Protein AF-0000000077083601 (afdb_homodimer)

Secondary structure (DSSP, 8-state):
-HHHHHHHHHHHHTSGGGHHHHHHHHHHHHHHHHHHHHHHHHHHHHHHIIIIIGGGTTT---GGGG-SEEEEES-SSHHHHHHHHHHHHTT-EEEEEES-HHHHHHHHHHHHHHH---EEEEE--TTS-THHHHHHHHHHTTS-EEEEEE------SS---GGGS-HHHHHHHHIIIIIHHHHHHHHHHHHHHHHT-EEEEEE--GGGSS--TTSHHHHHHHHHHHHHHHHHHHHHGGGTEEEEEE----BSSTTTT--S--SSSB-HHHHHHHHHHTTTT-SEE-SSHHHHHHHHHHHHH-SHHHHHHHHHHHHHHHHHHHHHHHHHH-/-HHHHHHHHHHHHTSGGGHHHHHHHHHHHHHHHHHHHHHHHHHHHHHHIIIIIGGGTTT---GGGG-SEEEEES-SSHHHHHHHHHHHHTT-EEEEEES-HHHHHHHHHHHHHHH---EEEEE--TTS-THHHHHHHHHHTTS-EEEEEE------SS---GGGS-HHHHHHHHIIIIIHHHHHHHHHHHHHHHHT-EEEEEE--GGGSS--TTSHHHHHHHHHHHHHHHHHHHHHGGGTEEEEEE----BSSTTTT--S--SSSB-HHHHHHHHHHTTTT-SEE-SSHHHHHHHHHHHHH-SHHHHHHHHHHHHHHHHHHHHHHHHHH-

Structure (mmCIF, N/CA/C/O backbone):
data_AF-0000000077083601-model_v1
#
loop_
_entity.id
_entity.type
_entity.pdbx_description
1 polymer 'Uncharacterized protein'
#
loop_
_atom_site.group_PDB
_atom_site.id
_atom_site.type_symbol
_atom_site.label_atom_id
_atom_site.label_alt_id
_atom_site.label_comp_id
_atom_site.label_asym_id
_atom_site.label_entity_id
_atom_site.label_seq_id
_atom_site.pdbx_PDB_ins_code
_atom_site.Cartn_x
_atom_site.Cartn_y
_atom_site.Cartn_z
_atom_site.occupancy
_atom_site.B_iso_or_equiv
_atom_site.auth_seq_id
_atom_site.auth_comp_id
_atom_site.auth_asym_id
_atom_site.auth_atom_id
_atom_site.pdbx_PDB_model_num
ATOM 1 N N . MET A 1 1 ? 17.484 9.156 -49.469 1 40.06 1 MET A N 1
ATOM 2 C CA . MET A 1 1 ? 16.359 8.234 -49.656 1 40.06 1 MET A CA 1
ATOM 3 C C . MET A 1 1 ? 15.359 8.359 -48.5 1 40.06 1 MET A C 1
ATOM 5 O O . MET A 1 1 ? 14.148 8.352 -48.75 1 40.06 1 MET A O 1
ATOM 9 N N . CYS A 1 2 ? 15.836 8.523 -47.312 1 51.25 2 CYS A N 1
ATOM 10 C CA . CYS A 1 2 ? 14.977 8.672 -46.156 1 51.25 2 CYS A CA 1
ATOM 11 C C . CYS A 1 2 ? 14.234 10.008 -46.188 1 51.25 2 CYS A C 1
ATOM 13 O O . CYS A 1 2 ? 13.07 10.086 -45.781 1 51.25 2 CYS A O 1
ATOM 15 N N . SER A 1 3 ? 14.867 10.914 -46.812 1 52.91 3 SER A N 1
ATOM 16 C CA . SER A 1 3 ? 14.281 12.25 -46.938 1 52.91 3 SER A CA 1
ATOM 17 C C . SER A 1 3 ? 13.133 12.266 -47.906 1 52.91 3 SER A C 1
ATOM 19 O O . SER A 1 3 ? 12.109 12.914 -47.688 1 52.91 3 SER A O 1
ATOM 21 N N . SER A 1 4 ? 13.328 11.492 -48.906 1 53.62 4 SER A N 1
ATOM 22 C CA . SER A 1 4 ? 12.297 11.461 -49.938 1 53.62 4 SER A CA 1
ATOM 23 C C . SER A 1 4 ? 11.039 10.766 -49.438 1 53.62 4 SER A C 1
ATOM 25 O O . SER A 1 4 ? 9.922 11.203 -49.719 1 53.62 4 SER A O 1
ATOM 27 N N . TYR A 1 5 ? 11.234 9.789 -48.688 1 52.12 5 TYR A N 1
ATOM 28 C CA . TYR A 1 5 ? 10.07 9.07 -48.188 1 52.12 5 TYR A CA 1
ATOM 29 C C . TYR A 1 5 ? 9.305 9.906 -47.156 1 52.12 5 TYR A C 1
ATOM 31 O O . TYR A 1 5 ? 8.078 9.875 -47.125 1 52.12 5 TYR A O 1
ATOM 39 N N . TRP A 1 6 ? 10.094 10.641 -46.469 1 49.31 6 TRP A N 1
ATOM 40 C CA . TRP A 1 6 ? 9.461 11.547 -45.5 1 49.31 6 TRP A CA 1
ATOM 41 C C . TRP A 1 6 ? 8.656 12.617 -46.25 1 49.31 6 TRP A C 1
ATOM 43 O O . TRP A 1 6 ? 7.516 12.906 -45.875 1 49.31 6 TRP A O 1
ATOM 53 N N . ASN A 1 7 ? 9.203 13.203 -47.25 1 52.53 7 ASN A N 1
ATOM 54 C CA . ASN A 1 7 ? 8.5 14.227 -48.031 1 52.53 7 ASN A CA 1
ATOM 55 C C . ASN A 1 7 ? 7.27 13.656 -48.719 1 52.53 7 ASN A C 1
ATOM 57 O O . ASN A 1 7 ? 6.23 14.312 -48.812 1 52.53 7 ASN A O 1
ATOM 61 N N . GLN A 1 8 ? 7.441 12.453 -49.156 1 53.72 8 GLN A N 1
ATOM 62 C CA . GLN A 1 8 ? 6.305 11.789 -49.781 1 53.72 8 GLN A CA 1
ATOM 63 C C . GLN A 1 8 ? 5.207 11.492 -48.781 1 53.72 8 GLN A C 1
ATOM 65 O O . GLN A 1 8 ? 4.02 11.672 -49.062 1 53.72 8 GLN A O 1
ATOM 70 N N . ALA A 1 9 ? 5.586 11.07 -47.625 1 55.62 9 ALA A N 1
ATOM 71 C CA . ALA A 1 9 ? 4.602 10.805 -46.594 1 55.62 9 ALA A CA 1
ATOM 72 C C . ALA A 1 9 ? 3.869 12.086 -46.188 1 55.62 9 ALA A C 1
ATOM 74 O O . ALA A 1 9 ? 2.648 12.078 -46 1 55.62 9 ALA A O 1
ATOM 75 N N . VAL A 1 10 ? 4.652 13.094 -46.125 1 55.62 10 VAL A N 1
ATOM 76 C CA . VAL A 1 10 ? 4.078 14.398 -45.812 1 55.62 10 VAL A CA 1
ATOM 77 C C . VAL A 1 10 ? 3.16 14.844 -46.938 1 55.62 10 VAL A C 1
ATOM 79 O O . VAL A 1 10 ? 2.074 15.375 -46.719 1 55.62 10 VAL A O 1
ATOM 82 N N . ASP A 1 11 ? 3.637 14.617 -48.125 1 57.28 11 ASP A N 1
ATOM 83 C CA . ASP A 1 11 ? 2.842 14.992 -49.281 1 57.28 11 ASP A CA 1
ATOM 84 C C . ASP A 1 11 ? 1.536 14.203 -49.344 1 57.28 11 ASP A C 1
ATOM 86 O O . ASP A 1 11 ? 0.485 14.75 -49.656 1 57.28 11 ASP A O 1
ATOM 90 N N . ILE A 1 12 ? 1.661 12.977 -49.062 1 56.38 12 ILE A N 1
ATOM 91 C CA . ILE A 1 12 ? 0.467 12.141 -49.062 1 56.38 12 ILE A CA 1
ATOM 92 C C . ILE A 1 12 ? -0.469 12.602 -47.938 1 56.38 12 ILE A C 1
ATOM 94 O O . ILE A 1 12 ? -1.681 12.711 -48.125 1 56.38 12 ILE A O 1
ATOM 98 N N . PHE A 1 13 ? 0.14 12.852 -46.844 1 58.34 13 PHE A N 1
ATOM 99 C CA . PHE A 1 13 ? -0.648 13.312 -45.688 1 58.34 13 PHE A CA 1
ATOM 100 C C . PHE A 1 13 ? -1.279 14.664 -46 1 58.34 13 PHE A C 1
ATOM 102 O O . PHE A 1 13 ? -2.389 14.953 -45.531 1 58.34 13 PHE A O 1
ATOM 109 N N . MET A 1 14 ? -0.61 15.336 -46.844 1 54.94 14 MET A N 1
ATOM 110 C CA . MET A 1 14 ? -1.083 16.672 -47.219 1 54.94 14 MET A CA 1
ATOM 111 C C . MET A 1 14 ? -1.992 16.625 -48.438 1 54.94 14 MET A C 1
ATOM 113 O O . MET A 1 14 ? -2.537 17.641 -48.844 1 54.94 14 MET A O 1
ATOM 117 N N . SER A 1 15 ? -2.008 15.445 -49 1 57.81 15 SER A N 1
ATOM 118 C CA . SER A 1 15 ? -2.828 15.359 -50.219 1 57.81 15 SER A CA 1
ATOM 119 C C . SER A 1 15 ? -4.312 15.438 -49.875 1 57.81 15 SER A C 1
ATOM 121 O O . SER A 1 15 ? -4.711 15.211 -48.719 1 57.81 15 SER A O 1
ATOM 123 N N . ASP A 1 16 ? -5.117 15.953 -50.75 1 60.12 16 ASP A N 1
ATOM 124 C CA . ASP A 1 16 ? -6.551 16.203 -50.656 1 60.12 16 ASP A CA 1
ATOM 125 C C . ASP A 1 16 ? -7.289 14.961 -50.156 1 60.12 16 ASP A C 1
ATOM 127 O O . ASP A 1 16 ? -8.289 15.062 -49.438 1 60.12 16 ASP A O 1
ATOM 131 N N . ARG A 1 17 ? -6.77 13.805 -50.5 1 57.91 17 ARG A N 1
ATOM 132 C CA . ARG A 1 17 ? -7.465 12.57 -50.156 1 57.91 17 ARG A CA 1
ATOM 133 C C . ARG A 1 17 ? -7.438 12.336 -48.656 1 57.91 17 ARG A C 1
ATOM 135 O O . ARG A 1 17 ? -8.367 11.75 -48.094 1 57.91 17 ARG A O 1
ATOM 142 N N . PHE A 1 18 ? -6.453 12.867 -48.094 1 63.22 18 PHE A N 1
ATOM 143 C CA . PHE A 1 18 ? -6.332 12.57 -46.688 1 63.22 18 PHE A CA 1
ATOM 144 C C . PHE A 1 18 ? -6.695 13.789 -45.844 1 63.22 18 PHE A C 1
ATOM 146 O O . PHE A 1 18 ? -6.367 13.859 -44.656 1 63.22 18 PHE A O 1
ATOM 153 N N . CYS A 1 19 ? -7.305 14.664 -46.656 1 63.94 19 CYS A N 1
ATOM 154 C CA . CYS A 1 19 ? -7.668 15.922 -46.031 1 63.94 19 CYS A CA 1
ATOM 155 C C . CYS A 1 19 ? -8.594 15.695 -44.844 1 63.94 19 CYS A C 1
ATOM 157 O O . CYS A 1 19 ? -8.406 16.297 -43.781 1 63.94 19 CYS A O 1
ATOM 159 N N . LEU A 1 20 ? -9.492 14.773 -45.125 1 65.94 20 LEU A N 1
ATOM 160 C CA . LEU A 1 20 ? -10.445 14.516 -44.031 1 65.94 20 LEU A CA 1
ATOM 161 C C . LEU A 1 20 ? -9.758 13.906 -42.812 1 65.94 20 LEU A C 1
ATOM 163 O O . LEU A 1 20 ? -10 14.328 -41.688 1 65.94 20 LEU A O 1
ATOM 167 N N . TYR A 1 21 ? -8.945 13.008 -43.125 1 68.56 21 TYR A N 1
ATOM 168 C CA . TYR A 1 21 ? -8.234 12.344 -42.031 1 68.56 21 TYR A CA 1
ATOM 169 C C . TYR A 1 21 ? -7.32 13.32 -41.281 1 68.56 21 TYR A C 1
ATOM 171 O O . TYR A 1 21 ? -7.234 13.305 -40.062 1 68.56 21 TYR A O 1
ATOM 179 N N . ARG A 1 22 ? -6.801 14.195 -42 1 71.25 22 ARG A N 1
ATOM 180 C CA . ARG A 1 22 ? -5.914 15.195 -41.438 1 71.25 22 ARG A CA 1
ATOM 181 C C . ARG A 1 22 ? -6.688 16.156 -40.531 1 71.25 22 ARG A C 1
ATOM 183 O O . ARG A 1 22 ? -6.215 16.516 -39.438 1 71.25 22 ARG A O 1
ATOM 190 N N . ASN A 1 23 ? -7.844 16.484 -41 1 70.69 23 ASN A N 1
ATOM 191 C CA . ASN A 1 23 ? -8.656 17.406 -40.219 1 70.69 23 ASN A CA 1
ATOM 192 C C . ASN A 1 23 ? -9.133 16.734 -38.906 1 70.69 23 ASN A C 1
ATOM 194 O O . ASN A 1 23 ? -9.141 17.375 -37.875 1 70.69 23 ASN A O 1
ATOM 198 N N . ILE A 1 24 ? -9.461 15.547 -39.094 1 74.25 24 ILE A N 1
ATOM 199 C CA . ILE A 1 24 ? -9.906 14.812 -37.906 1 74.25 24 ILE A CA 1
ATOM 200 C C . ILE A 1 24 ? -8.75 14.664 -36.938 1 74.25 24 ILE A C 1
ATOM 202 O O . ILE A 1 24 ? -8.914 14.898 -35.75 1 74.25 24 ILE A O 1
ATOM 206 N N . ALA A 1 25 ? -7.652 14.344 -37.469 1 75.81 25 ALA A N 1
ATOM 207 C CA . ALA A 1 25 ? -6.465 14.203 -36.625 1 75.81 25 ALA A CA 1
ATOM 208 C C . ALA A 1 25 ? -6.098 15.531 -35.969 1 75.81 25 ALA A C 1
ATOM 210 O O . ALA A 1 25 ? -5.676 15.562 -34.812 1 75.81 25 ALA A O 1
ATOM 211 N N . ALA A 1 26 ? -6.344 16.547 -36.688 1 75.19 26 ALA A N 1
ATOM 212 C CA . ALA A 1 26 ? -6.051 17.875 -36.125 1 75.19 26 ALA A CA 1
ATOM 213 C C . ALA A 1 26 ? -7.004 18.219 -35 1 75.19 26 ALA A C 1
ATOM 215 O O . ALA A 1 26 ? -6.594 18.812 -34 1 75.19 26 ALA A O 1
ATOM 216 N N . VAL A 1 27 ? -8.18 17.891 -35.188 1 73.81 27 VAL A N 1
ATOM 217 C CA . VAL A 1 27 ? -9.172 18.156 -34.156 1 73.81 27 VAL A CA 1
ATOM 218 C C . VAL A 1 27 ? -8.852 17.328 -32.906 1 73.81 27 VAL A C 1
ATOM 220 O O . VAL A 1 27 ? -8.875 17.859 -31.781 1 73.81 27 VAL A O 1
ATOM 223 N N . ILE A 1 28 ? -8.523 16.141 -33.125 1 75.88 28 ILE A N 1
ATOM 224 C CA . ILE A 1 28 ? -8.18 15.258 -32 1 75.88 28 ILE A CA 1
ATOM 225 C C . ILE A 1 28 ? -6.918 15.773 -31.328 1 75.88 28 ILE A C 1
ATOM 227 O O . ILE A 1 28 ? -6.844 15.812 -30.094 1 75.88 28 ILE A O 1
ATOM 231 N N . GLY A 1 29 ? -6.098 16.125 -32.125 1 74.75 29 GLY A N 1
ATOM 232 C CA . GLY A 1 29 ? -4.867 16.672 -31.562 1 74.75 29 GLY A CA 1
ATOM 233 C C . GLY A 1 29 ? -5.074 17.953 -30.781 1 74.75 29 GLY A C 1
ATOM 234 O O . GLY A 1 29 ? -4.508 18.125 -29.703 1 74.75 29 GLY A O 1
ATOM 235 N N . THR A 1 30 ? -5.883 18.766 -31.312 1 76.19 30 THR A N 1
ATOM 236 C CA . THR A 1 30 ? -6.164 20.031 -30.625 1 76.19 30 THR A CA 1
ATOM 237 C C . THR A 1 30 ? -6.902 19.781 -29.312 1 76.19 30 THR A C 1
ATOM 239 O O . THR A 1 30 ? -6.582 20.391 -28.281 1 76.19 30 THR A O 1
ATOM 242 N N . ALA A 1 31 ? -7.82 18.922 -29.406 1 76.5 31 ALA A N 1
ATOM 243 C CA . ALA A 1 31 ? -8.57 18.594 -28.203 1 76.5 31 ALA A CA 1
ATOM 244 C C . ALA A 1 31 ? -7.66 18 -27.141 1 76.5 31 ALA A C 1
ATOM 246 O O . ALA A 1 31 ? -7.781 18.312 -25.953 1 76.5 31 ALA A O 1
ATOM 247 N N . TYR A 1 32 ? -6.844 17.188 -27.609 1 75.69 32 TYR A N 1
ATOM 248 C CA . TYR A 1 32 ? -5.906 16.547 -26.688 1 75.69 32 TYR A CA 1
ATOM 249 C C . TYR A 1 32 ? -4.98 17.594 -26.062 1 75.69 32 TYR A C 1
ATOM 251 O O . TYR A 1 32 ? -4.762 17.578 -24.844 1 75.69 32 TYR A O 1
ATOM 259 N N . VAL A 1 33 ? -4.477 18.391 -26.875 1 76.06 33 VAL A N 1
ATOM 260 C CA . VAL A 1 33 ? -3.553 19.422 -26.391 1 76.06 33 VAL A CA 1
ATOM 261 C C . VAL A 1 33 ? -4.285 20.375 -25.453 1 76.06 33 VAL A C 1
ATOM 263 O O . VAL A 1 33 ? -3.752 20.75 -24.406 1 76.06 33 VAL A O 1
ATOM 266 N N . LEU A 1 34 ? -5.488 20.688 -25.828 1 78.69 34 LEU A N 1
ATOM 267 C CA . LEU A 1 34 ? -6.262 21.594 -24.984 1 78.69 34 LEU A CA 1
ATOM 268 C C . LEU A 1 34 ? -6.582 20.953 -23.641 1 78.69 34 LEU A C 1
ATOM 270 O O . LEU A 1 34 ? -6.477 21.594 -22.594 1 78.69 34 LEU A O 1
ATOM 274 N N . ARG A 1 35 ? -7.004 19.781 -23.703 1 76.88 35 ARG A N 1
ATOM 275 C CA . ARG A 1 35 ? -7.273 19.062 -22.453 1 76.88 35 ARG A CA 1
ATOM 276 C C . ARG A 1 35 ? -6.02 18.969 -21.594 1 76.88 35 ARG A C 1
ATOM 278 O O . ARG A 1 35 ? -6.074 19.172 -20.391 1 76.88 35 ARG A O 1
ATOM 285 N N . PHE A 1 36 ? -5.066 18.641 -22.266 1 78.88 36 PHE A N 1
ATOM 286 C CA . PHE A 1 36 ? -3.787 18.547 -21.578 1 78.88 36 PHE A CA 1
ATOM 287 C C . PHE A 1 36 ? -3.406 19.891 -20.969 1 78.88 36 PHE A C 1
ATOM 289 O O . PHE A 1 36 ? -3.041 19.953 -19.781 1 78.88 36 PHE A O 1
ATOM 296 N N . LEU A 1 37 ? -3.533 20.922 -21.688 1 78.19 37 LEU A N 1
ATOM 297 C CA . LEU A 1 37 ? -3.16 22.25 -21.219 1 78.19 37 LEU A CA 1
ATOM 298 C C . LEU A 1 37 ? -4.082 22.703 -20.094 1 78.19 37 LEU A C 1
ATOM 300 O O . LEU A 1 37 ? -3.625 23.297 -19.109 1 78.19 37 LEU A O 1
ATOM 304 N N . LEU A 1 38 ? -5.344 22.406 -20.188 1 77.38 38 LEU A N 1
ATOM 305 C CA . LEU A 1 38 ? -6.293 22.797 -19.156 1 77.38 38 LEU A CA 1
ATOM 306 C C . LEU A 1 38 ? -6.027 22.047 -17.859 1 77.38 38 LEU A C 1
ATOM 308 O O . LEU A 1 38 ? -6.078 22.641 -16.766 1 77.38 38 LEU A O 1
ATOM 312 N N . LYS A 1 39 ? -5.781 20.828 -18.031 1 73.94 39 LYS A N 1
ATOM 313 C CA . LYS A 1 39 ? -5.449 20.031 -16.844 1 73.94 39 LYS A CA 1
ATOM 314 C C . LYS A 1 39 ? -4.184 20.547 -16.172 1 73.94 39 LYS A C 1
ATOM 316 O O . LYS A 1 39 ? -4.125 20.656 -14.945 1 73.94 39 LYS A O 1
ATOM 321 N N . LYS A 1 40 ? -3.297 20.875 -16.969 1 76.88 40 LYS A N 1
ATOM 322 C CA . LYS A 1 40 ? -2.041 21.391 -16.422 1 76.88 40 LYS A CA 1
ATOM 323 C C . LYS A 1 40 ? -2.232 22.781 -15.805 1 76.88 40 LYS A C 1
ATOM 325 O O . LYS A 1 40 ? -1.662 23.078 -14.758 1 76.88 40 LYS A O 1
ATOM 330 N N . LEU A 1 41 ? -3.031 23.547 -16.453 1 74 41 LEU A N 1
ATOM 331 C CA . LEU A 1 41 ? -3.297 24.891 -15.93 1 74 41 LEU A CA 1
ATOM 332 C C . LEU A 1 41 ? -4.059 24.812 -14.609 1 74 41 LEU A C 1
ATOM 334 O O . LEU A 1 41 ? -3.777 25.578 -13.68 1 74 41 LEU A O 1
ATOM 338 N N . TRP A 1 42 ? -4.969 23.938 -14.562 1 69.12 42 TRP A N 1
ATOM 339 C CA . TRP A 1 42 ? -5.727 23.719 -13.336 1 69.12 42 TRP A CA 1
ATOM 340 C C . TRP A 1 42 ? -4.816 23.25 -12.211 1 69.12 42 TRP A C 1
ATOM 342 O O . TRP A 1 42 ? -4.891 23.75 -11.086 1 69.12 42 TRP A O 1
ATOM 352 N N . ALA A 1 43 ? -4.02 22.344 -12.555 1 72.19 43 ALA A N 1
ATOM 353 C CA . ALA A 1 43 ? -3.059 21.859 -11.57 1 72.19 43 ALA A CA 1
ATOM 354 C C . ALA A 1 43 ? -2.125 22.969 -11.109 1 72.19 43 ALA A C 1
ATOM 356 O O . ALA A 1 43 ? -1.811 23.062 -9.922 1 72.19 43 ALA A O 1
ATOM 357 N N . LEU A 1 44 ? -1.805 23.75 -12.086 1 74.88 44 LEU A N 1
ATOM 358 C CA . LEU A 1 44 ? -0.917 24.859 -11.766 1 74.88 44 LEU A CA 1
ATOM 359 C C . LEU A 1 44 ? -1.628 25.891 -10.898 1 74.88 44 LEU A C 1
ATOM 361 O O . LEU A 1 44 ? -1.029 26.453 -9.977 1 74.88 44 LEU A O 1
ATOM 365 N N . SER A 1 45 ? -2.82 26.094 -11.195 1 72.88 45 SER A N 1
ATOM 366 C CA . SER A 1 45 ? -3.576 27.047 -10.406 1 72.88 45 SER A CA 1
ATOM 367 C C . SER A 1 45 ? -3.754 26.562 -8.969 1 72.88 45 SER A C 1
ATOM 369 O O . SER A 1 45 ? -3.6 27.344 -8.023 1 72.88 45 SER A O 1
ATOM 371 N N . GLY A 1 46 ? -4.098 25.328 -8.797 1 71.25 46 GLY A N 1
ATOM 372 C CA . GLY A 1 46 ? -4.188 24.766 -7.457 1 71.25 46 GLY A CA 1
ATOM 373 C C . GLY A 1 46 ? -2.879 24.828 -6.691 1 71.25 46 GLY A C 1
ATOM 374 O O . GLY A 1 46 ? -2.865 25.156 -5.504 1 71.25 46 GLY A O 1
ATOM 375 N N . GLY A 1 47 ? -1.913 24.516 -7.453 1 74.75 47 GLY A N 1
ATOM 376 C CA . GLY A 1 47 ? -0.591 24.641 -6.855 1 74.75 47 GLY A CA 1
ATOM 377 C C . GLY A 1 47 ? -0.221 26.062 -6.496 1 74.75 47 GLY A C 1
ATOM 378 O O . GLY A 1 47 ? 0.366 26.312 -5.441 1 74.75 47 GLY A O 1
ATOM 379 N N . PHE A 1 48 ? -0.576 26.906 -7.383 1 74.94 48 PHE A N 1
ATOM 380 C CA . PHE A 1 48 ? -0.304 28.312 -7.133 1 74.94 48 PHE A CA 1
ATOM 381 C C . PHE A 1 48 ? -1.031 28.797 -5.883 1 74.94 48 PHE A C 1
ATOM 383 O O . PHE A 1 48 ? -0.435 29.453 -5.023 1 74.94 48 PHE A O 1
ATOM 390 N N . CYS A 1 49 ? -2.246 28.469 -5.75 1 69.44 49 CYS A N 1
ATOM 391 C CA . CYS A 1 49 ? -3.018 28.859 -4.574 1 69.44 49 CYS A CA 1
ATOM 392 C C . CYS A 1 49 ? -2.426 28.25 -3.309 1 69.44 49 CYS A C 1
ATOM 394 O O . CYS A 1 49 ? -2.268 28.938 -2.299 1 69.44 49 CYS A O 1
ATOM 396 N N . ALA A 1 50 ? -2.068 27.031 -3.389 1 73.62 50 ALA A N 1
ATOM 397 C CA . ALA A 1 50 ? -1.592 26.312 -2.213 1 73.62 50 ALA A CA 1
ATOM 398 C C . ALA A 1 50 ? -0.206 26.797 -1.796 1 73.62 50 ALA A C 1
ATOM 400 O O . ALA A 1 50 ? 0.084 26.906 -0.603 1 73.62 50 ALA A O 1
ATOM 401 N N . TYR A 1 51 ? 0.586 27.141 -2.721 1 76.06 51 TYR A N 1
ATOM 402 C CA . TYR A 1 51 ? 1.986 27.359 -2.375 1 76.06 51 TYR A CA 1
ATOM 403 C C . TYR A 1 51 ? 2.334 28.844 -2.42 1 76.06 51 TYR A C 1
ATOM 405 O O . TYR A 1 51 ? 3.328 29.266 -1.831 1 76.06 51 TYR A O 1
ATOM 413 N N . PHE A 1 52 ? 1.512 29.578 -3.07 1 73 52 PHE A N 1
ATOM 414 C CA . PHE A 1 52 ? 1.851 30.984 -3.166 1 73 52 PHE A CA 1
ATOM 415 C C . PHE A 1 52 ? 0.842 31.844 -2.402 1 73 52 PHE A C 1
ATOM 417 O O . PHE A 1 52 ? 1.222 32.781 -1.693 1 73 52 PHE A O 1
ATOM 424 N N . LEU A 1 53 ? -0.407 31.5 -2.486 1 71.25 53 LEU A N 1
ATOM 425 C CA . LEU A 1 53 ? -1.423 32.344 -1.87 1 71.25 53 LEU A CA 1
ATOM 426 C C . LEU A 1 53 ? -1.673 31.922 -0.424 1 71.25 53 LEU A C 1
ATOM 428 O O . LEU A 1 53 ? -1.81 32.781 0.457 1 71.25 53 LEU A O 1
ATOM 432 N N . ALA A 1 54 ? -1.676 30.688 -0.167 1 72.19 54 ALA A N 1
ATOM 433 C CA . ALA A 1 54 ? -2.064 30.156 1.135 1 72.19 54 ALA A CA 1
ATOM 434 C C . ALA A 1 54 ? -1.115 30.625 2.23 1 72.19 54 ALA A C 1
ATOM 436 O O . ALA A 1 54 ? -1.555 31.031 3.312 1 72.19 54 ALA A O 1
ATOM 437 N N . PRO A 1 55 ? 0.135 30.688 1.867 1 67.5 55 PRO A N 1
ATOM 438 C CA . PRO A 1 55 ? 1.036 31.156 2.924 1 67.5 55 PRO A CA 1
ATOM 439 C C . PRO A 1 55 ? 0.78 32.594 3.324 1 67.5 55 PRO A C 1
ATOM 441 O O . PRO A 1 55 ? 1.181 33.031 4.41 1 67.5 55 PRO A O 1
ATOM 444 N N . TRP A 1 56 ? 0.079 33.188 2.496 1 68.94 56 TRP A N 1
ATOM 445 C CA . TRP A 1 56 ? -0.228 34.594 2.793 1 68.94 56 TRP A CA 1
ATOM 446 C C . TRP A 1 56 ? -1.614 34.719 3.414 1 68.94 56 TRP A C 1
ATOM 448 O O . TRP A 1 56 ? -2.143 35.844 3.537 1 68.94 56 TRP A O 1
ATOM 458 N N . GLY A 1 57 ? -2.096 33.656 3.805 1 71.44 57 GLY A N 1
ATOM 459 C CA . GLY A 1 57 ? -3.355 33.656 4.527 1 71.44 57 GLY A CA 1
ATOM 460 C C . GLY A 1 57 ? -4.566 33.625 3.617 1 71.44 57 GLY A C 1
ATOM 461 O O . GLY A 1 57 ? -5.707 33.688 4.086 1 71.44 57 GLY A O 1
ATOM 462 N N . ILE A 1 58 ? -4.262 33.625 2.48 1 67.94 58 ILE A N 1
ATOM 463 C CA . ILE A 1 58 ? -5.371 33.625 1.535 1 67.94 58 ILE A CA 1
ATOM 464 C C . ILE A 1 58 ? -5.848 32.219 1.258 1 67.94 58 ILE A C 1
ATOM 466 O O . ILE A 1 58 ? -5.051 31.344 0.885 1 67.94 58 ILE A O 1
ATOM 470 N N . SER A 1 59 ? -7.102 31.891 1.604 1 67.44 59 SER A N 1
ATOM 471 C CA . SER A 1 59 ? -7.773 30.641 1.277 1 67.44 59 SER A CA 1
ATOM 472 C C . SER A 1 59 ? -7.414 29.531 2.275 1 67.44 59 SER A C 1
ATOM 474 O O . SER A 1 59 ? -7.633 28.359 2.012 1 67.44 59 SER A O 1
ATOM 476 N N . ARG A 1 60 ? -6.824 30.016 3.365 1 78.56 60 ARG A N 1
ATOM 477 C CA . ARG A 1 60 ? -6.473 29.031 4.387 1 78.56 60 ARG A CA 1
ATOM 478 C C . ARG A 1 60 ? -7.652 28.766 5.312 1 78.56 60 ARG A C 1
ATOM 480 O O . ARG A 1 60 ? -8.438 29.672 5.613 1 78.56 60 ARG A O 1
ATOM 487 N N . ILE A 1 61 ? -7.699 27.562 5.66 1 89.06 61 ILE A N 1
ATOM 488 C CA . ILE A 1 61 ? -8.734 27.25 6.633 1 89.06 61 ILE A CA 1
ATOM 489 C C . ILE A 1 61 ? -8.266 27.625 8.039 1 89.06 61 ILE A C 1
ATOM 491 O O . ILE A 1 61 ? -7.059 27.672 8.297 1 89.06 61 ILE A O 1
ATOM 495 N N . ASN A 1 62 ? -9.188 28.016 8.883 1 93.94 62 ASN A N 1
ATOM 496 C CA . ASN A 1 62 ? -8.898 28.25 10.297 1 93.94 62 ASN A CA 1
ATOM 497 C C . ASN A 1 62 ? -9.023 26.984 11.117 1 93.94 62 ASN A C 1
ATOM 499 O O . ASN A 1 62 ? -10.125 26.609 11.523 1 93.94 62 ASN A O 1
ATOM 503 N N . ILE A 1 63 ? -7.918 26.359 11.438 1 96.88 63 ILE A N 1
ATOM 504 C CA . ILE A 1 63 ? -7.883 25.031 12.055 1 96.88 63 ILE A CA 1
ATOM 505 C C . ILE A 1 63 ? -8.477 25.109 13.461 1 96.88 63 ILE A C 1
ATOM 507 O O . ILE A 1 63 ? -9.047 24.141 13.953 1 96.88 63 ILE A O 1
ATOM 511 N N . LYS A 1 64 ? -8.492 26.281 14.055 1 96.38 64 LYS A N 1
ATOM 512 C CA . LYS A 1 64 ? -9.023 26.469 15.406 1 96.38 64 LYS A CA 1
ATOM 513 C C . LYS A 1 64 ? -10.539 26.25 15.438 1 96.38 64 LYS A C 1
ATOM 515 O O . LYS A 1 64 ? -11.109 25.984 16.5 1 96.38 64 LYS A O 1
ATOM 520 N N . LYS A 1 65 ? -11.117 26.406 14.344 1 96.69 65 LYS A N 1
ATOM 521 C CA . LYS A 1 65 ? -12.562 26.203 14.258 1 96.69 65 LYS A CA 1
ATOM 522 C C . LYS A 1 65 ? -12.93 24.734 14.367 1 96.69 65 LYS A C 1
ATOM 524 O O . LYS A 1 65 ? -14.094 24.391 14.594 1 96.69 65 LYS A O 1
ATOM 529 N N . TYR A 1 66 ? -11.953 23.891 14.281 1 98.06 66 TYR A N 1
ATOM 530 C CA . TYR A 1 66 ? -12.203 22.453 14.273 1 98.06 66 TYR A CA 1
ATOM 531 C C . TYR A 1 66 ? -11.984 21.859 15.664 1 98.06 66 TYR A C 1
ATOM 533 O O . TYR A 1 66 ? -12.336 20.703 15.914 1 98.06 66 TYR A O 1
ATOM 541 N N . GLY A 1 67 ? -11.383 22.578 16.578 1 98.12 67 GLY A N 1
ATOM 542 C CA . GLY A 1 67 ? -11.062 22.125 17.922 1 98.12 67 GLY A CA 1
ATOM 543 C C . GLY A 1 67 ? -9.891 22.875 18.531 1 98.12 67 GLY A C 1
ATOM 544 O O . GLY A 1 67 ? -9.297 23.734 17.891 1 98.12 67 GLY A O 1
ATOM 545 N N . SER A 1 68 ? -9.547 22.5 19.703 1 98.62 68 SER A N 1
ATOM 546 C CA . SER A 1 68 ? -8.547 23.281 20.438 1 98.62 68 SER A CA 1
ATOM 547 C C . SER A 1 68 ? -7.227 22.531 20.531 1 98.62 68 SER A C 1
ATOM 549 O O . SER A 1 68 ? -6.207 23.109 20.906 1 98.62 68 SER A O 1
ATOM 551 N N . TRP A 1 69 ? -7.262 21.219 20.141 1 98.88 69 TRP A N 1
ATOM 552 C CA . TRP A 1 69 ? -6.047 20.422 20.312 1 98.88 69 TRP A CA 1
ATOM 553 C C . TRP A 1 69 ? -5.59 19.828 18.984 1 98.88 69 TRP A C 1
ATOM 555 O O . TRP A 1 69 ? -6.414 19.422 18.156 1 98.88 69 TRP A O 1
ATOM 565 N N . ALA A 1 70 ? -4.301 19.75 18.797 1 98.94 70 ALA A N 1
ATOM 566 C CA . ALA A 1 70 ? -3.656 18.953 17.75 1 98.94 70 ALA A CA 1
ATOM 567 C C . ALA A 1 70 ? -2.969 17.734 18.344 1 98.94 70 ALA A C 1
ATOM 569 O O . ALA A 1 70 ? -2.355 17.797 19.406 1 98.94 70 ALA A O 1
ATOM 570 N N . VAL A 1 71 ? -3.127 16.641 17.719 1 98.94 71 VAL A N 1
ATOM 571 C CA . VAL A 1 71 ? -2.406 15.414 18.062 1 98.94 71 VAL A CA 1
ATOM 572 C C . VAL A 1 71 ? -1.394 15.086 16.953 1 98.94 71 VAL A C 1
ATOM 574 O O . VAL A 1 71 ? -1.759 14.953 15.789 1 98.94 71 VAL A O 1
ATOM 577 N N . VAL A 1 72 ? -0.131 14.977 17.328 1 98.94 72 VAL A N 1
ATOM 578 C CA . VAL A 1 72 ? 0.927 14.742 16.359 1 98.94 72 VAL A CA 1
ATOM 579 C C . VAL A 1 72 ? 1.759 13.539 16.766 1 98.94 72 VAL A C 1
ATOM 581 O O . VAL A 1 72 ? 2.375 13.539 17.844 1 98.94 72 VAL A O 1
ATOM 584 N N . THR A 1 73 ? 1.777 12.5 15.953 1 98.75 73 THR A N 1
ATOM 585 C CA . THR A 1 73 ? 2.623 11.344 16.203 1 98.75 73 THR A CA 1
ATOM 586 C C . THR A 1 73 ? 4.004 11.531 15.578 1 98.75 73 THR A C 1
ATOM 588 O O . THR A 1 73 ? 4.137 12.188 14.547 1 98.75 73 THR A O 1
ATOM 591 N N . GLY A 1 74 ? 5.035 10.93 16.203 1 97.44 74 GLY A N 1
ATOM 592 C CA . GLY A 1 74 ? 6.395 11.141 15.719 1 97.44 74 GLY A CA 1
ATOM 593 C C . GLY A 1 74 ? 6.832 12.594 15.789 1 97.44 74 GLY A C 1
ATOM 594 O O . GLY A 1 74 ? 7.379 13.125 14.82 1 97.44 74 GLY A O 1
ATOM 595 N N . ALA A 1 75 ? 6.613 13.227 16.891 1 97.88 75 ALA A N 1
ATOM 596 C CA . ALA A 1 75 ? 6.723 14.688 16.984 1 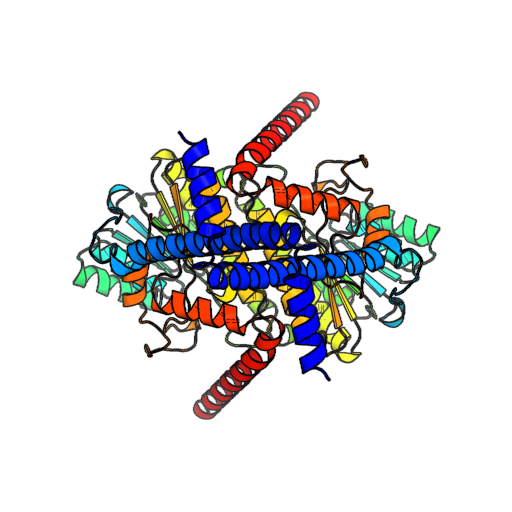97.88 75 ALA A CA 1
ATOM 597 C C . ALA A 1 75 ? 8.047 15.102 17.609 1 97.88 75 ALA A C 1
ATOM 599 O O . ALA A 1 75 ? 8.273 16.281 17.891 1 97.88 75 ALA A O 1
ATOM 600 N N . SER A 1 76 ? 8.953 14.188 17.859 1 95.44 76 SER A N 1
ATOM 601 C CA . SER A 1 76 ? 10.18 14.492 18.594 1 95.44 76 SER A CA 1
ATOM 602 C C . SER A 1 76 ? 11.164 15.258 17.719 1 95.44 76 SER A C 1
ATOM 604 O O . SER A 1 76 ? 11.969 16.047 18.234 1 95.44 76 SER A O 1
ATOM 606 N N . GLU A 1 77 ? 11.211 14.938 16.453 1 93.5 77 GLU A N 1
ATOM 607 C CA . GLU A 1 77 ? 12.094 15.594 15.508 1 93.5 77 GLU A CA 1
ATOM 608 C C . GLU A 1 77 ? 11.469 15.656 14.117 1 93.5 77 GLU A C 1
ATOM 610 O O . GLU A 1 77 ? 10.297 15.305 13.945 1 93.5 77 GLU A O 1
ATOM 615 N N . GLY A 1 78 ? 12.109 16.281 13.258 1 93.81 78 GLY A N 1
ATOM 616 C CA . GLY A 1 78 ? 11.773 16.234 11.844 1 93.81 78 GLY A CA 1
ATOM 617 C C . GLY A 1 78 ? 10.414 16.844 11.531 1 93.81 78 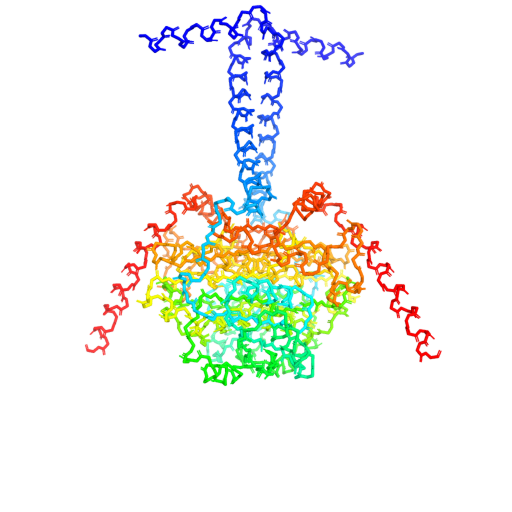GLY A C 1
ATOM 618 O O . GLY A 1 78 ? 10.078 17.906 12.031 1 93.81 78 GLY A O 1
ATOM 619 N N . ILE A 1 79 ? 9.695 16.172 10.672 1 96 79 ILE A N 1
ATOM 620 C CA . ILE A 1 79 ? 8.438 16.672 10.125 1 96 79 ILE A CA 1
ATOM 621 C C . ILE A 1 79 ? 7.406 16.797 11.242 1 96 79 ILE A C 1
ATOM 623 O O . ILE A 1 79 ? 6.699 17.812 11.328 1 96 79 ILE A O 1
ATOM 627 N N . GLY A 1 80 ? 7.332 15.836 12.125 1 97.94 80 GLY A N 1
ATOM 628 C CA . GLY A 1 80 ? 6.387 15.875 13.234 1 97.94 80 GLY A CA 1
ATOM 629 C C . GLY A 1 80 ? 6.59 17.062 14.148 1 97.94 80 GLY A C 1
ATOM 630 O O . GLY A 1 80 ? 5.625 17.719 14.547 1 97.94 80 GLY A O 1
ATOM 631 N N . ARG A 1 81 ? 7.805 17.297 14.445 1 97.69 81 ARG A N 1
ATOM 632 C CA . ARG A 1 81 ? 8.133 18.469 15.25 1 97.69 81 ARG A CA 1
ATOM 633 C C . ARG A 1 81 ? 7.715 19.75 14.531 1 97.69 81 ARG A C 1
ATOM 635 O O . ARG A 1 81 ? 7.156 20.656 15.148 1 97.69 81 ARG A O 1
ATOM 642 N N . GLY A 1 82 ? 8.008 19.828 13.234 1 97.56 82 GLY A N 1
ATOM 643 C CA . GLY A 1 82 ? 7.605 20.984 12.445 1 97.56 82 GLY A CA 1
ATOM 644 C C . GLY A 1 82 ? 6.109 21.234 12.477 1 97.56 82 GLY A C 1
ATOM 645 O O . GLY A 1 82 ? 5.664 22.359 12.641 1 97.56 82 GLY A O 1
ATOM 646 N N . TYR A 1 83 ? 5.328 20.203 12.352 1 98.44 83 TYR A N 1
ATOM 647 C CA . TYR A 1 83 ? 3.875 20.312 12.43 1 98.44 83 TYR A CA 1
ATOM 648 C C . TYR A 1 83 ? 3.436 20.781 13.805 1 98.44 83 TYR A C 1
ATOM 650 O O . TYR A 1 83 ? 2.586 21.672 13.922 1 98.44 83 TYR A O 1
ATOM 658 N N . ALA A 1 84 ? 4.02 20.156 14.836 1 98.75 84 ALA A N 1
ATOM 659 C CA . ALA A 1 84 ? 3.645 20.5 16.203 1 98.75 84 ALA A CA 1
ATOM 660 C C . ALA A 1 84 ? 3.883 21.984 16.469 1 98.75 84 ALA A C 1
ATOM 662 O O . ALA A 1 84 ? 3.01 22.672 17 1 98.75 84 ALA A O 1
ATOM 663 N N . LEU A 1 85 ? 4.996 22.484 16.062 1 98.56 85 LEU A N 1
ATOM 664 C CA . LEU A 1 85 ? 5.348 23.891 16.281 1 98.56 85 LEU A CA 1
ATOM 665 C C . LEU A 1 85 ? 4.414 24.797 15.492 1 98.56 85 LEU A C 1
ATOM 667 O O . LEU A 1 85 ? 3.92 25.797 16.031 1 98.56 85 LEU A O 1
ATOM 671 N N . GLU A 1 86 ? 4.148 24.453 14.258 1 97.88 86 GLU A N 1
ATOM 672 C CA . GLU A 1 86 ? 3.303 25.297 13.414 1 97.88 86 GLU A CA 1
ATOM 673 C C . GLU A 1 86 ? 1.869 25.344 13.938 1 97.88 86 GLU A C 1
ATOM 675 O O . GLU A 1 86 ? 1.239 26.391 13.961 1 97.88 86 GLU A O 1
ATOM 680 N N . LEU A 1 87 ? 1.346 24.219 14.375 1 98.69 87 LEU A N 1
ATOM 681 C CA . LEU A 1 87 ? -0.022 24.156 14.875 1 98.69 87 LEU A CA 1
ATOM 682 C C . LEU A 1 87 ? -0.152 24.906 16.188 1 98.69 87 LEU A C 1
ATOM 684 O O . LEU A 1 87 ? -1.165 25.562 16.438 1 98.69 87 LEU A O 1
ATOM 688 N N . ALA A 1 88 ? 0.872 24.844 17.016 1 98.69 88 ALA A N 1
ATOM 689 C CA . ALA A 1 88 ? 0.909 25.656 18.234 1 98.69 88 ALA A CA 1
ATOM 690 C C . ALA A 1 88 ? 0.94 27.156 17.891 1 98.69 88 ALA A C 1
ATOM 692 O O . ALA A 1 88 ? 0.238 27.953 18.516 1 98.69 88 ALA A O 1
ATOM 693 N N . ARG A 1 89 ? 1.753 27.484 16.938 1 97.69 89 ARG A N 1
ATOM 694 C CA . ARG A 1 89 ? 1.852 28.859 16.484 1 97.69 89 ARG A CA 1
ATOM 695 C C . ARG A 1 89 ? 0.491 29.391 16.047 1 97.69 89 ARG A C 1
ATOM 697 O O . ARG A 1 89 ? 0.188 30.578 16.25 1 97.69 89 ARG A O 1
ATOM 704 N N . GLN A 1 90 ? -0.319 28.562 15.508 1 96.5 90 GLN A N 1
ATOM 705 C CA . GLN A 1 90 ? -1.642 28.938 15.031 1 96.5 90 GLN A CA 1
ATOM 706 C C . GLN A 1 90 ? -2.658 28.953 16.172 1 96.5 90 GLN A C 1
ATOM 708 O O . GLN A 1 90 ? -3.846 29.203 15.945 1 96.5 90 GLN A O 1
ATOM 713 N N . GLY A 1 91 ? -2.24 28.578 17.359 1 97.88 91 GLY A N 1
ATOM 714 C CA . GLY A 1 91 ? -3.07 28.797 18.531 1 97.88 91 GLY A CA 1
ATOM 715 C C . GLY A 1 91 ? -3.658 27.531 19.094 1 97.88 91 GLY A C 1
ATOM 716 O O . GLY A 1 91 ? -4.52 27.578 19.984 1 97.88 91 GLY A O 1
ATOM 717 N N . LEU A 1 92 ? -3.258 26.375 18.625 1 98.75 92 LEU A N 1
ATOM 718 C CA . LEU A 1 92 ? -3.762 25.109 19.141 1 98.75 92 LEU A CA 1
ATOM 719 C C . LEU A 1 92 ? -2.887 24.609 20.281 1 98.75 92 LEU A C 1
ATOM 721 O O . LEU A 1 92 ? -1.674 24.844 20.297 1 98.75 92 LEU A O 1
ATOM 725 N N . ASN A 1 93 ? -3.49 23.938 21.281 1 98.88 93 ASN A N 1
ATOM 726 C CA . ASN A 1 93 ? -2.725 23.062 22.156 1 98.88 93 ASN A CA 1
ATOM 727 C C . ASN A 1 93 ? -2.283 21.797 21.422 1 98.88 93 ASN A C 1
ATOM 729 O O . ASN A 1 93 ? -2.875 21.422 20.422 1 98.88 93 ASN A O 1
ATOM 733 N N . VAL A 1 94 ? -1.205 21.156 22 1 98.88 94 VAL A N 1
ATOM 734 C CA . VAL A 1 94 ? -0.689 20.062 21.188 1 98.88 94 VAL A CA 1
ATOM 735 C C . VAL A 1 94 ? -0.378 18.859 22.078 1 98.88 94 VAL A C 1
ATOM 737 O O . VAL A 1 94 ? 0.169 19.016 23.172 1 98.88 94 VAL A O 1
ATOM 740 N N . ALA A 1 95 ? -0.848 17.703 21.688 1 98.94 95 ALA A N 1
ATOM 741 C CA . ALA A 1 95 ? -0.399 16.422 22.234 1 98.94 95 ALA A CA 1
ATOM 742 C C . ALA A 1 95 ? 0.654 15.781 21.328 1 98.94 95 ALA A C 1
ATOM 744 O O . ALA A 1 95 ? 0.389 15.492 20.172 1 98.94 95 ALA A O 1
ATOM 745 N N . ILE A 1 96 ? 1.852 15.586 21.859 1 98.88 96 ILE A N 1
ATOM 746 C CA . ILE A 1 96 ? 2.965 15.094 21.062 1 98.88 96 ILE A CA 1
ATOM 747 C C . ILE A 1 96 ? 3.361 13.695 21.531 1 98.88 96 ILE A C 1
ATOM 749 O O . ILE A 1 96 ? 3.389 13.43 22.734 1 98.88 96 ILE A O 1
ATOM 753 N N . MET A 1 97 ? 3.602 12.82 20.516 1 98.56 97 MET A N 1
ATOM 754 C CA . MET A 1 97 ? 3.885 11.414 20.797 1 98.56 97 MET A CA 1
ATOM 755 C C . MET A 1 97 ? 5.152 10.953 20.094 1 98.56 97 MET A C 1
ATOM 757 O O . MET A 1 97 ? 5.375 11.289 18.938 1 98.56 97 MET A O 1
ATOM 761 N N . SER A 1 98 ? 5.973 10.258 20.734 1 97.44 98 SER A N 1
ATOM 762 C CA . SER A 1 98 ? 7.152 9.562 20.234 1 97.44 98 SER A CA 1
ATOM 763 C C . SER A 1 98 ? 7.758 8.656 21.297 1 97.44 98 SER A C 1
ATOM 765 O O . SER A 1 98 ? 7.262 8.602 22.422 1 97.44 98 SER A O 1
ATOM 767 N N . ARG A 1 99 ? 8.812 7.984 21 1 95.31 99 ARG A N 1
ATOM 768 C CA . ARG A 1 99 ? 9.398 7.008 21.906 1 95.31 99 ARG A CA 1
ATOM 769 C C . ARG A 1 99 ? 10.172 7.699 23.031 1 95.31 99 ARG A C 1
ATOM 771 O O . ARG A 1 99 ? 10.125 7.262 24.188 1 95.31 99 ARG A O 1
ATOM 778 N N . SER A 1 100 ? 10.867 8.805 22.734 1 95.88 100 SER A N 1
ATOM 779 C CA . SER A 1 100 ? 11.781 9.438 23.672 1 95.88 100 SER A CA 1
ATOM 780 C C . SER A 1 100 ? 11.102 10.562 24.438 1 95.88 100 SER A C 1
ATOM 782 O O . SER A 1 100 ? 10.828 11.625 23.875 1 95.88 100 SER A O 1
ATOM 784 N N . ARG A 1 101 ? 10.969 10.375 25.719 1 97.31 101 ARG A N 1
ATOM 785 C CA . ARG A 1 101 ? 10.375 11.422 26.547 1 97.31 101 ARG A CA 1
ATOM 786 C C . ARG A 1 101 ? 11.242 12.672 26.578 1 97.31 101 ARG A C 1
ATOM 788 O O . ARG A 1 101 ? 10.734 13.789 26.484 1 97.31 101 ARG A O 1
ATOM 795 N N . GLU A 1 102 ? 12.5 12.445 26.625 1 98 102 GLU A N 1
ATOM 796 C CA . GLU A 1 102 ? 13.445 13.555 26.688 1 98 102 GLU A CA 1
ATOM 797 C C . GLU A 1 102 ? 13.336 14.453 25.469 1 98 102 GLU A C 1
ATOM 799 O O . GLU A 1 102 ? 13.297 15.68 25.594 1 98 102 GLU A O 1
ATOM 804 N N . LYS A 1 103 ? 13.266 13.867 24.312 1 97.38 103 LYS A N 1
ATOM 805 C CA . LYS A 1 103 ? 13.148 14.633 23.078 1 97.38 103 LYS A CA 1
ATOM 806 C C . LYS A 1 103 ? 11.812 15.352 23 1 97.38 103 LYS A C 1
ATOM 808 O O . LYS A 1 103 ? 11.734 16.484 22.531 1 97.38 103 LYS A O 1
ATOM 813 N N . LEU A 1 104 ? 10.812 14.734 23.484 1 98.56 104 LEU A N 1
ATOM 814 C CA . LEU A 1 104 ? 9.484 15.344 23.5 1 98.56 104 LEU A CA 1
ATOM 815 C C . LEU A 1 104 ? 9.438 16.547 24.438 1 98.56 104 LEU A C 1
ATOM 817 O O . LEU A 1 104 ? 8.812 17.562 24.141 1 98.56 104 LEU A O 1
ATOM 821 N N . GLU A 1 105 ? 10.055 16.422 25.547 1 98.56 105 GLU A N 1
ATOM 822 C CA . GLU A 1 105 ? 10.062 17.5 26.516 1 98.56 105 GLU A CA 1
ATOM 823 C C . GLU A 1 105 ? 10.781 18.734 25.984 1 98.56 105 GLU A C 1
ATOM 825 O O . GLU A 1 105 ? 10.414 19.875 26.297 1 98.56 105 GLU A O 1
ATOM 830 N N . LYS A 1 106 ? 11.773 18.484 25.172 1 98.31 106 LYS A N 1
ATOM 831 C CA . LYS A 1 106 ? 12.43 19.609 24.5 1 98.31 106 LYS A CA 1
ATOM 832 C C . LYS A 1 106 ? 11.461 20.344 23.578 1 98.31 106 LYS A C 1
ATOM 834 O O . LYS A 1 106 ? 11.453 21.578 23.531 1 98.31 106 LYS A O 1
ATOM 839 N N . VAL A 1 107 ? 10.664 19.594 22.844 1 98.5 107 VAL A N 1
ATOM 840 C CA . VAL A 1 107 ? 9.656 20.188 21.969 1 98.5 107 VAL A CA 1
ATOM 841 C C . VAL A 1 107 ? 8.609 20.906 22.797 1 98.5 107 VAL A C 1
ATOM 843 O O . VAL A 1 107 ? 8.172 22 22.453 1 98.5 107 VAL A O 1
ATOM 846 N N . GLU A 1 108 ? 8.234 20.312 23.906 1 98.81 108 GLU A N 1
ATOM 847 C CA . GLU A 1 108 ? 7.285 20.938 24.828 1 98.81 108 GLU A CA 1
ATOM 848 C C . GLU A 1 108 ? 7.789 22.297 25.312 1 98.81 108 GLU A C 1
ATOM 850 O O . GLU A 1 108 ? 7.047 23.281 25.297 1 98.81 108 GLU A O 1
ATOM 855 N N . GLU A 1 109 ? 8.977 22.328 25.703 1 98.62 109 GLU A N 1
ATOM 856 C CA . GLU A 1 109 ? 9.57 23.562 26.188 1 98.62 109 GLU A CA 1
ATOM 857 C C . GLU A 1 109 ? 9.57 24.641 25.109 1 98.62 109 GLU A C 1
ATOM 859 O O . GLU A 1 109 ? 9.281 25.812 25.391 1 98.62 109 GLU A O 1
ATOM 864 N N . GLU A 1 110 ? 9.906 24.203 23.953 1 98.25 110 GLU A N 1
ATOM 865 C CA . GLU A 1 110 ? 9.93 25.141 22.828 1 98.25 110 GLU A CA 1
ATOM 866 C C . GLU A 1 110 ? 8.539 25.703 22.562 1 98.25 110 GLU A C 1
ATOM 868 O O . GLU A 1 110 ? 8.391 26.922 22.359 1 98.25 110 GLU A O 1
ATOM 873 N N . ILE A 1 111 ? 7.535 24.922 22.594 1 98.62 111 ILE A N 1
ATOM 874 C CA . ILE A 1 111 ? 6.164 25.344 22.312 1 98.62 111 ILE A CA 1
ATOM 875 C C . ILE A 1 111 ? 5.656 26.25 23.422 1 98.62 111 ILE A C 1
ATOM 877 O O . ILE A 1 111 ? 5.055 27.297 23.156 1 98.62 111 ILE A O 1
ATOM 881 N N . ARG A 1 112 ? 5.883 25.891 24.625 1 98.31 112 ARG A N 1
ATOM 882 C CA . ARG A 1 112 ? 5.43 26.688 25.766 1 98.31 112 ARG A CA 1
ATOM 883 C C . ARG A 1 112 ? 6.102 28.062 25.781 1 98.31 112 ARG A C 1
ATOM 885 O O . ARG A 1 112 ? 5.449 29.078 26.016 1 98.31 112 ARG A O 1
ATOM 892 N N . SER A 1 113 ? 7.352 28.078 25.516 1 98.19 113 SER A N 1
ATOM 893 C CA . SER A 1 113 ? 8.117 29.312 25.562 1 98.19 113 SER A CA 1
ATOM 894 C C . SER A 1 113 ? 7.754 30.234 24.406 1 98.19 113 SER A C 1
ATOM 896 O O . SER A 1 113 ? 7.586 31.438 24.594 1 98.19 113 SER A O 1
ATOM 898 N N . LYS A 1 114 ? 7.57 29.719 23.25 1 97.62 114 LYS A N 1
ATOM 899 C CA . LYS A 1 114 ? 7.395 30.531 22.047 1 97.62 114 LYS A CA 1
ATOM 900 C C . LYS A 1 114 ? 5.93 30.906 21.844 1 97.62 114 LYS A C 1
ATOM 902 O O . LYS A 1 114 ? 5.625 32 21.375 1 97.62 114 LYS A O 1
ATOM 907 N N . TYR A 1 115 ? 5.055 29.969 22.203 1 98 115 TYR A N 1
ATOM 908 C CA . TYR A 1 115 ? 3.682 30.188 21.766 1 98 115 TYR A CA 1
ATOM 909 C C . TYR A 1 115 ? 2.715 30.156 22.938 1 98 115 TYR A C 1
ATOM 911 O O . TYR A 1 115 ? 1.519 30.406 22.766 1 98 115 TYR A O 1
ATOM 919 N N . ASN A 1 116 ? 3.115 29.891 24.125 1 98 116 ASN A N 1
ATOM 920 C CA . ASN A 1 116 ? 2.301 29.875 25.344 1 98 116 ASN A CA 1
ATOM 921 C C . ASN A 1 116 ? 1.061 29 25.172 1 98 116 ASN A C 1
ATOM 923 O O . ASN A 1 116 ? -0.06 29.453 25.406 1 98 116 ASN A O 1
ATOM 927 N N . ARG A 1 117 ? 1.283 27.766 24.688 1 98.38 117 ARG A N 1
ATOM 928 C CA . ARG A 1 117 ? 0.226 26.766 24.5 1 98.38 117 ARG A CA 1
ATOM 929 C C . ARG A 1 117 ? 0.446 25.562 25.406 1 98.38 117 ARG A C 1
ATOM 931 O O . ARG A 1 117 ? 1.576 25.281 25.797 1 98.38 117 ARG A O 1
ATOM 938 N N . ASP A 1 118 ? -0.614 24.859 25.734 1 98.56 118 ASP A N 1
ATOM 939 C CA . ASP A 1 118 ? -0.513 23.625 26.516 1 98.56 118 ASP A CA 1
ATOM 940 C C . ASP A 1 118 ? 0.026 22.469 25.656 1 98.56 118 ASP A C 1
ATOM 942 O O . ASP A 1 118 ? -0.311 22.359 24.484 1 98.56 118 ASP A O 1
ATOM 946 N N . VAL A 1 119 ? 0.882 21.719 26.266 1 98.81 119 VAL A N 1
ATOM 947 C CA . VAL A 1 119 ? 1.451 20.562 25.594 1 98.81 119 VAL A CA 1
ATOM 948 C C . VAL A 1 119 ? 1.248 19.312 26.453 1 98.81 119 VAL A C 1
ATOM 950 O O . VAL A 1 119 ? 1.515 19.328 27.656 1 98.81 119 VAL A O 1
ATOM 953 N N . ARG A 1 120 ? 0.711 18.312 25.922 1 98.69 120 ARG A N 1
ATOM 954 C CA . ARG A 1 120 ? 0.657 17 26.547 1 98.69 120 ARG A CA 1
ATOM 955 C C . ARG A 1 120 ? 1.693 16.062 25.938 1 98.69 120 ARG A C 1
ATOM 957 O O . ARG A 1 120 ? 1.665 15.797 24.734 1 98.69 120 ARG A O 1
ATOM 964 N N . VAL A 1 121 ? 2.604 15.641 26.766 1 98.69 121 VAL A N 1
ATOM 965 C CA . VAL A 1 121 ? 3.686 14.766 26.328 1 98.69 121 VAL A CA 1
ATOM 966 C C . VAL A 1 121 ? 3.297 13.305 26.562 1 98.69 121 VAL A C 1
ATOM 968 O O . VAL A 1 121 ? 3.041 12.906 27.703 1 98.69 121 VAL A O 1
ATOM 971 N N . ILE A 1 122 ? 3.309 12.477 25.516 1 98.38 122 ILE A N 1
ATOM 972 C CA . ILE A 1 122 ? 2.879 11.086 25.625 1 98.38 122 ILE A CA 1
ATOM 973 C C . ILE A 1 122 ? 3.941 10.164 25.016 1 98.38 122 ILE A C 1
ATOM 975 O O . ILE A 1 122 ? 3.934 9.906 23.812 1 98.38 122 ILE A O 1
ATOM 979 N N . PRO A 1 123 ? 4.863 9.656 25.828 1 97.62 123 PRO A N 1
ATOM 980 C CA . PRO A 1 123 ? 5.836 8.703 25.297 1 97.62 123 PRO A CA 1
ATOM 981 C C . PRO A 1 123 ? 5.188 7.391 24.844 1 97.62 123 PRO A C 1
ATOM 983 O O . PRO A 1 123 ? 4.477 6.754 25.625 1 97.62 123 PRO A O 1
ATOM 986 N N . VAL A 1 124 ? 5.402 7.02 23.594 1 96.88 124 VAL A N 1
ATOM 987 C CA . VAL A 1 124 ? 4.773 5.832 23.031 1 96.88 124 VAL A CA 1
ATOM 988 C C . VAL A 1 124 ? 5.73 5.168 22.031 1 96.88 124 VAL A C 1
ATOM 990 O O . VAL A 1 124 ? 6.398 5.852 21.25 1 96.88 124 VAL A O 1
ATOM 993 N N . ASP A 1 125 ? 5.852 3.898 22.141 1 96.12 125 ASP A N 1
ATOM 994 C CA . ASP A 1 125 ? 6.465 3.098 21.078 1 96.12 125 ASP A CA 1
ATOM 995 C C . ASP A 1 125 ? 5.402 2.398 20.234 1 96.12 125 ASP A C 1
ATOM 997 O O . ASP A 1 125 ? 4.863 1.366 20.641 1 96.12 125 ASP A O 1
ATOM 1001 N N . PHE A 1 126 ? 5.207 2.902 19.031 1 95.88 126 PHE A N 1
ATOM 1002 C CA . PHE A 1 126 ? 4.121 2.453 18.172 1 95.88 126 PHE A CA 1
ATOM 1003 C C . PHE A 1 126 ? 4.402 1.055 17.641 1 95.88 126 PHE A C 1
ATOM 1005 O O . PHE A 1 126 ? 3.531 0.434 17.016 1 95.88 126 PHE A O 1
ATOM 1012 N N . SER A 1 127 ? 5.617 0.549 17.875 1 92.12 127 SER A N 1
ATOM 1013 C CA . SER A 1 127 ? 5.965 -0.777 17.375 1 92.12 127 SER A CA 1
ATOM 1014 C C . SER A 1 127 ? 5.531 -1.865 18.359 1 92.12 127 SER A C 1
ATOM 1016 O O . SER A 1 127 ? 5.668 -3.057 18.062 1 92.12 127 SER A O 1
ATOM 1018 N N . GLU A 1 128 ? 4.992 -1.48 19.531 1 89.44 128 GLU A N 1
ATOM 1019 C CA . GLU A 1 128 ? 4.754 -2.434 20.625 1 89.44 128 GLU A CA 1
ATOM 1020 C C . GLU A 1 128 ? 3.365 -3.057 20.5 1 89.44 128 GLU A C 1
ATOM 1022 O O . GLU A 1 128 ? 2.896 -3.715 21.438 1 89.44 128 GLU A O 1
ATOM 1027 N N . GLY A 1 129 ? 2.65 -2.939 19.484 1 83.69 129 GLY A N 1
ATOM 1028 C CA . GLY A 1 129 ? 1.437 -3.701 19.234 1 83.69 129 GLY A CA 1
ATOM 1029 C C . GLY A 1 129 ? 0.177 -2.967 19.656 1 83.69 129 GLY A C 1
ATOM 1030 O O . GLY A 1 129 ? 0.203 -1.755 19.875 1 83.69 129 GLY A O 1
ATOM 1031 N N . GLN A 1 130 ? -0.924 -3.686 19.828 1 85.81 130 GLN A N 1
ATOM 1032 C CA . GLN A 1 130 ? -2.27 -3.139 19.984 1 85.81 130 GLN A CA 1
ATOM 1033 C C . GLN A 1 130 ? -2.445 -2.455 21.328 1 85.81 130 GLN A C 1
ATOM 1035 O O . GLN A 1 130 ? -3.176 -1.468 21.438 1 85.81 130 GLN A O 1
ATOM 1040 N N . SER A 1 131 ? -1.844 -2.914 22.359 1 89.88 131 SER A N 1
ATOM 1041 C CA . SER A 1 131 ? -2.053 -2.402 23.703 1 89.88 131 SER A CA 1
ATOM 1042 C C . SER A 1 131 ? -1.655 -0.933 23.812 1 89.88 131 SER A C 1
ATOM 1044 O O . SER A 1 131 ? -2.164 -0.205 24.656 1 89.88 131 SER A O 1
ATOM 1046 N N . VAL A 1 132 ? -0.817 -0.493 22.953 1 94.12 132 VAL A N 1
ATOM 1047 C CA . VAL A 1 132 ? -0.327 0.881 22.953 1 94.12 132 VAL A CA 1
ATOM 1048 C C . VAL A 1 132 ? -1.488 1.841 22.703 1 94.12 132 VAL A C 1
ATOM 1050 O O . VAL A 1 132 ? -1.536 2.93 23.281 1 94.12 132 VAL A O 1
ATOM 1053 N N . TYR A 1 133 ? -2.455 1.455 21.969 1 96.44 133 TYR A N 1
ATOM 1054 C CA . TYR A 1 133 ? -3.52 2.35 21.531 1 96.44 133 TYR A CA 1
ATOM 1055 C C . TYR A 1 133 ? -4.586 2.5 22.609 1 96.44 133 TYR A C 1
ATOM 1057 O O . TYR A 1 133 ? -5.258 3.531 22.672 1 96.44 133 TYR A O 1
ATOM 1065 N N . ASP A 1 134 ? -4.676 1.512 23.484 1 94.94 134 ASP A N 1
ATOM 1066 C CA . ASP A 1 134 ? -5.531 1.676 24.656 1 94.94 134 ASP A CA 1
ATOM 1067 C C . ASP A 1 134 ? -5 2.773 25.578 1 94.94 134 ASP A C 1
ATOM 1069 O O . ASP A 1 134 ? -5.77 3.594 26.078 1 94.94 134 ASP A O 1
ATOM 1073 N N . ASP A 1 135 ? -3.764 2.758 25.719 1 95.62 135 ASP A N 1
ATOM 1074 C CA . ASP A 1 135 ? -3.117 3.773 26.547 1 95.62 135 ASP A CA 1
ATOM 1075 C C . ASP A 1 135 ? -3.26 5.16 25.922 1 95.62 135 ASP A C 1
ATOM 1077 O O . ASP A 1 135 ? -3.52 6.141 26.625 1 95.62 135 ASP A O 1
ATOM 1081 N N . ILE A 1 136 ? -3.086 5.242 24.656 1 98.06 136 ILE A N 1
ATOM 1082 C CA . ILE A 1 136 ? -3.205 6.516 23.953 1 98.06 136 ILE A CA 1
ATOM 1083 C C . ILE A 1 136 ? -4.633 7.043 24.078 1 98.06 136 ILE A C 1
ATOM 1085 O O . ILE A 1 136 ? -4.84 8.227 24.344 1 98.06 136 ILE A O 1
ATOM 1089 N N . GLN A 1 137 ? -5.539 6.148 23.875 1 97.38 137 GLN A N 1
ATOM 1090 C CA . GLN A 1 137 ? -6.941 6.535 23.984 1 97.38 137 GLN A CA 1
ATOM 1091 C C . GLN A 1 137 ? -7.23 7.184 25.344 1 97.38 137 GLN A C 1
ATOM 1093 O O . GLN A 1 137 ? -7.906 8.211 25.406 1 97.38 137 GLN A O 1
ATOM 1098 N N . ALA A 1 138 ? -6.738 6.613 26.375 1 96.5 138 ALA A N 1
ATOM 1099 C CA . ALA A 1 138 ? -6.945 7.137 27.719 1 96.5 138 ALA A CA 1
ATOM 1100 C C . ALA A 1 138 ? -6.344 8.531 27.859 1 96.5 138 ALA A C 1
ATOM 1102 O O . ALA A 1 138 ? -6.867 9.367 28.609 1 96.5 138 ALA A O 1
ATOM 1103 N N . GLU A 1 139 ? -5.312 8.773 27.156 1 97.44 139 GLU A N 1
ATOM 1104 C CA . GLU A 1 139 ? -4.582 10.031 27.266 1 97.44 139 GLU A CA 1
ATOM 1105 C C . GLU A 1 139 ? -5.258 11.141 26.453 1 97.44 139 GLU A C 1
ATOM 1107 O O . GLU A 1 139 ? -5.129 12.32 26.781 1 97.44 139 GLU A O 1
ATOM 1112 N N . ILE A 1 140 ? -6.027 10.805 25.391 1 98.19 140 ILE A N 1
ATOM 1113 C CA . ILE A 1 140 ? -6.453 11.883 24.5 1 98.19 140 ILE A CA 1
ATOM 1114 C C . ILE A 1 140 ? -7.98 11.914 24.438 1 98.19 140 ILE A C 1
ATOM 1116 O O . ILE A 1 140 ? -8.555 12.758 23.734 1 98.19 140 ILE A O 1
ATOM 1120 N N . SER A 1 141 ? -8.688 11.094 25.156 1 96.44 141 SER A N 1
ATOM 1121 C CA . SER A 1 141 ? -10.141 10.969 25.062 1 96.44 141 SER A CA 1
ATOM 1122 C C . SER A 1 141 ? -10.836 12.25 25.5 1 96.44 141 SER A C 1
ATOM 1124 O O . SER A 1 141 ? -11.953 12.539 25.078 1 96.44 141 SER A O 1
ATOM 1126 N N . ASP A 1 142 ? -10.195 13.062 26.297 1 97.31 142 ASP A N 1
ATOM 1127 C CA . ASP A 1 142 ? -10.82 14.266 26.844 1 97.31 142 ASP A CA 1
ATOM 1128 C C . ASP A 1 142 ? -10.516 15.477 25.969 1 97.31 142 ASP A C 1
ATOM 1130 O O . ASP A 1 142 ? -11.039 16.562 26.219 1 97.31 142 ASP A O 1
ATOM 1134 N N . LEU A 1 143 ? -9.727 15.289 25 1 98.5 143 LEU A N 1
ATOM 1135 C CA . LEU A 1 143 ? -9.273 16.422 24.219 1 98.5 143 LEU A CA 1
ATOM 1136 C C . LEU A 1 143 ? -10.258 16.734 23.094 1 98.5 143 LEU A C 1
ATOM 1138 O O . LEU A 1 143 ? -10.812 15.812 22.484 1 98.5 143 LEU A O 1
ATOM 1142 N N . ASP A 1 144 ? -10.5 17.953 22.844 1 98.56 144 ASP A N 1
ATOM 1143 C CA . ASP A 1 144 ? -11.188 18.406 21.641 1 98.56 144 ASP A CA 1
ATOM 1144 C C . ASP A 1 144 ? -10.234 18.484 20.453 1 98.56 144 ASP A C 1
ATOM 1146 O O . ASP A 1 144 ? -9.68 19.562 20.172 1 98.56 144 ASP A O 1
ATOM 1150 N N . ILE A 1 145 ? -10.156 17.438 19.75 1 98.88 145 ILE A N 1
ATOM 1151 C CA . ILE A 1 145 ? -9.102 17.297 18.75 1 98.88 145 ILE A CA 1
ATOM 1152 C C . ILE A 1 145 ? -9.562 17.906 17.422 1 98.88 145 ILE A C 1
ATOM 1154 O O . ILE A 1 145 ? -10.523 17.438 16.812 1 98.88 145 ILE A O 1
ATOM 1158 N N . ALA A 1 146 ? -8.836 18.938 17.047 1 98.81 146 ALA A N 1
ATOM 1159 C CA . ALA A 1 146 ? -9.07 19.578 15.758 1 98.81 146 ALA A CA 1
ATOM 1160 C C . ALA A 1 146 ? -8.414 18.797 14.625 1 98.81 146 ALA A C 1
ATOM 1162 O O . ALA A 1 146 ? -9.016 18.609 13.57 1 98.81 146 ALA A O 1
ATOM 1163 N N . ILE A 1 147 ? -7.203 18.328 14.922 1 98.94 147 ILE A N 1
ATOM 1164 C CA . ILE A 1 147 ? -6.391 17.781 13.844 1 98.94 147 ILE A CA 1
ATOM 1165 C C . ILE A 1 147 ? -5.52 16.641 14.383 1 98.94 147 ILE A C 1
ATOM 1167 O O . ILE A 1 147 ? -4.953 16.766 15.477 1 98.94 147 ILE A O 1
ATOM 1171 N N . LEU A 1 148 ? -5.523 15.531 13.711 1 98.94 148 LEU A N 1
ATOM 1172 C CA . LEU A 1 148 ? -4.582 14.43 13.898 1 98.94 148 LEU A CA 1
ATOM 1173 C C . LEU A 1 148 ? -3.553 14.398 12.773 1 98.94 148 LEU A C 1
ATOM 1175 O O . LEU A 1 148 ? -3.916 14.359 11.594 1 98.94 148 LEU A O 1
ATOM 1179 N N . VAL A 1 149 ? -2.281 14.484 13.125 1 98.94 149 VAL A N 1
ATOM 1180 C CA . VAL A 1 149 ? -1.193 14.328 12.164 1 98.94 149 VAL A CA 1
ATOM 1181 C C . VAL A 1 149 ? -0.513 12.977 12.383 1 98.94 149 VAL A C 1
ATOM 1183 O O . VAL A 1 149 ? 0.259 12.805 13.328 1 98.94 149 VAL A O 1
ATOM 1186 N N . ASN A 1 150 ? -0.837 12.055 11.508 1 98.88 150 ASN A N 1
ATOM 1187 C CA . ASN A 1 150 ? -0.155 10.766 11.477 1 98.88 150 ASN A CA 1
ATOM 1188 C C . ASN A 1 150 ? 1.199 10.867 10.781 1 98.88 150 ASN A C 1
ATOM 1190 O O . ASN A 1 150 ? 1.283 10.742 9.555 1 98.88 150 ASN A O 1
ATOM 1194 N N . ASN A 1 151 ? 2.236 10.984 11.594 1 98.31 151 ASN A N 1
ATOM 1195 C CA . ASN A 1 151 ? 3.559 11.25 11.039 1 98.31 151 ASN A CA 1
ATOM 1196 C C . ASN A 1 151 ? 4.551 10.148 11.398 1 98.31 151 ASN A C 1
ATOM 1198 O O . ASN A 1 151 ? 5.613 10.039 10.781 1 98.31 151 ASN A O 1
ATOM 1202 N N . VAL A 1 152 ? 4.23 9.352 12.383 1 96.56 152 VAL A N 1
ATOM 1203 C CA . VAL A 1 152 ? 5.16 8.297 12.773 1 96.56 152 VAL A CA 1
ATOM 1204 C C . VAL A 1 152 ? 5.473 7.418 11.562 1 96.56 152 VAL A C 1
ATOM 1206 O O . VAL A 1 152 ? 4.582 7.082 10.781 1 96.56 152 VAL A O 1
ATOM 1209 N N . GLY A 1 153 ? 6.68 7.109 11.398 1 94.38 153 GLY A N 1
ATOM 1210 C CA . GLY A 1 153 ? 7.125 6.27 10.297 1 94.38 153 GLY A CA 1
ATOM 1211 C C . GLY A 1 153 ? 8.602 5.941 10.359 1 94.38 153 GLY A C 1
ATOM 1212 O O . GLY A 1 153 ? 9.352 6.559 11.117 1 94.38 153 GLY A O 1
ATOM 1213 N N . THR A 1 154 ? 8.969 4.965 9.602 1 93.06 154 THR A N 1
ATOM 1214 C CA . THR A 1 154 ? 10.367 4.57 9.516 1 93.06 154 THR A CA 1
ATOM 1215 C C . THR A 1 154 ? 10.672 3.961 8.148 1 93.06 154 THR A C 1
ATOM 1217 O O . THR A 1 154 ? 9.766 3.508 7.449 1 93.06 154 THR A O 1
ATOM 1220 N N . GLY A 1 155 ? 11.852 4.148 7.723 1 90.44 155 GLY A N 1
ATOM 1221 C CA . GLY A 1 155 ? 12.359 3.443 6.559 1 90.44 155 GLY A CA 1
ATOM 1222 C C . GLY A 1 155 ? 13.18 2.217 6.918 1 90.44 155 GLY A C 1
ATOM 1223 O O . GLY A 1 155 ? 13.016 1.645 7.996 1 90.44 155 GLY A O 1
ATOM 1224 N N . ILE A 1 156 ? 14.008 1.735 5.965 1 80.62 156 ILE A N 1
ATOM 1225 C CA . ILE A 1 156 ? 14.836 0.562 6.219 1 80.62 156 ILE A CA 1
ATOM 1226 C C . ILE A 1 156 ? 16.281 0.995 6.48 1 80.62 156 ILE A C 1
ATOM 1228 O O . ILE A 1 156 ? 17.141 0.159 6.742 1 80.62 156 ILE A O 1
ATOM 1232 N N . GLY A 1 157 ? 16.5 2.195 6.602 1 72.5 157 GLY A N 1
ATOM 1233 C CA . GLY A 1 157 ? 17.844 2.682 6.91 1 72.5 157 GLY A CA 1
ATOM 1234 C C . GLY A 1 157 ? 18.75 2.715 5.699 1 72.5 157 GLY A C 1
ATOM 1235 O O . GLY A 1 157 ? 19.938 2.357 5.793 1 72.5 157 GLY A O 1
ATOM 1236 N N . GLY A 1 158 ? 18.281 3.059 4.551 1 74.81 158 GLY A N 1
ATOM 1237 C CA . GLY A 1 158 ? 19.047 3.121 3.318 1 74.81 158 GLY A CA 1
ATOM 1238 C C . GLY A 1 158 ? 18.562 2.148 2.26 1 74.81 158 GLY A C 1
ATOM 1239 O O . GLY A 1 158 ? 17.703 1.302 2.531 1 74.81 158 GLY A O 1
ATOM 1240 N N . GLU A 1 159 ? 19.156 2.328 1.101 1 77.81 159 GLU A N 1
ATOM 1241 C CA . GLU A 1 159 ? 18.797 1.455 -0.009 1 77.81 159 GLU A CA 1
ATOM 1242 C C . GLU A 1 159 ? 19.438 0.08 0.129 1 77.81 159 GLU A C 1
ATOM 1244 O O . GLU A 1 159 ? 20.641 -0.023 0.368 1 77.81 159 GLU A O 1
ATOM 1249 N N . SER A 1 160 ? 18.625 -0.909 0.143 1 87.5 160 SER A N 1
ATOM 1250 C CA . SER A 1 160 ? 19.094 -2.285 0.287 1 87.5 160 SER A CA 1
ATOM 1251 C C . SER A 1 160 ? 18.188 -3.256 -0.453 1 87.5 160 SER A C 1
ATOM 1253 O O . SER A 1 160 ? 16.969 -3.027 -0.551 1 87.5 160 SER A O 1
ATOM 1255 N N . TYR A 1 161 ? 18.844 -4.293 -0.978 1 91.38 161 TYR A N 1
ATOM 1256 C CA . TYR A 1 161 ? 18.016 -5.371 -1.514 1 91.38 161 TYR A CA 1
ATOM 1257 C C . TYR A 1 161 ? 17.109 -5.949 -0.438 1 91.38 161 TYR A C 1
ATOM 1259 O O . TYR A 1 161 ? 17.484 -5.996 0.737 1 91.38 161 TYR A O 1
ATOM 1267 N N . PHE A 1 162 ? 15.953 -6.379 -0.864 1 96 162 PHE A N 1
ATOM 1268 C CA . PHE A 1 162 ? 14.945 -6.891 0.055 1 96 162 PHE A CA 1
ATOM 1269 C C . PHE A 1 162 ? 15.523 -7.98 0.946 1 96 162 PHE A C 1
ATOM 1271 O O . PHE A 1 162 ? 15.32 -7.969 2.162 1 96 162 PHE A O 1
ATOM 1278 N N . SER A 1 163 ? 16.328 -8.836 0.352 1 94.88 163 SER A N 1
ATOM 1279 C CA . SER A 1 163 ? 16.844 -10 1.058 1 94.88 163 SER A CA 1
ATOM 1280 C C . SER A 1 163 ? 17.938 -9.609 2.043 1 94.88 163 SER A C 1
ATOM 1282 O O . SER A 1 163 ? 18.312 -10.398 2.906 1 94.88 163 SER A O 1
ATOM 1284 N N . GLN A 1 164 ? 18.391 -8.391 2.012 1 92.5 164 GLN A N 1
ATOM 1285 C CA . GLN A 1 164 ? 19.484 -7.941 2.852 1 92.5 164 GLN A CA 1
ATOM 1286 C C . GLN A 1 164 ? 18.984 -7.145 4.051 1 92.5 164 GLN A C 1
ATOM 1288 O O . GLN A 1 164 ? 19.781 -6.66 4.863 1 92.5 164 GLN A O 1
ATOM 1293 N N . VAL A 1 165 ? 17.75 -7 4.121 1 94 165 VAL A N 1
ATOM 1294 C CA . VAL A 1 165 ? 17.125 -6.305 5.242 1 94 165 VAL A CA 1
ATOM 1295 C C . VAL A 1 165 ? 16.516 -7.32 6.203 1 94 165 VAL A C 1
ATOM 1297 O O . VAL A 1 165 ? 15.852 -8.273 5.773 1 94 165 VAL A O 1
ATOM 1300 N N . ASP A 1 166 ? 16.719 -7.098 7.477 1 94.19 166 ASP A N 1
ATOM 1301 C CA . ASP A 1 166 ? 16.125 -7.949 8.508 1 94.19 166 ASP A CA 1
ATOM 1302 C C . ASP A 1 166 ? 14.602 -7.965 8.398 1 94.19 166 ASP A C 1
ATOM 1304 O O . ASP A 1 166 ? 13.969 -6.91 8.352 1 94.19 166 ASP A O 1
ATOM 1308 N N . PRO A 1 167 ? 14.039 -9.219 8.352 1 94.44 167 PRO A N 1
ATOM 1309 C CA . PRO A 1 167 ? 12.586 -9.305 8.242 1 94.44 167 PRO A CA 1
ATOM 1310 C C . PRO A 1 167 ? 11.867 -8.555 9.375 1 94.44 167 PRO A C 1
ATOM 1312 O O . PRO A 1 167 ? 10.773 -8.031 9.172 1 94.44 167 PRO A O 1
ATOM 1315 N N . LEU A 1 168 ? 12.453 -8.516 10.516 1 94.06 168 LEU A N 1
ATOM 1316 C CA . LEU A 1 168 ? 11.852 -7.793 11.633 1 94.06 168 LEU A CA 1
ATOM 1317 C C . LEU A 1 168 ? 11.828 -6.293 11.359 1 94.06 168 LEU A C 1
ATOM 1319 O O . LEU A 1 168 ? 10.93 -5.582 11.82 1 94.06 168 LEU A O 1
ATOM 1323 N N . ARG A 1 169 ? 12.805 -5.809 10.648 1 94.38 169 ARG A N 1
ATOM 1324 C CA . ARG A 1 169 ? 12.805 -4.406 10.242 1 94.38 169 ARG A CA 1
ATOM 1325 C C . ARG A 1 169 ? 11.672 -4.113 9.266 1 94.38 169 ARG A C 1
ATOM 1327 O O . ARG A 1 169 ? 11 -3.084 9.367 1 94.38 169 ARG A O 1
ATOM 1334 N N . HIS A 1 170 ? 11.5 -5.031 8.359 1 95.69 170 HIS A N 1
ATOM 1335 C CA . HIS A 1 170 ? 10.375 -4.879 7.438 1 95.69 170 HIS A CA 1
ATOM 1336 C C . HIS A 1 170 ? 9.055 -4.844 8.195 1 95.69 170 HIS A C 1
ATOM 1338 O O . HIS A 1 170 ? 8.172 -4.051 7.863 1 95.69 170 HIS A O 1
ATOM 1344 N N . ARG A 1 171 ? 8.93 -5.723 9.172 1 94.5 171 ARG A N 1
ATOM 1345 C CA . ARG A 1 171 ? 7.727 -5.746 9.992 1 94.5 171 ARG A CA 1
ATOM 1346 C C . ARG A 1 171 ? 7.504 -4.402 10.68 1 94.5 171 ARG A C 1
ATOM 1348 O O . ARG A 1 171 ? 6.379 -3.902 10.727 1 94.5 171 ARG A O 1
ATOM 1355 N N . LYS A 1 172 ? 8.531 -3.869 11.172 1 94.94 172 LYS A N 1
ATOM 1356 C CA . LYS A 1 172 ? 8.461 -2.59 11.867 1 94.94 172 LYS A CA 1
ATOM 1357 C C . LYS A 1 172 ? 7.988 -1.478 10.938 1 94.94 172 LYS A C 1
ATOM 1359 O O . LYS A 1 172 ? 7.254 -0.581 11.352 1 94.94 172 LYS A O 1
ATOM 1364 N N . VAL A 1 173 ? 8.414 -1.508 9.711 1 96.62 173 VAL A N 1
ATOM 1365 C CA . VAL A 1 173 ? 7.996 -0.511 8.727 1 96.62 173 VAL A CA 1
ATOM 1366 C C . VAL A 1 173 ? 6.477 -0.533 8.578 1 96.62 173 VAL A C 1
ATOM 1368 O O . VAL A 1 173 ? 5.832 0.518 8.586 1 96.62 173 VAL A O 1
ATOM 1371 N N . ILE A 1 174 ? 5.887 -1.687 8.516 1 96.25 174 ILE A N 1
ATOM 1372 C CA . ILE A 1 174 ? 4.445 -1.82 8.359 1 96.25 174 ILE A CA 1
ATOM 1373 C C . ILE A 1 174 ? 3.738 -1.348 9.625 1 96.25 174 ILE A C 1
ATOM 1375 O O . ILE A 1 174 ? 2.717 -0.662 9.555 1 96.25 174 ILE A O 1
ATOM 1379 N N . GLU A 1 175 ? 4.277 -1.72 10.719 1 95.81 175 GLU A N 1
ATOM 1380 C CA . GLU A 1 175 ? 3.682 -1.351 12 1 95.81 175 GLU A CA 1
ATOM 1381 C C . GLU A 1 175 ? 3.658 0.165 12.18 1 95.81 175 GLU A C 1
ATOM 1383 O O . GLU A 1 175 ? 2.635 0.735 12.562 1 95.81 175 GLU A O 1
ATOM 1388 N N . LEU A 1 176 ? 4.723 0.78 11.859 1 97.06 176 LEU A N 1
ATOM 1389 C CA . LEU A 1 176 ? 4.859 2.209 12.125 1 97.06 176 LEU A CA 1
ATOM 1390 C C . LEU A 1 176 ? 4.203 3.029 11.016 1 97.06 176 LEU A C 1
ATOM 1392 O O . LEU A 1 176 ? 3.545 4.035 11.297 1 97.06 176 LEU A O 1
ATOM 1396 N N . ASN A 1 177 ? 4.344 2.586 9.781 1 97.81 177 ASN A N 1
ATOM 1397 C CA . ASN A 1 177 ? 3.906 3.41 8.656 1 97.81 177 ASN A CA 1
ATOM 1398 C C . ASN A 1 177 ? 2.428 3.193 8.344 1 97.81 177 ASN A C 1
ATOM 1400 O O . ASN A 1 177 ? 1.767 4.082 7.809 1 97.81 177 ASN A O 1
ATOM 1404 N N . CYS A 1 178 ? 1.899 2.01 8.609 1 98.06 178 CYS A N 1
ATOM 1405 C CA . CYS A 1 178 ? 0.537 1.695 8.195 1 98.06 178 CYS A CA 1
ATOM 1406 C C . CYS A 1 178 ? -0.363 1.468 9.406 1 98.06 178 CYS A C 1
ATOM 1408 O O . CYS A 1 178 ? -1.319 2.213 9.625 1 98.06 178 CYS A O 1
ATOM 1410 N N . GLN A 1 179 ? 0.009 0.556 10.273 1 97.12 179 GLN A N 1
ATOM 1411 C CA . GLN A 1 179 ? -0.841 0.171 11.398 1 97.12 179 GLN A CA 1
ATOM 1412 C C . GLN A 1 179 ? -1.082 1.351 12.336 1 97.12 179 GLN A C 1
ATOM 1414 O O . GLN A 1 179 ? -2.197 1.542 12.828 1 97.12 179 GLN A O 1
ATOM 1419 N N . SER A 1 180 ? -0.05 2.076 12.625 1 98.06 180 SER A N 1
ATOM 1420 C CA . SER A 1 180 ? -0.181 3.213 13.531 1 98.06 180 SER A CA 1
ATOM 1421 C C . SER A 1 180 ? -1.205 4.219 13.008 1 98.06 180 SER A C 1
ATOM 1423 O O . SER A 1 180 ? -2.049 4.699 13.773 1 98.06 180 SER A O 1
ATOM 1425 N N . MET A 1 181 ? -1.159 4.547 11.727 1 98.44 181 MET A N 1
ATOM 1426 C CA . MET A 1 181 ? -2.074 5.488 11.094 1 98.44 181 MET A CA 1
ATOM 1427 C C . MET A 1 181 ? -3.516 4.996 11.188 1 98.44 181 MET A C 1
ATOM 1429 O O . MET A 1 181 ? -4.414 5.762 11.539 1 98.44 181 MET A O 1
ATOM 1433 N N . ILE A 1 182 ? -3.723 3.732 10.922 1 98.38 182 ILE A N 1
ATOM 1434 C CA . ILE A 1 182 ? -5.051 3.135 10.961 1 98.38 182 ILE A CA 1
ATOM 1435 C C . ILE A 1 182 ? -5.621 3.236 12.375 1 98.38 182 ILE A C 1
ATOM 1437 O O . ILE A 1 182 ? -6.738 3.723 12.57 1 98.38 182 ILE A O 1
ATOM 1441 N N . GLN A 1 183 ? -4.848 2.826 13.328 1 98.12 183 GLN A N 1
ATOM 1442 C CA . GLN A 1 183 ? -5.32 2.754 14.703 1 98.12 183 GLN A CA 1
ATOM 1443 C C . GLN A 1 183 ? -5.543 4.148 15.289 1 98.12 183 GLN A C 1
ATOM 1445 O O . GLN A 1 183 ? -6.547 4.398 15.953 1 98.12 183 GLN A O 1
ATOM 1450 N N . MET A 1 184 ? -4.637 5.062 15.016 1 98.62 184 MET A N 1
ATOM 1451 C CA . MET A 1 184 ? -4.793 6.434 15.5 1 98.62 184 MET A CA 1
ATOM 1452 C C . MET A 1 184 ? -6.035 7.082 14.891 1 98.62 184 MET A C 1
ATOM 1454 O O . MET A 1 184 ? -6.754 7.812 15.578 1 98.62 184 MET A O 1
ATOM 1458 N N . THR A 1 185 ? -6.242 6.855 13.617 1 98.75 185 THR A N 1
ATOM 1459 C CA . THR A 1 185 ? -7.422 7.391 12.945 1 98.75 185 THR A CA 1
ATOM 1460 C C . THR A 1 185 ? -8.703 6.859 13.586 1 98.75 185 THR A C 1
ATOM 1462 O O . THR A 1 185 ? -9.648 7.617 13.812 1 98.75 185 THR A O 1
ATOM 1465 N N . HIS A 1 186 ? -8.711 5.578 13.938 1 97.81 186 HIS A N 1
ATOM 1466 C CA . HIS A 1 186 ? -9.859 4.984 14.609 1 97.81 186 HIS A CA 1
ATOM 1467 C C . HIS A 1 186 ? -10.125 5.664 15.953 1 97.81 186 HIS A C 1
ATOM 1469 O O . HIS A 1 186 ? -11.273 5.789 16.375 1 97.81 186 HIS A O 1
ATOM 1475 N N . LEU A 1 187 ? -9.109 6.043 16.625 1 97.94 187 LEU A N 1
ATOM 1476 C CA . LEU A 1 187 ? -9.234 6.621 17.969 1 97.94 187 LEU A CA 1
ATOM 1477 C C . LEU A 1 187 ? -9.898 7.992 17.906 1 97.94 187 LEU A C 1
ATOM 1479 O O . LEU A 1 187 ? -10.688 8.344 18.781 1 97.94 187 LEU A O 1
ATOM 1483 N N . VAL A 1 188 ? -9.656 8.766 16.812 1 98.56 188 VAL A N 1
ATOM 1484 C CA . VAL A 1 188 ? -10.031 10.172 16.844 1 98.56 188 VAL A CA 1
ATOM 1485 C C . VAL A 1 188 ? -11.281 10.398 16 1 98.56 188 VAL A C 1
ATOM 1487 O O . VAL A 1 188 ? -12.031 11.352 16.25 1 98.56 188 VAL A O 1
ATOM 1490 N N . LEU A 1 189 ? -11.523 9.57 15.039 1 98.5 189 LEU A N 1
ATOM 1491 C CA . LEU A 1 189 ? -12.523 9.797 14 1 98.5 189 LEU A CA 1
ATOM 1492 C C . LEU A 1 189 ? -13.922 9.852 14.586 1 98.5 189 LEU A C 1
ATOM 1494 O O . LEU A 1 189 ? -14.727 10.711 14.211 1 98.5 189 LEU A O 1
ATOM 1498 N N . PRO A 1 190 ? -14.281 8.984 15.57 1 97.62 190 PRO A N 1
ATOM 1499 C CA . PRO A 1 190 ? -15.648 8.992 16.094 1 97.62 190 PRO A CA 1
ATOM 1500 C C . PRO A 1 190 ? -16.047 10.344 16.672 1 97.62 190 PRO A C 1
ATOM 1502 O O . PRO A 1 190 ? -17.125 10.859 16.375 1 97.62 190 PRO A O 1
ATOM 1505 N N . LYS A 1 191 ? -15.234 10.953 17.422 1 97.94 191 LYS A N 1
ATOM 1506 C CA . LYS A 1 191 ? -15.547 12.258 18.016 1 97.94 191 LYS A CA 1
ATOM 1507 C C . LYS A 1 191 ? -15.586 13.344 16.953 1 97.94 191 LYS A C 1
ATOM 1509 O O . LYS A 1 191 ? -16.391 14.281 17.047 1 97.94 191 LYS A O 1
ATOM 1514 N N . MET A 1 192 ? -14.727 13.242 15.977 1 98.62 192 MET A N 1
ATOM 1515 C CA . MET A 1 192 ? -14.766 14.18 14.859 1 98.62 192 MET A CA 1
ATOM 1516 C C . MET A 1 192 ? -16.094 14.086 14.117 1 98.62 192 MET A C 1
ATOM 1518 O O . MET A 1 192 ? -16.672 15.102 13.727 1 98.62 192 MET A O 1
ATOM 1522 N N . LEU A 1 193 ? -16.531 12.875 13.953 1 98.12 193 LEU A N 1
ATOM 1523 C CA . LEU A 1 193 ? -17.781 12.648 13.258 1 98.12 193 LEU A CA 1
ATOM 1524 C C . LEU A 1 193 ? -18.953 13.195 14.062 1 98.12 193 LEU A C 1
ATOM 1526 O O . LEU A 1 193 ? -19.906 13.75 13.492 1 98.12 193 LEU A O 1
ATOM 1530 N N . GLU A 1 194 ? -18.891 13.062 15.328 1 97.62 194 GLU A N 1
ATOM 1531 C CA . GLU A 1 194 ? -19.938 13.57 16.203 1 97.62 194 GLU A CA 1
ATOM 1532 C C . GLU A 1 194 ? -20.094 15.078 16.062 1 97.62 194 GLU A C 1
ATOM 1534 O O . GLU A 1 194 ? -21.219 15.586 15.977 1 97.62 194 GLU A O 1
ATOM 1539 N N . LYS A 1 195 ? -19.062 15.781 15.969 1 96.88 195 LYS A N 1
ATOM 1540 C CA . LYS A 1 195 ? -19.156 17.234 15.875 1 96.88 195 LYS A CA 1
ATOM 1541 C C . LYS A 1 195 ? -19.109 17.703 14.422 1 96.88 195 LYS A C 1
ATOM 1543 O O . LYS A 1 195 ? -19.156 18.906 14.141 1 96.88 195 LYS A O 1
ATOM 1548 N N . LYS A 1 196 ? -18.859 16.781 13.461 1 97.88 196 LYS A N 1
ATOM 1549 C CA . LYS A 1 196 ? -18.875 17.016 12.023 1 97.88 196 LYS A CA 1
ATOM 1550 C C . LYS A 1 196 ? -17.766 17.969 11.609 1 97.88 196 LYS A C 1
ATOM 1552 O O . LYS A 1 196 ? -17.969 18.828 10.742 1 97.88 196 LYS A O 1
ATOM 1557 N N . LYS A 1 197 ? -16.719 17.875 12.375 1 97.69 197 LYS A N 1
ATOM 1558 C CA . LYS A 1 197 ? -15.508 18.656 12.125 1 97.69 197 LYS A CA 1
ATOM 1559 C C . LYS A 1 197 ? -14.258 17.875 12.523 1 97.69 197 LYS A C 1
ATOM 1561 O O . LYS A 1 197 ? -14.211 17.266 13.594 1 97.69 197 LYS A O 1
ATOM 1566 N N . GLY A 1 198 ? -13.312 17.891 11.688 1 98.56 198 GLY A N 1
ATOM 1567 C CA . GLY A 1 198 ? -12.047 17.25 12.008 1 98.56 198 GLY A CA 1
ATOM 1568 C C . GLY A 1 198 ? -11.102 17.172 10.82 1 98.56 198 GLY A C 1
ATOM 1569 O O . GLY A 1 198 ? -11.539 17.172 9.672 1 98.56 198 GLY A O 1
ATOM 1570 N N . ILE A 1 199 ? -9.828 17.188 11.125 1 98.88 199 ILE A N 1
ATOM 1571 C CA . ILE A 1 199 ? -8.789 17.125 10.102 1 98.88 199 ILE A CA 1
ATOM 1572 C C . ILE A 1 199 ? -7.832 15.977 10.398 1 98.88 199 ILE A C 1
ATOM 1574 O O . ILE A 1 199 ? -7.395 15.805 11.539 1 98.88 199 ILE A O 1
ATOM 1578 N N . ILE A 1 200 ? -7.605 15.18 9.461 1 98.94 200 ILE A N 1
ATOM 1579 C CA . ILE A 1 200 ? -6.613 14.117 9.555 1 98.94 200 ILE A CA 1
ATOM 1580 C C . ILE A 1 200 ? -5.57 14.281 8.453 1 98.94 200 ILE A C 1
ATOM 1582 O O . ILE A 1 200 ? -5.914 14.352 7.27 1 98.94 200 ILE A O 1
ATOM 1586 N N . VAL A 1 201 ? -4.328 14.406 8.844 1 98.88 201 VAL A N 1
ATOM 1587 C CA . VAL A 1 201 ? -3.211 14.492 7.906 1 98.88 201 VAL A CA 1
ATOM 1588 C C . VAL A 1 201 ? -2.348 13.242 8.008 1 98.88 201 VAL A C 1
ATOM 1590 O O . VAL A 1 201 ? -1.905 12.867 9.094 1 98.88 201 VAL A O 1
ATOM 1593 N N . ASN A 1 202 ? -2.18 12.539 6.938 1 98.88 202 ASN A N 1
ATOM 1594 C CA . ASN A 1 202 ? -1.312 11.375 6.848 1 98.88 202 ASN A CA 1
ATOM 1595 C C . ASN A 1 202 ? -0.051 11.672 6.039 1 98.88 202 ASN A C 1
ATOM 1597 O O . ASN A 1 202 ? -0.132 12.172 4.918 1 98.88 202 ASN A O 1
ATOM 1601 N N . ILE A 1 203 ? 1.092 11.359 6.602 1 98.44 203 ILE A N 1
ATOM 1602 C CA . ILE A 1 203 ? 2.355 11.68 5.945 1 98.44 203 ILE A CA 1
ATOM 1603 C C . ILE A 1 203 ? 2.84 10.477 5.145 1 98.44 203 ILE A C 1
ATOM 1605 O O . ILE A 1 203 ? 3.156 9.43 5.711 1 98.44 203 ILE A O 1
ATOM 1609 N N . ALA A 1 204 ? 2.902 10.617 3.873 1 97.69 204 ALA A N 1
ATOM 1610 C CA . ALA A 1 204 ? 3.451 9.617 2.957 1 97.69 204 ALA A CA 1
ATOM 1611 C C . ALA A 1 204 ? 4.863 10 2.514 1 97.69 204 ALA A C 1
ATOM 1613 O O . ALA A 1 204 ? 5.727 10.273 3.348 1 97.69 204 ALA A O 1
ATOM 1614 N N . SER A 1 205 ? 5.172 9.859 1.299 1 93.88 205 SER A N 1
ATOM 1615 C CA . SER A 1 205 ? 6.441 10.188 0.656 1 93.88 205 SER A CA 1
ATOM 1616 C C . SER A 1 205 ? 6.281 10.305 -0.856 1 93.88 205 SER A C 1
ATOM 1618 O O . SER A 1 205 ? 5.344 9.742 -1.431 1 93.88 205 SER A O 1
ATOM 1620 N N . ILE A 1 206 ? 7.148 11.055 -1.482 1 90.5 206 ILE A N 1
ATOM 1621 C CA . ILE A 1 206 ? 7.129 11.102 -2.941 1 90.5 206 ILE A CA 1
ATOM 1622 C C . ILE A 1 206 ? 7.434 9.719 -3.508 1 90.5 206 ILE A C 1
ATOM 1624 O O . ILE A 1 206 ? 7.117 9.43 -4.664 1 90.5 206 ILE A O 1
ATOM 1628 N N . LEU A 1 207 ? 7.992 8.867 -2.742 1 87.81 207 LEU A N 1
ATOM 1629 C CA . LEU A 1 207 ? 8.344 7.516 -3.174 1 87.81 207 LEU A CA 1
ATOM 1630 C C . LEU A 1 207 ? 7.105 6.625 -3.219 1 87.81 207 LEU A C 1
ATOM 1632 O O . LEU A 1 207 ? 7.195 5.449 -3.576 1 87.81 207 LEU A O 1
ATOM 1636 N N . CYS A 1 208 ? 5.938 7.133 -2.922 1 90.75 208 CYS A N 1
ATOM 1637 C CA . CYS A 1 208 ? 4.707 6.348 -2.975 1 90.75 208 CYS A CA 1
ATOM 1638 C C . CYS A 1 208 ? 4.168 6.273 -4.398 1 90.75 208 CYS A C 1
ATOM 1640 O O . CYS A 1 208 ? 3.314 5.438 -4.699 1 90.75 208 CYS A O 1
ATOM 1642 N N . LEU A 1 209 ? 4.629 7.039 -5.289 1 82.56 209 LEU A N 1
ATOM 1643 C CA . LEU A 1 209 ? 3.996 7.223 -6.59 1 82.56 209 LEU A CA 1
ATOM 1644 C C . LEU A 1 209 ? 4.379 6.094 -7.543 1 82.56 209 LEU A C 1
ATOM 1646 O O . LEU A 1 209 ? 3.715 5.887 -8.562 1 82.56 209 LEU A O 1
ATOM 1650 N N . PHE A 1 210 ? 5.395 5.379 -7.223 1 83.88 210 PHE A N 1
ATOM 1651 C CA . PHE A 1 210 ? 5.824 4.262 -8.055 1 83.88 210 PHE A CA 1
ATOM 1652 C C . PHE A 1 210 ? 6.559 3.219 -7.223 1 83.88 210 PHE A C 1
ATOM 1654 O O . PHE A 1 210 ? 7.082 3.529 -6.148 1 83.88 210 PHE A O 1
ATOM 1661 N N . PRO A 1 211 ? 6.535 2.01 -7.766 1 87.31 211 PRO A N 1
ATOM 1662 C CA . PRO A 1 211 ? 7.34 0.995 -7.078 1 87.31 211 PRO A CA 1
ATOM 1663 C C . PRO A 1 211 ? 8.836 1.317 -7.09 1 87.31 211 PRO A C 1
ATOM 1665 O O . PRO A 1 211 ? 9.398 1.592 -8.148 1 87.31 211 PRO A O 1
ATOM 1668 N N . VAL A 1 212 ? 9.445 1.312 -5.91 1 86.69 212 VAL A N 1
ATOM 1669 C CA . VAL A 1 212 ? 10.844 1.711 -5.805 1 86.69 212 VAL A CA 1
ATOM 1670 C C . VAL A 1 212 ? 11.688 0.532 -5.316 1 86.69 212 VAL A C 1
ATOM 1672 O O . VAL A 1 212 ? 11.711 0.237 -4.117 1 86.69 212 VAL A O 1
ATOM 1675 N N . PRO A 1 213 ? 12.43 -0.122 -6.223 1 88.81 213 PRO A N 1
ATOM 1676 C CA . PRO A 1 213 ? 13.359 -1.162 -5.777 1 88.81 213 PRO A CA 1
ATOM 1677 C C . PRO A 1 213 ? 14.383 -0.643 -4.773 1 88.81 213 PRO A C 1
ATOM 1679 O O . PRO A 1 213 ? 14.664 0.558 -4.734 1 88.81 213 PRO A O 1
ATOM 1682 N N . LEU A 1 214 ? 14.898 -1.52 -3.869 1 88.31 214 LEU A N 1
ATOM 1683 C CA . LEU A 1 214 ? 15.875 -1.214 -2.824 1 88.31 214 LEU A CA 1
ATOM 1684 C C . LEU A 1 214 ? 15.219 -0.436 -1.687 1 88.31 214 LEU A C 1
ATOM 1686 O O . LEU A 1 214 ? 15.852 -0.165 -0.667 1 88.31 214 LEU A O 1
ATOM 1690 N N . SER A 1 215 ? 14.039 0.01 -1.857 1 90.62 215 SER A N 1
ATOM 1691 C CA . SER A 1 215 ? 13.148 0.554 -0.837 1 90.62 215 SER A CA 1
ATOM 1692 C C . SER A 1 215 ? 11.742 -0.022 -0.967 1 90.62 215 SER A C 1
ATOM 1694 O O . SER A 1 215 ? 10.758 0.703 -0.831 1 90.62 215 SER A O 1
ATOM 1696 N N . THR A 1 216 ? 11.766 -1.276 -1.262 1 93.88 216 THR A N 1
ATOM 1697 C CA . THR A 1 216 ? 10.57 -1.989 -1.709 1 93.88 216 THR A CA 1
ATOM 1698 C C . THR A 1 216 ? 9.461 -1.9 -0.663 1 93.88 216 THR A C 1
ATOM 1700 O O . THR A 1 216 ? 8.359 -1.449 -0.96 1 93.88 216 THR A O 1
ATOM 1703 N N . VAL A 1 217 ? 9.781 -2.264 0.587 1 97.12 217 VAL A N 1
ATOM 1704 C CA . VAL A 1 217 ? 8.758 -2.309 1.626 1 97.12 217 VAL A CA 1
ATOM 1705 C C . VAL A 1 217 ? 8.359 -0.889 2.023 1 97.12 217 VAL A C 1
ATOM 1707 O O . VAL A 1 217 ? 7.176 -0.602 2.227 1 97.12 217 VAL A O 1
ATOM 1710 N N . TYR A 1 218 ? 9.281 0.015 2.076 1 94.75 218 TYR A N 1
ATOM 1711 C CA . TYR A 1 218 ? 9.016 1.4 2.445 1 94.75 218 TYR A CA 1
ATOM 1712 C C . TYR A 1 218 ? 8.094 2.066 1.429 1 94.75 218 TYR A C 1
ATOM 1714 O O . TYR A 1 218 ? 7.047 2.607 1.791 1 94.75 218 TYR A O 1
ATOM 1722 N N . SER A 1 219 ? 8.5 2.008 0.162 1 93.31 219 SER A N 1
ATOM 1723 C CA . SER A 1 219 ? 7.691 2.643 -0.875 1 93.31 219 SER A CA 1
ATOM 1724 C C . SER A 1 219 ? 6.297 2.031 -0.942 1 93.31 219 SER A C 1
ATOM 1726 O O . SER A 1 219 ? 5.312 2.74 -1.162 1 93.31 219 SER A O 1
ATOM 1728 N N . SER A 1 220 ? 6.219 0.704 -0.744 1 97.56 220 SER A N 1
ATOM 1729 C CA . SER A 1 220 ? 4.922 0.039 -0.727 1 97.56 220 SER A CA 1
ATOM 1730 C C . SER A 1 220 ? 4.066 0.525 0.438 1 97.56 220 SER A C 1
ATOM 1732 O O . SER A 1 220 ? 2.854 0.698 0.296 1 97.56 220 SER A O 1
ATOM 1734 N N . SER A 1 221 ? 4.656 0.754 1.577 1 98.06 221 SER A N 1
ATOM 1735 C CA . SER A 1 221 ? 3.922 1.264 2.73 1 98.06 221 SER A CA 1
ATOM 1736 C C . SER A 1 221 ? 3.412 2.68 2.48 1 98.06 221 SER A C 1
ATOM 1738 O O . SER A 1 221 ? 2.334 3.049 2.949 1 98.06 221 SER A O 1
ATOM 1740 N N . LYS A 1 222 ? 4.152 3.43 1.752 1 96.94 222 LYS A N 1
ATOM 1741 C CA . LYS A 1 222 ? 3.777 4.828 1.559 1 96.94 222 LYS A CA 1
ATOM 1742 C C . LYS A 1 222 ? 2.682 4.965 0.506 1 96.94 222 LYS A C 1
ATOM 1744 O O . LYS A 1 222 ? 1.831 5.852 0.6 1 96.94 222 LYS A O 1
ATOM 1749 N N . ILE A 1 223 ? 2.652 4.078 -0.458 1 96.75 223 ILE A N 1
ATOM 1750 C CA . ILE A 1 223 ? 1.504 4.113 -1.356 1 96.75 223 ILE A CA 1
ATOM 1751 C C . ILE A 1 223 ? 0.253 3.646 -0.614 1 96.75 223 ILE A C 1
ATOM 1753 O O . ILE A 1 223 ? -0.851 4.125 -0.885 1 96.75 223 ILE A O 1
ATOM 1757 N N . PHE A 1 224 ? 0.418 2.719 0.27 1 98.5 224 PHE A N 1
ATOM 1758 C CA . PHE A 1 224 ? -0.676 2.35 1.16 1 98.5 224 PHE A CA 1
ATOM 1759 C C . PHE A 1 224 ? -1.27 3.584 1.829 1 98.5 224 PHE A C 1
ATOM 1761 O O . PHE A 1 224 ? -2.488 3.768 1.836 1 98.5 224 PHE A O 1
ATOM 1768 N N . VAL A 1 225 ? -0.436 4.441 2.348 1 98.69 225 VAL A N 1
ATOM 1769 C CA . VAL A 1 225 ? -0.839 5.652 3.051 1 98.69 225 VAL A CA 1
ATOM 1770 C C . VAL A 1 225 ? -1.629 6.559 2.109 1 98.69 225 VAL A C 1
ATOM 1772 O O . VAL A 1 225 ? -2.672 7.102 2.486 1 98.69 225 VAL A O 1
ATOM 1775 N N . LEU A 1 226 ? -1.112 6.703 0.94 1 97.62 226 LEU A N 1
ATOM 1776 C CA . LEU A 1 226 ? -1.778 7.559 -0.035 1 97.62 226 LEU A CA 1
ATOM 1777 C C . LEU A 1 226 ? -3.168 7.023 -0.368 1 97.62 226 LEU A C 1
ATOM 1779 O O . LEU A 1 226 ? -4.148 7.773 -0.34 1 97.62 226 LEU A O 1
ATOM 1783 N N . HIS A 1 227 ? -3.281 5.715 -0.681 1 96.31 227 HIS A N 1
ATOM 1784 C CA . HIS A 1 227 ? -4.566 5.121 -1.031 1 96.31 227 HIS A CA 1
ATOM 1785 C C . HIS A 1 227 ? -5.543 5.195 0.136 1 96.31 227 HIS A C 1
ATOM 1787 O O . HIS A 1 227 ? -6.715 5.539 -0.05 1 96.31 227 HIS A O 1
ATOM 1793 N N . PHE A 1 228 ? -5.059 4.891 1.362 1 98.31 228 PHE A N 1
ATOM 1794 C CA . PHE A 1 228 ? -5.863 4.977 2.574 1 98.31 228 PHE A CA 1
ATOM 1795 C C . PHE A 1 228 ? -6.438 6.379 2.746 1 98.31 228 PHE A C 1
ATOM 1797 O O . PHE A 1 228 ? -7.641 6.543 2.963 1 98.31 228 PHE A O 1
ATOM 1804 N N . SER A 1 229 ? -5.582 7.383 2.553 1 98.31 229 SER A N 1
ATOM 1805 C CA . SER A 1 229 ? -5.969 8.773 2.758 1 98.31 229 SER A CA 1
ATOM 1806 C C . SER A 1 229 ? -7.02 9.211 1.742 1 98.31 229 SER A C 1
ATOM 1808 O O . SER A 1 229 ? -8.016 9.852 2.104 1 98.31 229 SER A O 1
ATOM 1810 N N . THR A 1 230 ? -6.758 8.828 0.52 1 95.25 230 THR A N 1
ATOM 1811 C CA . THR A 1 230 ? -7.656 9.234 -0.558 1 95.25 230 THR A CA 1
ATOM 1812 C C . THR A 1 230 ? -9.023 8.586 -0.387 1 95.25 230 THR A C 1
ATOM 1814 O O . THR A 1 230 ? -10.055 9.25 -0.52 1 95.25 230 THR A O 1
ATOM 1817 N N . ALA A 1 231 ? -9.031 7.289 -0.092 1 93.81 231 ALA A N 1
ATOM 1818 C CA . ALA A 1 231 ? -10.289 6.586 0.126 1 93.81 231 ALA A CA 1
ATOM 1819 C C . ALA A 1 231 ? -11.023 7.141 1.345 1 93.81 231 ALA A C 1
ATOM 1821 O O . ALA A 1 231 ? -12.242 7.328 1.311 1 93.81 231 ALA A O 1
ATOM 1822 N N . LEU A 1 232 ? -10.297 7.422 2.367 1 96.69 232 LEU A N 1
ATOM 1823 C CA . LEU A 1 232 ? -10.883 7.957 3.59 1 96.69 232 LEU A CA 1
ATOM 1824 C C . LEU A 1 232 ? -11.5 9.328 3.342 1 96.69 232 LEU A C 1
ATOM 1826 O O . LEU A 1 232 ? -12.578 9.633 3.852 1 96.69 232 LEU A O 1
ATOM 1830 N N . GLN A 1 233 ? -10.773 10.18 2.635 1 95.81 233 GLN A N 1
ATOM 1831 C CA . GLN A 1 233 ? -11.297 11.492 2.262 1 95.81 233 GLN A CA 1
ATOM 1832 C C . GLN A 1 233 ? -12.625 11.367 1.517 1 95.81 233 GLN A C 1
ATOM 1834 O O . GLN A 1 233 ? -13.57 12.109 1.794 1 95.81 233 GLN A O 1
ATOM 1839 N N . THR A 1 234 ? -12.641 10.445 0.644 1 91.94 234 THR A N 1
ATOM 1840 C CA . THR A 1 234 ? -13.852 10.227 -0.139 1 91.94 234 THR A CA 1
ATOM 1841 C C . THR A 1 234 ? -15 9.773 0.757 1 91.94 234 THR A C 1
ATOM 1843 O O . THR A 1 234 ? -16.141 10.219 0.583 1 91.94 234 THR A O 1
ATOM 1846 N N . GLU A 1 235 ? -14.758 9 1.769 1 91.56 235 GLU A N 1
ATOM 1847 C CA . GLU A 1 235 ? -15.773 8.461 2.666 1 91.56 235 GLU A CA 1
ATOM 1848 C C . GLU A 1 235 ? -16.359 9.547 3.561 1 91.56 235 GLU A C 1
ATOM 1850 O O . GLU A 1 235 ? -17.547 9.523 3.883 1 91.56 235 GLU A O 1
ATOM 1855 N N . TYR A 1 236 ? -15.531 10.531 3.836 1 95.38 236 TYR A N 1
ATOM 1856 C CA . TYR A 1 236 ? -15.969 11.328 4.977 1 95.38 236 TYR A CA 1
ATOM 1857 C C . TYR A 1 236 ? -16.016 12.805 4.621 1 95.38 236 TYR A C 1
ATOM 1859 O O . TYR A 1 236 ? -16.422 13.633 5.441 1 95.38 236 TYR A O 1
ATOM 1867 N N . LYS A 1 237 ? -15.625 13.133 3.438 1 93.12 237 LYS A N 1
ATOM 1868 C CA . LYS A 1 237 ? -15.648 14.531 3.025 1 93.12 237 LYS A CA 1
ATOM 1869 C C . LYS A 1 237 ? -17.031 15.148 3.246 1 93.12 237 LYS A C 1
ATOM 1871 O O . LYS A 1 237 ? -17.141 16.266 3.746 1 93.12 237 LYS A O 1
ATOM 1876 N N . SER A 1 238 ? -18.047 14.398 2.975 1 93.44 238 SER A N 1
ATOM 1877 C CA . SER A 1 238 ? -19.406 14.906 3.092 1 93.44 238 SER A CA 1
ATOM 1878 C C . SER A 1 238 ? -19.844 14.992 4.551 1 93.44 238 SER A C 1
ATOM 1880 O O . SER A 1 238 ? -20.891 15.57 4.859 1 93.44 238 SER A O 1
ATOM 1882 N N . LYS A 1 239 ? -19.062 14.445 5.426 1 96 239 LYS A N 1
ATOM 1883 C CA . LYS A 1 239 ? -19.422 14.422 6.844 1 96 239 LYS A CA 1
ATOM 1884 C C . LYS A 1 239 ? -18.625 15.453 7.629 1 96 239 LYS A C 1
ATOM 1886 O O . LYS A 1 239 ? -18.531 15.383 8.859 1 96 239 LYS A O 1
ATOM 1891 N N . GLY A 1 240 ? -17.938 16.328 6.934 1 96.88 240 GLY A N 1
ATOM 1892 C CA . GLY A 1 240 ? -17.25 17.438 7.574 1 96.88 240 GLY A CA 1
ATOM 1893 C C . GLY A 1 240 ? -15.812 17.125 7.949 1 96.88 240 GLY A C 1
ATOM 1894 O O . GLY A 1 240 ? -15.164 17.891 8.664 1 96.88 240 GLY A O 1
ATOM 1895 N N . ILE A 1 241 ? -15.328 16 7.52 1 98.31 241 ILE A N 1
ATOM 1896 C CA . ILE A 1 241 ? -13.969 15.602 7.848 1 98.31 241 ILE A CA 1
ATOM 1897 C C . ILE A 1 241 ? -13.047 15.883 6.66 1 98.31 241 ILE A C 1
ATOM 1899 O O . ILE A 1 241 ? -13.398 15.586 5.516 1 98.31 241 ILE A O 1
ATOM 1903 N N . ILE A 1 242 ? -11.922 16.516 6.902 1 98.19 242 ILE A N 1
ATOM 1904 C CA . ILE A 1 242 ? -10.891 16.734 5.898 1 98.19 242 ILE A CA 1
ATOM 1905 C C . ILE A 1 242 ? -9.758 15.727 6.09 1 98.19 242 ILE A C 1
ATOM 1907 O O . ILE A 1 242 ? -9.18 15.641 7.176 1 98.19 242 ILE A O 1
ATOM 1911 N N . VAL A 1 243 ? -9.531 14.938 5.105 1 98.56 243 VAL A N 1
ATOM 1912 C CA . VAL A 1 243 ? -8.383 14.031 5.121 1 98.56 243 VAL A CA 1
ATOM 1913 C C . VAL A 1 243 ? -7.383 14.453 4.051 1 98.56 243 VAL A C 1
ATOM 1915 O O . VAL A 1 243 ? -7.738 14.586 2.877 1 98.56 243 VAL A O 1
ATOM 1918 N N . GLN A 1 244 ? -6.16 14.711 4.449 1 97.88 244 GLN A N 1
ATOM 1919 C CA . GLN A 1 244 ? -5.105 15.117 3.525 1 97.88 244 GLN A CA 1
ATOM 1920 C C . GLN A 1 244 ? -3.928 14.148 3.574 1 97.88 244 GLN A C 1
ATOM 1922 O O . GLN A 1 244 ? -3.529 13.703 4.652 1 97.88 244 GLN A O 1
ATOM 1927 N N . CYS A 1 245 ? -3.438 13.797 2.436 1 98.25 245 CYS A N 1
ATOM 1928 C CA . CYS A 1 245 ? -2.178 13.07 2.324 1 98.25 245 CYS A CA 1
ATOM 1929 C C . CYS A 1 245 ? -1.04 14 1.93 1 98.25 245 CYS A C 1
ATOM 1931 O O . CYS A 1 245 ? -1.119 14.688 0.909 1 98.25 245 CYS A O 1
ATOM 1933 N N . ASN A 1 246 ? -0.078 14.086 2.756 1 97.38 246 ASN A N 1
ATOM 1934 C CA . ASN A 1 246 ? 1.137 14.828 2.445 1 97.38 246 ASN A CA 1
ATOM 1935 C C . ASN A 1 246 ? 2.268 13.898 2.012 1 97.38 246 ASN A C 1
ATOM 1937 O O . ASN A 1 246 ? 2.607 12.953 2.723 1 97.38 246 ASN A O 1
ATOM 1941 N N . SER A 1 247 ? 2.805 14.125 0.824 1 96.25 247 SER A N 1
ATOM 1942 C CA . SER A 1 247 ? 3.893 13.312 0.283 1 96.25 247 SER A CA 1
ATOM 1943 C C . SER A 1 247 ? 5.172 14.133 0.136 1 96.25 247 SER A C 1
ATOM 1945 O O . SER A 1 247 ? 5.508 14.578 -0.963 1 96.25 247 SER A O 1
ATOM 1947 N N . PRO A 1 248 ? 5.918 14.188 1.195 1 95.19 248 PRO A N 1
ATOM 1948 C CA . PRO A 1 248 ? 7.141 15 1.155 1 95.19 248 PRO A CA 1
ATOM 1949 C C . PRO A 1 248 ? 8.242 14.359 0.311 1 95.19 248 PRO A C 1
ATOM 1951 O O . PRO A 1 248 ? 8.234 13.148 0.097 1 95.19 248 PRO A O 1
ATOM 1954 N N . GLY A 1 249 ? 9.117 15.203 -0.228 1 91.88 249 GLY A N 1
ATOM 1955 C CA . GLY A 1 249 ? 10.414 14.773 -0.728 1 91.88 249 GLY A CA 1
ATOM 1956 C C . GLY A 1 249 ? 11.477 14.711 0.351 1 91.88 249 GLY A C 1
ATOM 1957 O O . GLY A 1 249 ? 11.242 14.164 1.432 1 91.88 249 GLY A O 1
ATOM 1958 N N . TYR A 1 250 ? 12.586 15.242 0.08 1 84.69 250 TYR A N 1
ATOM 1959 C CA . TYR A 1 250 ? 13.695 15.211 1.034 1 84.69 250 TYR A CA 1
ATOM 1960 C C . TYR A 1 250 ? 13.555 16.312 2.068 1 84.69 250 TYR A C 1
ATOM 1962 O O . TYR A 1 250 ? 13.539 17.5 1.721 1 84.69 250 TYR A O 1
ATOM 1970 N N . VAL A 1 251 ? 13.305 15.922 3.248 1 81.88 251 VAL A N 1
ATOM 1971 C CA . VAL A 1 251 ? 13.32 16.812 4.402 1 81.88 251 VAL A CA 1
ATOM 1972 C C . VAL A 1 251 ? 14.469 16.438 5.332 1 81.88 251 VAL A C 1
ATOM 1974 O O . VAL A 1 251 ? 14.758 15.258 5.535 1 81.88 251 VAL A O 1
ATOM 1977 N N . ALA A 1 252 ? 15.148 17.391 5.785 1 80.5 252 ALA A N 1
ATOM 1978 C CA . ALA A 1 252 ? 16.281 17.109 6.668 1 80.5 252 ALA A CA 1
ATOM 1979 C C . ALA A 1 252 ? 15.812 16.453 7.965 1 80.5 252 ALA A C 1
ATOM 1981 O O . ALA A 1 252 ? 15.359 17.141 8.883 1 80.5 252 ALA A O 1
ATOM 1982 N N . THR A 1 253 ? 15.836 15.172 8.023 1 80.06 253 THR A N 1
ATOM 1983 C CA . THR A 1 253 ? 15.414 14.359 9.148 1 80.06 253 THR A CA 1
ATOM 1984 C C . THR A 1 253 ? 16.344 13.156 9.336 1 80.06 253 THR A C 1
ATOM 1986 O O . THR A 1 253 ? 17.188 12.883 8.477 1 80.06 253 THR A O 1
ATOM 1989 N N . GLN A 1 254 ? 16.234 12.594 10.5 1 69.75 254 GLN A N 1
ATOM 1990 C CA . GLN A 1 254 ? 16.984 11.375 10.758 1 69.75 254 GLN A CA 1
ATOM 1991 C C . GLN A 1 254 ? 16.625 10.273 9.766 1 69.75 254 GLN A C 1
ATOM 1993 O O . GLN A 1 254 ? 17.469 9.461 9.383 1 69.75 254 GLN A O 1
ATOM 1998 N N . LEU A 1 255 ? 15.5 10.32 9.289 1 70.81 255 LEU A N 1
ATOM 1999 C CA . LEU A 1 255 ? 15 9.312 8.367 1 70.81 255 LEU A CA 1
ATOM 2000 C C . LEU A 1 255 ? 15.805 9.32 7.066 1 70.81 255 LEU A C 1
ATOM 2002 O O . LEU A 1 255 ? 16.125 8.266 6.52 1 70.81 255 LEU A O 1
ATOM 2006 N N . VAL A 1 256 ? 16.109 10.492 6.605 1 69 256 VAL A N 1
ATOM 2007 C CA . VAL A 1 256 ? 16.844 10.594 5.348 1 69 256 VAL A CA 1
ATOM 2008 C C . VAL A 1 256 ? 18.344 10.688 5.629 1 69 256 VAL A C 1
ATOM 2010 O O . VAL A 1 256 ? 19.141 10.828 4.703 1 69 256 VAL A O 1
ATOM 2013 N N . GLY A 1 257 ? 18.766 10.688 6.895 1 69.56 257 GLY A N 1
ATOM 2014 C CA . GLY A 1 257 ? 20.172 10.711 7.289 1 69.56 257 GLY A CA 1
ATOM 2015 C C . GLY A 1 257 ? 20.781 12.094 7.195 1 69.56 257 GLY A C 1
ATOM 2016 O O . GLY A 1 257 ? 22 12.227 6.992 1 69.56 257 GLY A O 1
ATOM 2017 N N . LEU A 1 258 ? 19.891 13.164 7.133 1 67.69 258 LEU A N 1
ATOM 2018 C CA . LEU A 1 258 ? 20.391 14.531 7.039 1 67.69 258 LEU A CA 1
ATOM 2019 C C . LEU A 1 258 ? 19.969 15.344 8.266 1 67.69 258 LEU A C 1
ATOM 2021 O O . LEU A 1 258 ? 18.812 15.32 8.672 1 67.69 258 LEU A O 1
ATOM 2025 N N . LYS A 1 259 ? 20.953 15.984 8.812 1 71.62 259 LYS A N 1
ATOM 2026 C CA . LYS A 1 259 ? 20.672 16.781 10 1 71.62 259 LYS A CA 1
ATOM 2027 C C . LYS A 1 259 ? 20.391 18.234 9.633 1 71.62 259 LYS A C 1
ATOM 2029 O O . LYS A 1 259 ? 19.672 18.938 10.344 1 71.62 259 LYS A O 1
ATOM 2034 N N . LYS A 1 260 ? 21.047 18.656 8.531 1 78.38 260 LYS A N 1
ATOM 2035 C CA . LYS A 1 260 ? 20.922 20.062 8.148 1 78.38 260 LYS A CA 1
ATOM 2036 C C . LYS A 1 260 ? 20.25 20.203 6.789 1 78.38 260 LYS A C 1
ATOM 2038 O O . LYS A 1 260 ? 20.438 19.359 5.902 1 78.38 260 LYS A O 1
ATOM 2043 N N . ALA A 1 261 ? 19.516 21.266 6.742 1 82.12 261 ALA A N 1
ATOM 2044 C CA . ALA A 1 261 ? 18.828 21.562 5.488 1 82.12 261 ALA A CA 1
ATOM 2045 C C . ALA A 1 261 ? 19.828 21.859 4.375 1 82.12 261 ALA A C 1
ATOM 2047 O O . ALA A 1 261 ? 20.906 22.406 4.633 1 82.12 261 ALA A O 1
ATOM 2048 N N . THR A 1 262 ? 19.547 21.438 3.197 1 77.5 262 THR A N 1
ATOM 2049 C CA . THR A 1 262 ? 20.297 21.734 1.98 1 77.5 262 THR A CA 1
ATOM 2050 C C . THR A 1 262 ? 19.375 22.297 0.906 1 77.5 262 THR A C 1
ATOM 2052 O O . THR A 1 262 ? 18.188 22.562 1.164 1 77.5 262 THR A O 1
ATOM 2055 N N . TRP A 1 263 ? 19.984 22.641 -0.184 1 73.44 263 TRP A N 1
ATOM 2056 C CA . TRP A 1 263 ? 19.156 23.141 -1.275 1 73.44 263 TRP A CA 1
ATOM 2057 C C . TRP A 1 263 ? 18.156 22.094 -1.728 1 73.44 263 TRP A C 1
ATOM 2059 O O . TRP A 1 263 ? 17.094 22.422 -2.252 1 73.44 263 TRP A O 1
ATOM 2069 N N . TRP A 1 264 ? 18.406 20.875 -1.411 1 78.19 264 TRP A N 1
ATOM 2070 C CA . TRP A 1 264 ? 17.594 19.734 -1.856 1 78.19 264 TRP A CA 1
ATOM 2071 C C . TRP A 1 264 ? 16.688 19.25 -0.733 1 78.19 264 TRP A C 1
ATOM 2073 O O . TRP A 1 264 ? 15.57 18.781 -0.983 1 78.19 264 TRP A O 1
ATOM 2083 N N . ALA A 1 265 ? 17.141 19.438 0.527 1 84.81 265 ALA A N 1
ATOM 2084 C CA . ALA A 1 265 ? 16.391 18.984 1.698 1 84.81 265 ALA A CA 1
ATOM 2085 C C . ALA A 1 265 ? 15.852 20.172 2.498 1 84.81 265 ALA A C 1
ATOM 2087 O O . ALA A 1 265 ? 16.625 20.984 3.02 1 84.81 265 ALA A O 1
ATOM 2088 N N . VAL A 1 266 ? 14.562 20.281 2.664 1 87.94 266 VAL A N 1
ATOM 2089 C CA . VAL A 1 266 ? 13.898 21.422 3.295 1 87.94 266 VAL A CA 1
ATOM 2090 C C . VAL A 1 266 ? 13.977 21.281 4.812 1 87.94 266 VAL A C 1
ATOM 2092 O O . VAL A 1 266 ? 14.031 20.172 5.34 1 87.94 266 VAL A O 1
ATOM 2095 N N . ASP A 1 267 ? 14.031 22.391 5.453 1 91.19 267 ASP A N 1
ATOM 2096 C CA . ASP A 1 267 ? 13.977 22.438 6.91 1 91.19 267 ASP A CA 1
ATOM 2097 C C . ASP A 1 267 ? 12.625 21.953 7.426 1 91.19 267 ASP A C 1
ATOM 2099 O O . ASP A 1 267 ? 11.578 22.312 6.883 1 91.19 267 ASP A O 1
ATOM 2103 N N . PRO A 1 268 ? 12.633 21.172 8.484 1 93.38 268 PRO A N 1
ATOM 2104 C CA . PRO A 1 268 ? 11.391 20.578 8.984 1 93.38 268 PRO A CA 1
ATOM 2105 C C . PRO A 1 268 ? 10.375 21.641 9.43 1 93.38 268 PRO A C 1
ATOM 2107 O O . PRO A 1 268 ? 9.172 21.469 9.203 1 93.38 268 PRO A O 1
ATOM 2110 N N . VAL A 1 269 ? 10.828 22.703 10.086 1 93.12 269 VAL A N 1
ATOM 2111 C CA . VAL A 1 269 ? 9.922 23.734 10.578 1 93.12 269 VAL A CA 1
ATOM 2112 C C . VAL A 1 269 ? 9.32 24.484 9.391 1 93.12 269 VAL A C 1
ATOM 2114 O O . VAL A 1 269 ? 8.109 24.734 9.359 1 93.12 269 VAL A O 1
ATOM 2117 N N . ALA A 1 270 ? 10.18 24.797 8.438 1 91.44 270 ALA A N 1
ATOM 2118 C CA . ALA A 1 270 ? 9.688 25.453 7.227 1 91.44 270 ALA A CA 1
ATOM 2119 C C . ALA A 1 270 ? 8.703 24.562 6.484 1 91.44 270 ALA A C 1
ATOM 2121 O O . ALA A 1 270 ? 7.684 25.031 5.973 1 91.44 270 ALA A O 1
ATOM 2122 N N . TYR A 1 271 ? 9.008 23.312 6.438 1 93.44 271 TYR A N 1
ATOM 2123 C CA . TYR A 1 271 ? 8.109 22.359 5.789 1 93.44 271 TYR A CA 1
ATOM 2124 C C . TYR A 1 271 ? 6.77 22.312 6.512 1 93.44 271 TYR A C 1
ATOM 2126 O O . TYR A 1 271 ? 5.715 22.297 5.871 1 93.44 271 TYR A O 1
ATOM 2134 N N . GLY A 1 272 ? 6.793 22.25 7.844 1 94.25 272 GLY A N 1
ATOM 2135 C CA . GLY A 1 272 ? 5.562 22.25 8.625 1 94.25 272 GLY A CA 1
ATOM 2136 C C . GLY A 1 272 ? 4.672 23.438 8.336 1 94.25 272 GLY A C 1
ATOM 2137 O O . GLY A 1 272 ? 3.463 23.297 8.148 1 94.25 272 GLY A O 1
ATOM 2138 N N . ARG A 1 273 ? 5.281 24.594 8.25 1 92.81 273 ARG A N 1
ATOM 2139 C CA . ARG A 1 273 ? 4.539 25.812 7.98 1 92.81 273 ARG A CA 1
ATOM 2140 C C . ARG A 1 273 ? 3.865 25.766 6.613 1 92.81 273 ARG A C 1
ATOM 2142 O O . ARG A 1 273 ? 2.67 26.047 6.492 1 92.81 273 ARG A O 1
ATOM 2149 N N . SER A 1 274 ? 4.645 25.391 5.648 1 91.12 274 SER A N 1
ATOM 2150 C CA . SER A 1 274 ? 4.129 25.328 4.285 1 91.12 274 SER A CA 1
ATOM 2151 C C . SER A 1 274 ? 3.068 24.25 4.133 1 91.12 274 SER A C 1
ATOM 2153 O O . SER A 1 274 ? 2.051 24.453 3.469 1 91.12 274 SER A O 1
ATOM 2155 N N . SER A 1 275 ? 3.309 23.109 4.695 1 94.19 275 SER A N 1
ATOM 2156 C CA . SER A 1 275 ? 2.393 21.969 4.578 1 94.19 275 SER A CA 1
ATOM 2157 C C . SER A 1 275 ? 1.062 22.266 5.262 1 94.19 275 SER A C 1
ATOM 2159 O O . SER A 1 275 ? -0.001 21.969 4.719 1 94.19 275 SER A O 1
ATOM 2161 N N . VAL A 1 276 ? 1.103 22.875 6.461 1 95.75 276 VAL A N 1
ATOM 2162 C CA . VAL A 1 276 ? -0.114 23.188 7.203 1 95.75 276 VAL A CA 1
ATOM 2163 C C . VAL A 1 276 ? -0.961 24.188 6.41 1 95.75 276 VAL A C 1
ATOM 2165 O O . VAL A 1 276 ? -2.191 24.109 6.434 1 95.75 276 VAL A O 1
ATOM 2168 N N . ALA A 1 277 ? -0.32 25.031 5.652 1 92.75 277 ALA A N 1
ATOM 2169 C CA . ALA A 1 277 ? -1.023 26.047 4.871 1 92.75 277 ALA A CA 1
ATOM 2170 C C . ALA A 1 277 ? -1.837 25.406 3.748 1 92.75 277 ALA A C 1
ATOM 2172 O O . ALA A 1 277 ? -2.76 26.031 3.213 1 92.75 277 ALA A O 1
ATOM 2173 N N . THR A 1 278 ? -1.508 24.188 3.369 1 92.94 278 THR A N 1
ATOM 2174 C CA . THR A 1 278 ? -2.178 23.547 2.244 1 92.94 278 THR A CA 1
ATOM 2175 C C . THR A 1 278 ? -3.42 22.797 2.713 1 92.94 278 THR A C 1
ATOM 2177 O O . THR A 1 278 ? -4.223 22.344 1.895 1 92.94 278 THR A O 1
ATOM 2180 N N . ILE A 1 279 ? -3.619 22.688 4.004 1 94.88 279 ILE A N 1
ATOM 2181 C CA . ILE A 1 279 ? -4.734 21.906 4.543 1 94.88 279 ILE A CA 1
ATOM 2182 C C . ILE A 1 279 ? -6.055 22.531 4.094 1 94.88 279 ILE A C 1
ATOM 2184 O O . ILE A 1 279 ? -6.242 23.734 4.18 1 94.88 279 ILE A O 1
ATOM 2188 N N . GLY A 1 280 ? -6.945 21.672 3.6 1 91.56 280 GLY A N 1
ATOM 2189 C CA . GLY A 1 280 ? -8.234 22.156 3.131 1 91.56 280 GLY A CA 1
ATOM 2190 C C . GLY A 1 280 ? -8.219 22.594 1.68 1 91.56 280 GLY A C 1
ATOM 2191 O O . GLY A 1 280 ? -9.273 22.75 1.062 1 91.56 280 GLY A O 1
ATOM 2192 N N . LEU A 1 281 ? -7.023 22.812 1.142 1 89 281 LEU A N 1
ATOM 2193 C CA . LEU A 1 281 ? -6.895 23.281 -0.235 1 89 281 LEU A CA 1
ATOM 2194 C C . LEU A 1 281 ? -6.602 22.109 -1.178 1 89 281 LEU A C 1
ATOM 2196 O O . LEU A 1 281 ? -7.094 22.094 -2.309 1 89 281 LEU A O 1
ATOM 2200 N N . GLN A 1 282 ? -5.816 21.203 -0.665 1 89.69 282 GLN A N 1
ATOM 2201 C CA . GLN A 1 282 ? -5.465 20.016 -1.446 1 89.69 282 GLN A CA 1
ATOM 2202 C C . GLN A 1 282 ? -5.59 18.75 -0.609 1 89.69 282 GLN A C 1
ATOM 2204 O O . GLN A 1 282 ? -5.168 18.719 0.549 1 89.69 282 GLN A O 1
ATOM 2209 N N . HIS A 1 283 ? -6.164 17.75 -1.211 1 91.81 283 HIS A N 1
ATOM 2210 C CA . HIS A 1 283 ? -6.309 16.484 -0.502 1 91.81 283 HIS A CA 1
ATOM 2211 C C . HIS A 1 283 ? -5.027 15.656 -0.594 1 91.81 283 HIS A C 1
ATOM 2213 O O . HIS A 1 283 ? -4.793 14.773 0.237 1 91.81 283 HIS A O 1
ATOM 2219 N N . HIS A 1 284 ? -4.309 15.828 -1.613 1 93.5 284 HIS A N 1
ATOM 2220 C CA . HIS A 1 284 ? -2.967 15.281 -1.783 1 93.5 284 HIS A CA 1
ATOM 2221 C C . HIS A 1 284 ? -1.967 16.375 -2.141 1 93.5 284 HIS A C 1
ATOM 2223 O O . HIS A 1 284 ? -2.137 17.078 -3.143 1 93.5 284 HIS A O 1
ATOM 2229 N N . THR A 1 285 ? -0.915 16.531 -1.309 1 93.31 285 THR A N 1
ATOM 2230 C CA . THR A 1 285 ? 0.041 17.625 -1.505 1 93.31 285 THR A CA 1
ATOM 2231 C C . THR A 1 285 ? 1.466 17.141 -1.247 1 93.31 285 THR A C 1
ATOM 2233 O O . THR A 1 285 ? 1.67 16.062 -0.682 1 93.31 285 THR A O 1
ATOM 2236 N N . ASN A 1 286 ? 2.385 17.953 -1.703 1 93.38 286 ASN A N 1
ATOM 2237 C CA . ASN A 1 286 ? 3.783 17.688 -1.376 1 93.38 286 ASN A CA 1
ATOM 2238 C C . ASN A 1 286 ? 4.285 18.625 -0.278 1 93.38 286 ASN A C 1
ATOM 2240 O O . ASN A 1 286 ? 5.434 18.531 0.151 1 93.38 286 ASN A O 1
ATOM 2244 N N . GLY A 1 287 ? 3.443 19.469 0.146 1 91.38 287 GLY A N 1
ATOM 2245 C CA . GLY A 1 287 ? 3.707 20.297 1.312 1 91.38 287 GLY A CA 1
ATOM 2246 C C . GLY A 1 287 ? 4.414 21.594 0.973 1 91.38 287 GLY A C 1
ATOM 2247 O O . GLY A 1 287 ? 4.25 22.594 1.673 1 91.38 287 GLY A O 1
ATOM 2248 N N . CYS A 1 288 ? 5.277 21.594 -0.095 1 87.75 288 CYS A N 1
ATOM 2249 C CA . CYS A 1 288 ? 5.984 22.797 -0.509 1 87.75 288 CYS A CA 1
ATOM 2250 C C . CYS A 1 288 ? 6.367 22.734 -1.982 1 87.75 288 CYS A C 1
ATOM 2252 O O . CYS A 1 288 ? 6.336 21.656 -2.586 1 87.75 288 CYS A O 1
ATOM 2254 N N . LEU A 1 289 ? 6.762 23.828 -2.523 1 83.56 289 LEU A N 1
ATOM 2255 C CA . LEU A 1 289 ? 7.043 23.953 -3.949 1 83.56 289 LEU A CA 1
ATOM 2256 C C . LEU A 1 289 ? 8.273 23.141 -4.328 1 83.56 289 LEU A C 1
ATOM 2258 O O . LEU A 1 289 ? 8.312 22.516 -5.398 1 83.56 289 LEU A O 1
ATOM 2262 N N . THR A 1 290 ? 9.242 23.203 -3.488 1 83.5 290 THR A N 1
ATOM 2263 C CA . THR A 1 290 ? 10.461 22.453 -3.752 1 83.5 290 THR A CA 1
ATOM 2264 C C . THR A 1 290 ? 10.156 20.969 -3.938 1 83.5 290 THR A C 1
ATOM 2266 O O . THR A 1 290 ? 10.719 20.312 -4.82 1 83.5 290 THR A O 1
ATOM 2269 N N . HIS A 1 291 ? 9.281 20.469 -3.166 1 89.69 291 HIS A N 1
ATOM 2270 C CA . HIS A 1 291 ? 8.969 19.047 -3.217 1 89.69 291 HIS A CA 1
ATOM 2271 C C . HIS A 1 291 ? 8.07 18.734 -4.41 1 89.69 291 HIS A C 1
ATOM 2273 O O . HIS A 1 291 ? 8.078 17.609 -4.91 1 89.69 291 HIS A O 1
ATOM 2279 N N . VAL A 1 292 ? 7.289 19.703 -4.867 1 86.38 292 VAL A N 1
ATOM 2280 C CA . VAL A 1 292 ? 6.562 19.516 -6.117 1 86.38 292 VAL A CA 1
ATOM 2281 C C . VAL A 1 292 ? 7.551 19.312 -7.266 1 86.38 292 VAL A C 1
ATOM 2283 O O . VAL A 1 292 ? 7.355 18.438 -8.109 1 86.38 292 VAL A O 1
ATOM 2286 N N . PHE A 1 293 ? 8.562 20.141 -7.227 1 82.75 293 PHE A N 1
ATOM 2287 C CA . PHE A 1 293 ? 9.602 20.031 -8.242 1 82.75 293 PHE A CA 1
ATOM 2288 C C . PHE A 1 293 ? 10.312 18.688 -8.156 1 82.75 293 PHE A C 1
ATOM 2290 O O . PHE A 1 293 ? 10.555 18.047 -9.172 1 82.75 293 PHE A O 1
ATOM 2297 N N . GLN A 1 294 ? 10.695 18.312 -6.977 1 84.44 294 GLN A N 1
ATOM 2298 C CA . GLN A 1 294 ? 11.359 17.016 -6.777 1 84.44 294 GLN A CA 1
ATOM 2299 C C . GLN A 1 294 ? 10.492 15.875 -7.301 1 84.44 294 GLN A C 1
ATOM 2301 O O . GLN A 1 294 ? 11.008 14.938 -7.922 1 84.44 294 GLN A O 1
ATOM 2306 N N . LYS A 1 295 ? 9.25 15.914 -6.98 1 86.25 295 LYS A N 1
ATOM 2307 C CA . LYS A 1 295 ? 8.32 14.891 -7.457 1 86.25 295 LYS A CA 1
ATOM 2308 C C . LYS A 1 295 ? 8.336 14.805 -8.984 1 86.25 295 LYS A C 1
ATOM 2310 O O . LYS A 1 295 ? 8.406 13.711 -9.547 1 86.25 295 LYS A O 1
ATOM 2315 N N . LYS A 1 296 ? 8.289 15.93 -9.625 1 78.81 296 LYS A N 1
ATOM 2316 C CA . LYS A 1 296 ? 8.297 15.969 -11.086 1 78.81 296 LYS A CA 1
ATOM 2317 C C . LYS A 1 296 ? 9.594 15.383 -11.648 1 78.81 296 LYS A C 1
ATOM 2319 O O . LYS A 1 296 ? 9.586 14.711 -12.672 1 78.81 296 LYS A O 1
ATOM 2324 N N . MET A 1 297 ? 10.648 15.688 -11 1 76.38 297 MET A N 1
ATOM 2325 C CA . MET A 1 297 ? 11.945 15.148 -11.414 1 76.38 297 MET A CA 1
ATOM 2326 C C . MET A 1 297 ? 11.969 13.633 -11.297 1 76.38 297 MET A C 1
ATOM 2328 O O . MET A 1 297 ? 12.43 12.938 -12.203 1 76.38 297 MET A O 1
ATOM 2332 N N . VAL A 1 298 ? 11.453 13.188 -10.203 1 76.19 298 VAL A N 1
ATOM 2333 C CA . VAL A 1 298 ? 11.414 11.75 -9.984 1 76.19 298 VAL A CA 1
ATOM 2334 C C . VAL A 1 298 ? 10.5 11.086 -11.016 1 76.19 298 VAL A C 1
ATOM 2336 O O . VAL A 1 298 ? 10.836 10.031 -11.562 1 76.19 298 VAL A O 1
ATOM 2339 N N . GLU A 1 299 ? 9.375 11.695 -11.273 1 74.94 299 GLU A N 1
ATOM 2340 C CA . GLU A 1 299 ? 8.43 11.18 -12.258 1 74.94 299 GLU A CA 1
ATOM 2341 C C . GLU A 1 299 ? 9.062 11.125 -13.648 1 74.94 299 GLU A C 1
ATOM 2343 O O . GLU A 1 299 ? 8.789 10.203 -14.414 1 74.94 299 GLU A O 1
ATOM 2348 N N . MET A 1 300 ? 9.805 12.078 -13.93 1 68.38 300 MET A N 1
ATOM 2349 C CA . MET A 1 300 ? 10.445 12.156 -15.234 1 68.38 300 MET A CA 1
ATOM 2350 C C . MET A 1 300 ? 11.547 11.109 -15.367 1 68.38 300 MET A C 1
ATOM 2352 O O . MET A 1 300 ? 11.719 10.516 -16.438 1 68.38 300 MET A O 1
ATOM 2356 N N . LEU A 1 301 ? 12.266 11.031 -14.336 1 65.31 301 LEU A N 1
ATOM 2357 C CA . LEU A 1 301 ? 13.422 10.141 -14.359 1 65.31 301 LEU A CA 1
ATOM 2358 C C . LEU A 1 301 ? 13 8.688 -14.156 1 65.31 301 LEU A C 1
ATOM 2360 O O . LEU A 1 301 ? 13.641 7.773 -14.68 1 65.31 301 LEU A O 1
ATOM 2364 N N . LEU A 1 302 ? 12.188 8.508 -13.094 1 60.06 302 LEU A N 1
ATOM 2365 C CA . LEU A 1 302 ? 11.922 7.156 -12.617 1 60.06 302 LEU A CA 1
ATOM 2366 C C . LEU A 1 302 ? 11.016 6.406 -13.594 1 60.06 302 LEU A C 1
ATOM 2368 O O . LEU A 1 302 ? 10.484 5.344 -13.258 1 60.06 302 LEU A O 1
ATOM 2372 N N . GLY A 1 303 ? 10.992 6.852 -14.852 1 55.97 303 GLY A N 1
ATOM 2373 C CA . GLY A 1 303 ? 10.555 5.711 -15.633 1 55.97 303 GLY A CA 1
ATOM 2374 C C . GLY A 1 303 ? 11.281 4.426 -15.281 1 55.97 303 GLY A C 1
ATOM 2375 O O . GLY A 1 303 ? 12.383 4.465 -14.719 1 55.97 303 GLY A O 1
ATOM 2376 N N . GLN A 1 304 ? 10.562 3.25 -14.945 1 54.47 304 GLN A N 1
ATOM 2377 C CA . GLN A 1 304 ? 11.023 1.974 -14.414 1 54.47 304 GLN A CA 1
ATOM 2378 C C . GLN A 1 304 ? 12.477 1.708 -14.797 1 54.47 304 GLN A C 1
ATOM 2380 O O . GLN A 1 304 ? 13.281 1.312 -13.953 1 54.47 304 GLN A O 1
ATOM 2385 N N . LYS A 1 305 ? 12.828 2.041 -15.93 1 56.28 305 LYS A N 1
ATOM 2386 C CA . LYS A 1 305 ? 14.125 1.624 -16.469 1 56.28 305 LYS A CA 1
ATOM 2387 C C . LYS A 1 305 ? 15.25 2.492 -15.914 1 56.28 305 LYS A C 1
ATOM 2389 O O . LYS A 1 305 ? 16.375 2.023 -15.758 1 56.28 305 LYS A O 1
ATOM 2394 N N . THR A 1 306 ? 14.93 3.645 -15.453 1 57.19 306 THR A N 1
ATOM 2395 C CA . THR A 1 306 ? 15.992 4.551 -15.039 1 57.19 306 THR A CA 1
ATOM 2396 C C . THR A 1 306 ? 16.141 4.551 -13.516 1 57.19 306 THR A C 1
ATOM 2398 O O . THR A 1 306 ? 17.172 4.992 -12.992 1 57.19 306 THR A O 1
ATOM 2401 N N . ALA A 1 307 ? 15.234 4.02 -12.859 1 59.69 307 ALA A N 1
ATOM 2402 C CA . ALA A 1 307 ? 15.211 4.105 -11.406 1 59.69 307 ALA A CA 1
ATOM 2403 C C . ALA A 1 307 ? 16.281 3.201 -10.789 1 59.69 307 ALA A C 1
ATOM 2405 O O . ALA A 1 307 ? 16.969 3.596 -9.844 1 59.69 307 ALA A O 1
ATOM 2406 N N . ILE A 1 308 ? 16.531 2.139 -11.477 1 62.56 308 ILE A N 1
ATOM 2407 C CA . ILE A 1 308 ? 17.375 1.134 -10.844 1 62.56 308 ILE A CA 1
ATOM 2408 C C . ILE A 1 308 ? 18.812 1.641 -10.781 1 62.56 308 ILE A C 1
ATOM 2410 O O . ILE A 1 308 ? 19.438 1.651 -9.719 1 62.56 308 ILE A O 1
ATOM 2414 N N . PRO A 1 309 ? 19.266 2.104 -11.859 1 63.28 309 PRO A N 1
ATOM 2415 C CA . PRO A 1 309 ? 20.656 2.58 -11.781 1 63.28 309 PRO A CA 1
ATOM 2416 C C . PRO A 1 309 ? 20.828 3.738 -10.797 1 63.28 309 PRO A C 1
ATOM 2418 O O . PRO A 1 309 ? 21.828 3.812 -10.094 1 63.28 309 PRO A O 1
ATOM 2421 N N . MET A 1 310 ? 19.875 4.57 -10.734 1 65.94 310 MET A N 1
ATOM 2422 C CA . MET A 1 310 ? 19.953 5.719 -9.836 1 65.94 310 MET A CA 1
ATOM 2423 C C . MET A 1 310 ? 19.906 5.273 -8.383 1 65.94 310 MET A C 1
ATOM 2425 O O . MET A 1 310 ? 20.656 5.773 -7.551 1 65.94 310 MET A O 1
ATOM 2429 N N . LEU A 1 311 ? 19.094 4.367 -8.18 1 69 311 LEU A N 1
ATOM 2430 C CA . LEU A 1 311 ? 18.938 3.887 -6.809 1 69 311 LEU A CA 1
ATOM 2431 C C . LEU A 1 311 ? 20.172 3.094 -6.371 1 69 311 LEU A C 1
ATOM 2433 O O . LEU A 1 311 ? 20.562 3.152 -5.207 1 69 311 LEU A O 1
ATOM 2437 N N . ASN A 1 312 ? 20.734 2.457 -7.367 1 67.31 312 ASN A N 1
ATOM 2438 C CA . ASN A 1 312 ? 21.969 1.73 -7.074 1 67.31 312 ASN A CA 1
ATOM 2439 C C . ASN A 1 312 ? 23.109 2.682 -6.723 1 67.31 312 ASN A C 1
ATOM 2441 O O . ASN A 1 312 ? 23.938 2.375 -5.859 1 67.31 312 ASN A O 1
ATOM 2445 N N . ILE A 1 313 ? 23.094 3.754 -7.43 1 64.44 313 ILE A N 1
ATOM 2446 C CA . ILE A 1 313 ? 24.109 4.762 -7.129 1 64.44 313 ILE A CA 1
ATOM 2447 C C . ILE A 1 313 ? 23.906 5.297 -5.715 1 64.44 313 ILE A C 1
ATOM 2449 O O . ILE A 1 313 ? 24.859 5.422 -4.945 1 64.44 313 ILE A O 1
ATOM 2453 N N . ARG A 1 314 ? 22.703 5.539 -5.398 1 66.12 314 ARG A N 1
ATOM 2454 C CA . ARG A 1 314 ? 22.391 6.035 -4.062 1 66.12 314 ARG A CA 1
ATOM 2455 C C . ARG A 1 314 ? 22.75 5 -2.996 1 66.12 314 ARG A C 1
ATOM 2457 O O . ARG A 1 314 ? 23.25 5.348 -1.927 1 66.12 314 ARG A O 1
ATOM 2464 N N . ARG A 1 315 ? 22.5 3.83 -3.32 1 68.69 315 ARG A N 1
ATOM 2465 C CA . ARG A 1 315 ? 22.828 2.734 -2.414 1 68.69 315 ARG A CA 1
ATOM 2466 C C . ARG A 1 315 ? 24.328 2.684 -2.141 1 68.69 315 ARG A C 1
ATOM 2468 O O . ARG A 1 315 ? 24.75 2.537 -0.991 1 68.69 315 ARG A O 1
ATOM 2475 N N . LYS A 1 316 ? 25.047 2.77 -3.168 1 69.31 316 LYS A N 1
ATOM 2476 C CA . LYS A 1 316 ? 26.5 2.758 -3.023 1 69.31 316 LYS A CA 1
ATOM 2477 C C . LYS A 1 316 ? 26.969 3.908 -2.141 1 69.31 316 LYS A C 1
ATOM 2479 O O . LYS A 1 316 ? 27.859 3.732 -1.312 1 69.31 316 LYS A O 1
ATOM 2484 N N . TYR A 1 317 ? 26.312 4.98 -2.383 1 63.53 317 TYR A N 1
ATOM 2485 C CA . TYR A 1 317 ? 26.641 6.145 -1.576 1 63.53 317 TYR A CA 1
ATOM 2486 C C . TYR A 1 317 ? 26.328 5.902 -0.105 1 63.53 317 TYR A C 1
ATOM 2488 O O . TYR A 1 317 ? 27.141 6.219 0.771 1 63.53 317 TYR A O 1
ATOM 2496 N N . PHE A 1 318 ? 25.25 5.363 0.161 1 64.19 318 PHE A N 1
ATOM 2497 C CA . PHE A 1 318 ? 24.828 5.094 1.53 1 64.19 318 PHE A CA 1
ATOM 2498 C C . PHE A 1 318 ? 25.75 4.078 2.191 1 64.19 318 PHE A C 1
ATOM 2500 O O . PHE A 1 318 ? 26.141 4.246 3.352 1 64.19 318 PHE A O 1
ATOM 2507 N N . LEU A 1 319 ? 26.078 3.064 1.476 1 69.88 319 LEU A N 1
ATOM 2508 C CA . LEU A 1 319 ? 26.953 2.035 2.012 1 69.88 319 LEU A CA 1
ATOM 2509 C C . LEU A 1 319 ? 28.344 2.607 2.309 1 69.88 319 LEU A C 1
ATOM 2511 O O . LEU A 1 319 ? 28.969 2.246 3.311 1 69.88 319 LEU A O 1
ATOM 2515 N N . LYS A 1 320 ? 28.734 3.406 1.464 1 68.81 320 LYS A N 1
ATOM 2516 C CA . LYS A 1 320 ? 30.016 4.055 1.677 1 68.81 320 LYS A CA 1
ATOM 2517 C C . LYS A 1 320 ? 30 4.918 2.936 1 68.81 320 LYS A C 1
ATOM 2519 O O . LYS A 1 320 ? 30.938 4.879 3.734 1 68.81 320 LYS A O 1
ATOM 2524 N N . ARG A 1 321 ? 28.938 5.578 3.104 1 63.78 321 ARG A N 1
ATOM 2525 C CA . ARG A 1 321 ? 28.797 6.453 4.266 1 63.78 321 ARG A CA 1
ATOM 2526 C C . ARG A 1 321 ? 28.719 5.641 5.555 1 63.78 321 ARG A C 1
ATOM 2528 O O . ARG A 1 321 ? 29.266 6.039 6.578 1 63.78 321 ARG A O 1
ATOM 2535 N N . GLN A 1 322 ? 28.016 4.562 5.52 1 66.25 322 GLN A N 1
ATOM 2536 C CA . GLN A 1 322 ? 27.891 3.688 6.68 1 66.25 322 GLN A CA 1
ATOM 2537 C C . GLN A 1 322 ? 29.25 3.082 7.055 1 66.25 322 GLN A C 1
ATOM 2539 O O . GLN A 1 322 ? 29.562 2.947 8.234 1 66.25 322 GLN A O 1
ATOM 2544 N N . SER A 1 323 ? 29.969 2.684 6.004 1 68.38 323 SER A N 1
ATOM 2545 C CA . SER A 1 323 ? 31.297 2.137 6.227 1 68.38 323 SER A CA 1
ATOM 2546 C C . SER A 1 323 ? 32.219 3.18 6.836 1 68.38 323 SER A C 1
ATOM 2548 O O . SER A 1 323 ? 33.031 2.863 7.719 1 68.38 323 SER A O 1
ATOM 2550 N N . GLU A 1 324 ? 32.062 4.352 6.398 1 65.81 324 GLU A N 1
ATOM 2551 C CA . GLU A 1 324 ? 32.875 5.441 6.918 1 65.81 324 GLU A CA 1
ATOM 2552 C C . GLU A 1 324 ? 32.531 5.75 8.375 1 65.81 324 GLU A C 1
ATOM 2554 O O . GLU A 1 324 ? 33.406 6.02 9.188 1 65.81 324 GLU A O 1
ATOM 2559 N N . LYS A 1 325 ? 31.328 5.688 8.703 1 63.91 325 LYS A N 1
ATOM 2560 C CA . LYS A 1 325 ? 30.891 5.926 10.078 1 63.91 325 LYS A CA 1
ATOM 2561 C C . LYS A 1 325 ? 31.391 4.824 11.008 1 63.91 325 LYS A C 1
ATOM 2563 O O . LYS A 1 325 ? 31.797 5.098 12.141 1 63.91 325 LYS A O 1
ATOM 2568 N N . GLN A 1 326 ? 31.266 3.576 10.508 1 62.47 326 GLN A N 1
ATOM 2569 C CA . GLN A 1 326 ? 31.75 2.455 11.305 1 62.47 326 GLN A CA 1
ATOM 2570 C C . GLN A 1 326 ? 33.25 2.568 11.555 1 62.47 326 GLN A C 1
ATOM 2572 O O . GLN A 1 326 ? 33.75 2.207 12.625 1 62.47 326 GLN A O 1
ATOM 2577 N N . LYS A 1 327 ? 34 3.086 10.656 1 63.97 327 LYS A N 1
ATOM 2578 C CA . LYS A 1 327 ? 35.438 3.26 10.812 1 63.97 327 LYS A CA 1
ATOM 2579 C C . LYS A 1 327 ? 35.75 4.359 11.82 1 63.97 327 LYS A C 1
ATOM 2581 O O . LYS A 1 327 ? 36.719 4.258 12.57 1 63.97 327 LYS A O 1
ATOM 2586 N N . LYS A 1 328 ? 34.906 5.266 11.805 1 61.19 328 LYS A N 1
ATOM 2587 C CA . LYS A 1 328 ? 35.188 6.359 12.734 1 61.19 328 LYS A CA 1
ATOM 2588 C C . LYS A 1 328 ? 34.844 5.961 14.164 1 61.19 328 LYS A C 1
ATOM 2590 O O . LYS A 1 328 ? 35.281 6.617 15.117 1 61.19 328 LYS A O 1
ATOM 2595 N N . GLU A 1 329 ? 33.906 5.105 14.25 1 59.41 329 GLU A N 1
ATOM 2596 C CA . GLU A 1 329 ? 33.531 4.652 15.578 1 59.41 329 GLU A CA 1
ATOM 2597 C C . GLU A 1 329 ? 34.5 3.594 16.109 1 59.41 329 GLU A C 1
ATOM 2599 O O . GLU A 1 329 ? 34.469 3.246 17.297 1 59.41 329 GLU A O 1
ATOM 2604 N N . HIS A 1 330 ? 35.375 3.1 15.352 1 49.97 330 HIS A N 1
ATOM 2605 C CA . HIS A 1 330 ? 36.469 2.273 15.836 1 49.97 330 HIS A CA 1
ATOM 2606 C C . HIS A 1 330 ? 37.781 3.033 15.781 1 49.97 330 HIS A C 1
ATOM 2608 O O . HIS A 1 330 ? 38.125 3.617 14.758 1 49.97 330 HIS A O 1
ATOM 2614 N N . MET B 1 1 ? -26.906 30.562 -34.031 1 39.69 1 MET B N 1
ATOM 2615 C CA . MET B 1 1 ? -25.766 31.375 -33.656 1 39.69 1 MET B CA 1
ATOM 2616 C C . MET B 1 1 ? -24.578 30.516 -33.25 1 39.69 1 MET B C 1
ATOM 2618 O O . MET B 1 1 ? -23.438 30.797 -33.594 1 39.69 1 MET B O 1
ATOM 2622 N N . CYS B 1 2 ? -24.828 29.453 -32.531 1 51.12 2 CYS B N 1
ATOM 2623 C CA . CYS B 1 2 ? -23.781 28.531 -32.094 1 51.12 2 CYS B CA 1
ATOM 2624 C C . CYS B 1 2 ? -23.172 27.797 -33.312 1 51.12 2 CYS B C 1
ATOM 2626 O O . CYS B 1 2 ? -21.969 27.531 -33.344 1 51.12 2 CYS B O 1
ATOM 2628 N N . SER B 1 3 ? -24 27.625 -34.25 1 52.72 3 SER B N 1
ATOM 2629 C CA . SER B 1 3 ? -23.562 26.938 -35.469 1 52.72 3 SER B CA 1
ATOM 2630 C C . SER B 1 3 ? -22.625 27.812 -36.281 1 52.72 3 SER B C 1
ATOM 2632 O O . SER B 1 3 ? -21.625 27.312 -36.844 1 52.72 3 SER B O 1
ATOM 2634 N N . SER B 1 4 ? -22.922 29.031 -36.219 1 53.72 4 SER B N 1
ATOM 2635 C CA . SER B 1 4 ? -22.109 29.953 -37.031 1 53.72 4 SER B CA 1
ATOM 2636 C C . SER B 1 4 ? -20.719 30.125 -36.406 1 53.72 4 SER B C 1
ATOM 2638 O O . SER B 1 4 ? -19.719 30.188 -37.125 1 53.72 4 SER B O 1
ATOM 2640 N N . TYR B 1 5 ? -20.688 30.141 -35.156 1 52.25 5 TYR B N 1
ATOM 2641 C CA . TYR B 1 5 ? -19.391 30.312 -34.5 1 52.25 5 TYR B CA 1
ATOM 2642 C C . TYR B 1 5 ? -18.531 29.078 -34.688 1 52.25 5 TYR B C 1
ATOM 2644 O O . TYR B 1 5 ? -17.312 29.172 -34.875 1 52.25 5 TYR B O 1
ATOM 2652 N N . TRP B 1 6 ? -19.219 27.984 -34.656 1 49.56 6 TRP B N 1
ATOM 2653 C CA . TRP B 1 6 ? -18.5 26.734 -34.906 1 49.56 6 TRP B CA 1
ATOM 2654 C C . TRP B 1 6 ? -17.938 26.703 -36.312 1 49.56 6 TRP B C 1
ATOM 2656 O O . TRP B 1 6 ? -16.781 26.344 -36.531 1 49.5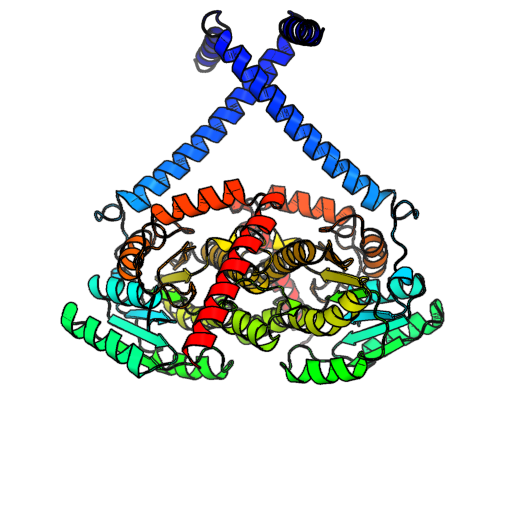6 6 TRP B O 1
ATOM 2666 N N . ASN B 1 7 ? -18.734 27.078 -37.281 1 52.75 7 ASN B N 1
ATOM 2667 C CA . ASN B 1 7 ? -18.281 27.094 -38.688 1 52.75 7 ASN B CA 1
ATOM 2668 C C . ASN B 1 7 ? -17.156 28.109 -38.875 1 52.75 7 ASN B C 1
ATOM 2670 O O . ASN B 1 7 ? -16.219 27.859 -39.625 1 52.75 7 ASN B O 1
ATOM 2674 N N . GLN B 1 8 ? -17.312 29.172 -38.156 1 53.75 8 GLN B N 1
ATOM 2675 C CA . GLN B 1 8 ? -16.266 30.188 -38.25 1 53.75 8 GLN B CA 1
ATOM 2676 C C . GLN B 1 8 ? -14.969 29.703 -37.625 1 53.75 8 GLN B C 1
ATOM 2678 O O . GLN B 1 8 ? -13.875 29.922 -38.156 1 53.75 8 GLN B O 1
ATOM 2683 N N . ALA B 1 9 ? -15.078 29.047 -36.531 1 55.69 9 ALA B N 1
ATOM 2684 C CA . ALA B 1 9 ? -13.891 28.5 -35.875 1 55.69 9 ALA B CA 1
ATOM 2685 C C . ALA B 1 9 ? -13.211 27.453 -36.75 1 55.69 9 ALA B C 1
ATOM 2687 O O . ALA B 1 9 ? -11.984 27.422 -36.844 1 55.69 9 ALA B O 1
ATOM 2688 N N . VAL B 1 10 ? -14.031 26.703 -37.344 1 55.84 10 VAL B N 1
ATOM 2689 C CA . VAL B 1 10 ? -13.531 25.703 -38.281 1 55.84 10 VAL B CA 1
ATOM 2690 C C . VAL B 1 10 ? -12.891 26.391 -39.469 1 55.84 10 VAL B C 1
ATOM 2692 O O . VAL B 1 10 ? -11.828 25.969 -39.969 1 55.84 10 VAL B O 1
ATOM 2695 N N . ASP B 1 11 ? -13.562 27.375 -39.938 1 57.62 11 ASP B N 1
ATOM 2696 C CA . ASP B 1 11 ? -13.047 28.125 -41.094 1 57.62 11 ASP B CA 1
ATOM 2697 C C . ASP B 1 11 ? -11.711 28.781 -40.75 1 57.62 11 ASP B C 1
ATOM 2699 O O . ASP B 1 11 ? -10.797 28.797 -41.594 1 57.62 11 ASP B O 1
ATOM 2703 N N . ILE B 1 12 ? -11.672 29.328 -39.625 1 56.72 12 ILE B N 1
ATOM 2704 C CA . ILE B 1 12 ? -10.43 29.953 -39.188 1 56.72 12 ILE B CA 1
ATOM 2705 C C . ILE B 1 12 ? -9.344 28.891 -39.031 1 56.72 12 ILE B C 1
ATOM 2707 O O . ILE B 1 12 ? -8.203 29.094 -39.469 1 56.72 12 ILE B O 1
ATOM 2711 N N . PHE B 1 13 ? -9.742 27.828 -38.438 1 58.88 13 PHE B N 1
ATOM 2712 C CA . PHE B 1 13 ? -8.797 26.734 -38.25 1 58.88 13 PHE B CA 1
ATOM 2713 C C . PHE B 1 13 ? -8.352 26.172 -39.594 1 58.88 13 PHE B C 1
ATOM 2715 O O . PHE B 1 13 ? -7.203 25.75 -39.75 1 58.88 13 PHE B O 1
ATOM 2722 N N . MET B 1 14 ? -9.234 26.359 -40.5 1 55.25 14 MET B N 1
ATOM 2723 C CA . MET B 1 14 ? -8.953 25.844 -41.844 1 55.25 14 MET B CA 1
ATOM 2724 C C . MET B 1 14 ? -8.289 26.906 -42.719 1 55.25 14 MET B C 1
ATOM 2726 O O . MET B 1 14 ? -7.93 26.625 -43.875 1 55.25 14 MET B O 1
ATOM 2730 N N . SER B 1 15 ? -8.289 28.078 -42.156 1 58.31 15 SER B N 1
ATOM 2731 C CA . SER B 1 15 ? -7.711 29.141 -43 1 58.31 15 SER B CA 1
ATOM 2732 C C . SER B 1 15 ? -6.203 28.969 -43.125 1 58.31 15 SER B C 1
ATOM 2734 O O . SER B 1 15 ? -5.574 28.266 -42.344 1 58.31 15 SER B O 1
ATOM 2736 N N . ASP B 1 16 ? -5.625 29.391 -44.219 1 60.38 16 ASP B N 1
ATOM 2737 C CA . ASP B 1 16 ? -4.227 29.281 -44.625 1 60.38 16 ASP B CA 1
ATOM 2738 C C . ASP B 1 16 ? -3.299 29.766 -43.5 1 60.38 16 ASP B C 1
ATOM 2740 O O . ASP B 1 16 ? -2.191 29.25 -43.344 1 60.38 16 ASP B O 1
ATOM 2744 N N . ARG B 1 17 ? -3.779 30.703 -42.719 1 58.22 17 ARG B N 1
ATOM 2745 C CA . ARG B 1 17 ? -2.924 31.281 -41.688 1 58.22 17 ARG B CA 1
ATOM 2746 C C . ARG B 1 17 ? -2.639 30.266 -40.594 1 58.22 17 ARG B C 1
ATOM 2748 O O . ARG B 1 17 ? -1.57 30.297 -39.969 1 58.22 17 ARG B O 1
ATOM 2755 N N . PHE B 1 18 ? -3.537 29.438 -40.5 1 63.41 18 PHE B N 1
ATOM 2756 C CA . PHE B 1 18 ? -3.359 28.516 -39.375 1 63.41 18 PHE B CA 1
ATOM 2757 C C . PHE B 1 18 ? -2.951 27.125 -39.875 1 63.41 18 PHE B C 1
ATOM 2759 O O . PHE B 1 18 ? -3.053 26.141 -39.125 1 63.41 18 PHE B O 1
ATOM 2766 N N . CYS B 1 19 ? -2.58 27.266 -41.156 1 64.25 19 CYS B N 1
ATOM 2767 C CA . CYS B 1 19 ? -2.219 26.016 -41.812 1 64.25 19 CYS B CA 1
ATOM 2768 C C . CYS B 1 19 ? -1.077 25.328 -41.062 1 64.25 19 CYS B C 1
ATOM 2770 O O . CYS B 1 19 ? -1.117 24.109 -40.875 1 64.25 19 CYS B O 1
ATOM 2772 N N . LEU B 1 20 ? -0.175 26.188 -40.688 1 66.44 20 LEU B N 1
ATOM 2773 C CA . LEU B 1 20 ? 0.984 25.609 -40.031 1 66.44 20 LEU B CA 1
ATOM 2774 C C . LEU B 1 20 ? 0.585 25 -38.688 1 66.44 20 LEU B C 1
ATOM 2776 O O . LEU B 1 20 ? 0.995 23.875 -38.344 1 66.44 20 LEU B O 1
ATOM 2780 N N . TYR B 1 21 ? -0.181 25.719 -38 1 69.31 21 TYR B N 1
ATOM 2781 C CA . TYR B 1 21 ? -0.615 25.234 -36.719 1 69.31 21 TYR B CA 1
ATOM 2782 C C . TYR B 1 21 ? -1.469 23.984 -36.844 1 69.31 21 TYR B C 1
ATOM 2784 O O . TYR B 1 21 ? -1.331 23.031 -36.062 1 69.31 21 TYR B O 1
ATOM 2792 N N . ARG B 1 22 ? -2.18 23.938 -37.875 1 71.69 22 ARG B N 1
ATOM 2793 C CA . ARG B 1 22 ? -3.029 22.766 -38.125 1 71.69 22 ARG B CA 1
ATOM 2794 C C . ARG B 1 22 ? -2.191 21.547 -38.438 1 71.69 22 ARG B C 1
ATOM 2796 O O . ARG B 1 22 ? -2.484 20.438 -37.969 1 71.69 22 ARG B O 1
ATOM 2803 N N . ASN B 1 23 ? -1.18 21.812 -39.219 1 70.56 23 ASN B N 1
ATOM 2804 C CA . ASN B 1 23 ? -0.318 20.688 -39.594 1 70.56 23 ASN B CA 1
ATOM 2805 C C . ASN B 1 23 ? 0.442 20.141 -38.375 1 70.56 23 ASN B C 1
ATOM 2807 O O . ASN B 1 23 ? 0.59 18.938 -38.219 1 70.56 23 ASN B O 1
ATOM 2811 N N . ILE B 1 24 ? 0.844 21.062 -37.625 1 74.19 24 ILE B N 1
ATOM 2812 C CA . ILE B 1 24 ? 1.562 20.656 -36.438 1 74.19 24 ILE B CA 1
ATOM 2813 C C . ILE B 1 24 ? 0.621 19.891 -35.5 1 74.19 24 ILE B C 1
ATOM 2815 O O . ILE B 1 24 ? 0.98 18.828 -34.969 1 74.19 24 ILE B O 1
ATOM 2819 N N . ALA B 1 25 ? -0.521 20.406 -35.375 1 75.94 25 ALA B N 1
ATOM 2820 C CA . ALA B 1 25 ? -1.52 19.734 -34.531 1 75.94 25 ALA B CA 1
ATOM 2821 C C . ALA B 1 25 ? -1.87 18.359 -35.094 1 75.94 25 ALA B C 1
ATOM 2823 O O . ALA B 1 25 ? -2.068 17.406 -34.312 1 75.94 25 ALA B O 1
ATOM 2824 N N . ALA B 1 26 ? -1.847 18.297 -36.344 1 75 26 ALA B N 1
ATOM 2825 C CA . ALA B 1 26 ? -2.148 17.016 -36.969 1 75 26 ALA B CA 1
ATOM 2826 C C . ALA B 1 26 ? -1.035 16 -36.719 1 75 26 ALA B C 1
ATOM 2828 O O . ALA B 1 26 ? -1.304 14.82 -36.5 1 75 26 ALA B O 1
ATOM 2829 N N . VAL B 1 27 ? 0.117 16.453 -36.812 1 73.62 27 VAL B N 1
ATOM 2830 C CA . VAL B 1 27 ? 1.253 15.57 -36.562 1 73.62 27 VAL B CA 1
ATOM 2831 C C . VAL B 1 27 ? 1.235 15.109 -35.094 1 73.62 27 VAL B C 1
ATOM 2833 O O . VAL B 1 27 ? 1.417 13.922 -34.812 1 73.62 27 VAL B O 1
ATOM 2836 N N . ILE B 1 28 ? 0.975 16.016 -34.25 1 75.62 28 ILE B N 1
ATOM 2837 C CA . ILE B 1 28 ? 0.913 15.672 -32.812 1 75.62 28 ILE B CA 1
ATOM 2838 C C . ILE B 1 28 ? -0.246 14.711 -32.562 1 75.62 28 ILE B C 1
ATOM 2840 O O . ILE B 1 28 ? -0.099 13.727 -31.844 1 75.62 28 ILE B O 1
ATOM 2844 N N . GLY B 1 29 ? -1.217 15.016 -33.188 1 74.5 29 GLY B N 1
ATOM 2845 C CA . GLY B 1 29 ? -2.371 14.141 -33.031 1 74.5 29 GLY B CA 1
ATOM 2846 C C . GLY B 1 29 ? -2.133 12.75 -33.594 1 74.5 29 GLY B C 1
ATOM 2847 O O . GLY B 1 29 ? -2.504 11.758 -32.938 1 74.5 29 GLY B O 1
ATOM 2848 N N . THR B 1 30 ? -1.513 12.703 -34.688 1 75.88 30 THR B N 1
ATOM 2849 C CA . THR B 1 30 ? -1.221 11.406 -35.281 1 75.88 30 THR B CA 1
ATOM 2850 C C . THR B 1 30 ? -0.239 10.625 -34.438 1 75.88 30 THR B C 1
ATOM 2852 O O . THR B 1 30 ? -0.417 9.422 -34.219 1 75.88 30 THR B O 1
ATOM 2855 N N . ALA B 1 31 ? 0.725 11.312 -34 1 76.19 31 ALA B N 1
ATOM 2856 C CA . ALA B 1 31 ? 1.708 10.656 -33.156 1 76.19 31 ALA B CA 1
ATOM 2857 C C . ALA B 1 31 ? 1.06 10.141 -31.875 1 76.19 31 ALA B C 1
ATOM 2859 O O . ALA B 1 31 ? 1.365 9.031 -31.422 1 76.19 31 ALA B O 1
ATOM 2860 N N . TYR B 1 32 ? 0.245 10.945 -31.375 1 75.5 32 TYR B N 1
ATOM 2861 C CA . TYR B 1 32 ? -0.454 10.547 -30.172 1 75.5 32 TYR B CA 1
ATOM 2862 C C . TYR B 1 32 ? -1.338 9.328 -30.422 1 75.5 32 TYR B C 1
ATOM 2864 O O . TYR B 1 32 ? -1.33 8.375 -29.641 1 75.5 32 TYR B O 1
ATOM 2872 N N . VAL B 1 33 ? -2.049 9.406 -31.438 1 75.81 33 VAL B N 1
ATOM 2873 C CA . VAL B 1 33 ? -2.951 8.305 -31.766 1 75.81 33 VAL B CA 1
ATOM 2874 C C . VAL B 1 33 ? -2.143 7.043 -32.062 1 75.81 33 VAL B C 1
ATOM 2876 O O . VAL B 1 33 ? -2.508 5.949 -31.625 1 75.81 33 VAL B O 1
ATOM 2879 N N . LEU B 1 34 ? -1.069 7.246 -32.75 1 78.56 34 LEU B N 1
ATOM 2880 C CA . LEU B 1 34 ? -0.235 6.094 -33.062 1 78.56 34 LEU B CA 1
ATOM 2881 C C . LEU B 1 34 ? 0.38 5.492 -31.812 1 78.56 34 LEU B C 1
ATOM 2883 O O . LEU B 1 34 ? 0.411 4.27 -31.656 1 78.56 34 LEU B O 1
ATOM 2887 N N . ARG B 1 35 ? 0.89 6.309 -31.016 1 76.94 35 ARG B N 1
ATOM 2888 C CA . ARG B 1 35 ? 1.439 5.82 -29.75 1 76.94 35 ARG B CA 1
ATOM 2889 C C . ARG B 1 35 ? 0.373 5.109 -28.938 1 76.94 35 ARG B C 1
ATOM 2891 O O . ARG B 1 35 ? 0.627 4.043 -28.359 1 76.94 35 ARG B O 1
ATOM 2898 N N . PHE B 1 36 ? -0.642 5.73 -28.906 1 78 36 PHE B N 1
ATOM 2899 C CA . PHE B 1 36 ? -1.765 5.145 -28.188 1 78 36 PHE B CA 1
ATOM 2900 C C . PHE B 1 36 ? -2.139 3.789 -28.781 1 78 36 PHE B C 1
ATOM 2902 O O . PHE B 1 36 ? -2.293 2.809 -28.047 1 78 36 PHE B O 1
ATOM 2909 N N . LEU B 1 37 ? -2.244 3.742 -30.062 1 77.81 37 LEU B N 1
ATOM 2910 C CA . LEU B 1 37 ? -2.637 2.508 -30.734 1 77.81 37 LEU B CA 1
ATOM 2911 C C . LEU B 1 37 ? -1.567 1.435 -30.562 1 77.81 37 LEU B C 1
ATOM 2913 O O . LEU B 1 37 ? -1.886 0.265 -30.344 1 77.81 37 LEU B O 1
ATOM 2917 N N . LEU B 1 38 ? -0.334 1.807 -30.609 1 77.19 38 LEU B N 1
ATOM 2918 C CA . LEU B 1 38 ? 0.752 0.845 -30.469 1 77.19 38 LEU B CA 1
ATOM 2919 C C . LEU B 1 38 ? 0.792 0.293 -29.047 1 77.19 38 LEU B C 1
ATOM 2921 O O . LEU B 1 38 ? 0.991 -0.908 -28.844 1 77.19 38 LEU B O 1
ATOM 2925 N N . LYS B 1 39 ? 0.635 1.18 -28.156 1 73.94 39 LYS B N 1
ATOM 2926 C CA . LYS B 1 39 ? 0.591 0.744 -26.766 1 73.94 39 LYS B CA 1
ATOM 2927 C C . LYS B 1 39 ? -0.569 -0.218 -26.531 1 73.94 39 LYS B C 1
ATOM 2929 O O . LYS B 1 39 ? -0.41 -1.235 -25.859 1 73.94 39 LYS B O 1
ATOM 2934 N N . LYS B 1 40 ? -1.61 0.103 -27.094 1 76.75 40 LYS B N 1
ATOM 2935 C CA . LYS B 1 40 ? -2.787 -0.747 -26.938 1 76.75 40 LYS B CA 1
ATOM 2936 C C . LYS B 1 40 ? -2.605 -2.076 -27.672 1 76.75 40 LYS B C 1
ATOM 2938 O O . LYS B 1 40 ? -2.996 -3.129 -27.156 1 76.75 40 LYS B O 1
ATOM 2943 N N . LEU B 1 41 ? -2.016 -2.004 -28.812 1 73.62 41 LEU B N 1
ATOM 2944 C CA . LEU B 1 41 ? -1.772 -3.225 -29.578 1 73.62 41 LEU B CA 1
ATOM 2945 C C . LEU B 1 41 ? -0.778 -4.129 -28.859 1 73.62 41 LEU B C 1
ATOM 2947 O O . LEU B 1 41 ? -0.95 -5.348 -28.828 1 73.62 41 LEU B O 1
ATOM 2951 N N . TRP B 1 42 ? 0.196 -3.525 -28.312 1 69.06 42 TRP B N 1
ATOM 2952 C CA . TRP B 1 42 ? 1.182 -4.273 -27.547 1 69.06 42 TRP B CA 1
ATOM 2953 C C . TRP B 1 42 ? 0.536 -4.93 -26.328 1 69.06 42 TRP B C 1
ATOM 2955 O O . TRP B 1 42 ? 0.769 -6.109 -26.047 1 69.06 42 TRP B O 1
ATOM 2965 N N . ALA B 1 43 ? -0.235 -4.152 -25.688 1 72 43 ALA B N 1
ATOM 2966 C CA . ALA B 1 43 ? -0.955 -4.688 -24.531 1 72 43 ALA B CA 1
ATOM 2967 C C . ALA B 1 43 ? -1.88 -5.828 -24.953 1 72 43 ALA B C 1
ATOM 2969 O O . ALA B 1 43 ? -1.981 -6.836 -24.25 1 72 43 ALA B O 1
ATOM 2970 N N . LEU B 1 44 ? -2.432 -5.602 -26.094 1 74.81 44 LEU B N 1
ATOM 2971 C CA . LEU B 1 44 ? -3.34 -6.621 -26.594 1 74.81 44 LEU B CA 1
ATOM 2972 C C . LEU B 1 44 ? -2.576 -7.879 -27 1 74.81 44 LEU B C 1
ATOM 2974 O O . LEU B 1 44 ? -3.043 -9 -26.766 1 74.81 44 LEU B O 1
ATOM 2978 N N . SER B 1 45 ? -1.476 -7.668 -27.547 1 72.56 45 SER B N 1
ATOM 2979 C CA . SER B 1 45 ? -0.673 -8.82 -27.953 1 72.56 45 SER B CA 1
ATOM 2980 C C . SER B 1 45 ? -0.197 -9.609 -26.734 1 72.56 45 SER B C 1
ATOM 2982 O O . SER B 1 45 ? -0.239 -10.844 -26.734 1 72.56 45 SER B O 1
ATOM 2984 N N . GLY B 1 46 ? 0.277 -8.938 -25.734 1 70.94 46 GLY B N 1
ATOM 2985 C CA . GLY B 1 46 ? 0.659 -9.602 -24.5 1 70.94 46 GLY B CA 1
ATOM 2986 C C . GLY B 1 46 ? -0.487 -10.359 -23.859 1 70.94 46 GLY B C 1
ATOM 2987 O O . GLY B 1 46 ? -0.31 -11.484 -23.391 1 70.94 46 GLY B O 1
ATOM 2988 N N . GLY B 1 47 ? -1.55 -9.664 -23.891 1 74.94 47 GLY B N 1
ATOM 2989 C CA . GLY B 1 47 ? -2.744 -10.312 -23.375 1 74.94 47 GLY B CA 1
ATOM 2990 C C . GLY B 1 47 ? -3.166 -11.516 -24.188 1 74.94 47 GLY B C 1
ATOM 2991 O O . GLY B 1 47 ? -3.572 -12.539 -23.641 1 74.94 47 GLY B O 1
ATOM 2992 N N . PHE B 1 48 ? -3.039 -11.328 -25.453 1 75.06 48 PHE B N 1
ATOM 2993 C CA . PHE B 1 48 ? -3.385 -12.438 -26.344 1 75.06 48 PHE B CA 1
ATOM 2994 C C . PHE B 1 48 ? -2.486 -13.641 -26.078 1 75.06 48 PHE B C 1
ATOM 2996 O O . PHE B 1 48 ? -2.971 -14.766 -25.953 1 75.06 48 PHE B O 1
ATOM 3003 N N . CYS B 1 49 ? -1.254 -13.43 -25.969 1 69.5 49 CYS B N 1
ATOM 3004 C CA . CYS B 1 49 ? -0.32 -14.516 -25.703 1 69.5 49 CYS B CA 1
ATOM 3005 C C . CYS B 1 49 ? -0.615 -15.156 -24.359 1 69.5 49 CYS B C 1
ATOM 3007 O O . CYS B 1 49 ? -0.647 -16.391 -24.234 1 69.5 49 CYS B O 1
ATOM 3009 N N . ALA B 1 50 ? -0.866 -14.359 -23.406 1 74 50 ALA B N 1
ATOM 3010 C CA . ALA B 1 50 ? -1.058 -14.859 -22.031 1 74 50 ALA B CA 1
ATOM 3011 C C . ALA B 1 50 ? -2.383 -15.609 -21.906 1 74 50 ALA B C 1
ATOM 3013 O O . ALA B 1 50 ? -2.461 -16.625 -21.219 1 74 50 ALA B O 1
ATOM 3014 N N . TYR B 1 51 ? -3.363 -15.172 -22.594 1 76.31 51 TYR B N 1
ATOM 3015 C CA . TYR B 1 51 ? -4.691 -15.695 -22.297 1 76.31 51 TYR B CA 1
ATOM 3016 C C . TYR B 1 51 ? -5.168 -16.625 -23.406 1 76.31 51 TYR B C 1
ATOM 3018 O O . TYR B 1 51 ? -6.078 -17.438 -23.203 1 76.31 51 TYR B O 1
ATOM 3026 N N . PHE B 1 52 ? -4.539 -16.516 -24.516 1 73.12 52 PHE B N 1
ATOM 3027 C CA . PHE B 1 52 ? -5.012 -17.359 -25.609 1 73.12 52 PHE B CA 1
ATOM 3028 C C . PHE B 1 52 ? -3.961 -18.391 -25.984 1 73.12 52 PHE B C 1
ATOM 3030 O O . PHE B 1 52 ? -4.285 -19.562 -26.219 1 73.12 52 PHE B O 1
ATOM 3037 N N . LEU B 1 53 ? -2.729 -18 -26 1 71.38 53 LEU B N 1
ATOM 3038 C CA . LEU B 1 53 ? -1.694 -18.922 -26.469 1 71.38 53 LEU B CA 1
ATOM 3039 C C . LEU B 1 53 ? -1.148 -19.766 -25.312 1 71.38 53 LEU B C 1
ATOM 3041 O O . LEU B 1 53 ? -0.929 -20.969 -25.453 1 71.38 53 LEU B O 1
ATOM 3045 N N . ALA B 1 54 ? -0.992 -19.172 -24.203 1 72.38 54 ALA B N 1
ATOM 3046 C CA . ALA B 1 54 ? -0.329 -19.812 -23.062 1 72.38 54 ALA B CA 1
ATOM 3047 C C . ALA B 1 54 ? -1.104 -21.047 -22.594 1 72.38 54 ALA B C 1
ATOM 3049 O O . ALA B 1 54 ? -0.514 -22.094 -22.328 1 72.38 54 ALA B O 1
ATOM 3050 N N . PRO B 1 55 ? -2.391 -20.906 -22.625 1 67.69 55 PRO B N 1
ATOM 3051 C CA . PRO B 1 55 ? -3.123 -22.094 -22.188 1 67.69 55 PRO B CA 1
ATOM 3052 C C . PRO B 1 55 ? -2.924 -23.281 -23.109 1 67.69 55 PRO B C 1
ATOM 3054 O O . PRO B 1 55 ? -3.156 -24.422 -22.703 1 67.69 55 PRO B O 1
ATOM 3057 N N . TRP B 1 56 ? -2.439 -22.953 -24.188 1 69 56 TRP B N 1
ATOM 3058 C CA . TRP B 1 56 ? -2.205 -24.047 -25.141 1 69 56 TRP B CA 1
ATOM 3059 C C . TRP B 1 56 ? -0.747 -24.484 -25.125 1 69 56 TRP B C 1
ATOM 3061 O O . TRP B 1 56 ? -0.302 -25.234 -26 1 69 56 TRP B O 1
ATOM 3071 N N . GLY B 1 57 ? -0.115 -24.078 -24.141 1 71.56 57 GLY B N 1
ATOM 3072 C CA . GLY B 1 57 ? 1.251 -24.531 -23.922 1 71.56 57 GLY B CA 1
ATOM 3073 C C . GLY B 1 57 ? 2.273 -23.703 -24.688 1 71.56 57 GLY B C 1
ATOM 3074 O O . GLY B 1 57 ? 3.471 -24.016 -24.656 1 71.56 57 GLY B O 1
ATOM 3075 N N . ILE B 1 58 ? 1.782 -22.828 -25.297 1 68.12 58 ILE B N 1
ATOM 3076 C CA . ILE B 1 58 ? 2.697 -22.016 -26.094 1 68.12 58 ILE B CA 1
ATOM 3077 C C . ILE B 1 58 ? 3.24 -20.875 -25.25 1 68.12 58 ILE B C 1
ATOM 3079 O O . ILE B 1 58 ? 2.469 -20.109 -24.656 1 68.12 58 ILE B O 1
ATOM 3083 N N . SER B 1 59 ? 4.559 -20.828 -25.031 1 67.62 59 SER B N 1
ATOM 3084 C CA . SER B 1 59 ? 5.27 -19.719 -24.375 1 67.62 59 SER B CA 1
ATOM 3085 C C . SER B 1 59 ? 5.195 -19.828 -22.859 1 67.62 59 SER B C 1
ATOM 3087 O O . SER B 1 59 ? 5.465 -18.859 -22.141 1 67.62 59 SER B O 1
ATOM 3089 N N . ARG B 1 60 ? 4.773 -21.031 -22.453 1 78.69 60 ARG B N 1
ATOM 3090 C CA . ARG B 1 60 ? 4.695 -21.234 -21.016 1 78.69 60 ARG B CA 1
ATOM 3091 C C . ARG B 1 60 ? 6.043 -21.672 -20.453 1 78.69 60 ARG B C 1
ATOM 3093 O O . ARG B 1 60 ? 6.789 -22.406 -21.109 1 78.69 60 ARG B O 1
ATOM 3100 N N . ILE B 1 61 ? 6.258 -21.188 -19.328 1 88.88 61 ILE B N 1
ATOM 3101 C CA . ILE B 1 61 ? 7.48 -21.641 -18.672 1 88.88 61 ILE B CA 1
ATOM 3102 C C . ILE B 1 61 ? 7.238 -23.016 -18.031 1 88.88 61 ILE B C 1
ATOM 3104 O O . ILE B 1 61 ? 6.102 -23.344 -17.688 1 88.88 61 ILE B O 1
ATOM 3108 N N . ASN B 1 62 ? 8.273 -23.828 -17.969 1 93.94 62 ASN B N 1
ATOM 3109 C CA . ASN B 1 62 ? 8.227 -25.094 -17.25 1 93.94 62 ASN B CA 1
ATOM 3110 C C . ASN B 1 62 ? 8.609 -24.922 -15.781 1 93.94 62 ASN B C 1
ATOM 3112 O O . ASN B 1 62 ? 9.789 -24.891 -15.445 1 93.94 62 ASN B O 1
ATOM 3116 N N . ILE B 1 63 ? 7.633 -24.859 -14.906 1 96.88 63 ILE B N 1
ATOM 3117 C CA . ILE B 1 63 ? 7.82 -24.516 -13.508 1 96.88 63 ILE B CA 1
ATOM 3118 C C . ILE B 1 63 ? 8.648 -25.609 -12.82 1 96.88 63 ILE B C 1
ATOM 3120 O O . ILE B 1 63 ? 9.383 -25.328 -11.867 1 96.88 63 ILE B O 1
ATOM 3124 N N . LYS B 1 64 ? 8.68 -26.797 -13.367 1 96.44 64 LYS B N 1
ATOM 3125 C CA . LYS B 1 64 ? 9.43 -27.922 -12.781 1 96.44 64 LYS B CA 1
ATOM 3126 C C . LYS B 1 64 ? 10.93 -27.672 -12.875 1 96.44 64 LYS B C 1
ATOM 3128 O O . LYS B 1 64 ? 11.711 -28.281 -12.125 1 96.44 64 LYS B O 1
ATOM 3133 N N . LYS B 1 65 ? 11.289 -26.875 -13.758 1 96.75 65 LYS B N 1
ATOM 3134 C CA . LYS B 1 65 ? 12.703 -26.562 -13.922 1 96.75 65 LYS B CA 1
ATOM 3135 C C . LYS B 1 65 ? 13.211 -25.688 -12.781 1 96.75 65 LYS B C 1
ATOM 3137 O O . LYS B 1 65 ? 14.422 -25.531 -12.594 1 96.75 65 LYS B O 1
ATOM 3142 N N . TYR B 1 66 ? 12.312 -25.172 -12.008 1 98.06 66 TYR B N 1
ATOM 3143 C CA . TYR B 1 66 ? 12.68 -24.234 -10.945 1 98.06 66 TYR B CA 1
ATOM 3144 C C . TYR B 1 66 ? 12.773 -24.953 -9.602 1 98.06 66 TYR B C 1
ATOM 3146 O O . TYR B 1 66 ? 13.258 -24.375 -8.617 1 98.06 66 TYR B O 1
ATOM 3154 N N . GLY B 1 67 ? 12.305 -26.156 -9.492 1 98.12 67 GLY B N 1
ATOM 3155 C CA . GLY B 1 67 ? 12.281 -26.938 -8.273 1 98.12 67 GLY B CA 1
ATOM 3156 C C . GLY B 1 67 ? 11.18 -27.984 -8.258 1 98.12 67 GLY B C 1
ATOM 3157 O O . GLY B 1 67 ? 10.398 -28.094 -9.211 1 98.12 67 GLY B O 1
ATOM 3158 N N . SER B 1 68 ? 11.086 -28.688 -7.188 1 98.56 68 SER B N 1
ATOM 3159 C CA . SER B 1 68 ? 10.18 -29.828 -7.168 1 98.56 68 SER B CA 1
ATOM 3160 C C . SER B 1 68 ? 8.961 -29.547 -6.293 1 98.56 68 SER B C 1
ATOM 3162 O O . SER B 1 68 ? 7.984 -30.297 -6.316 1 98.56 68 SER B O 1
ATOM 3164 N N . TRP B 1 69 ? 9.031 -28.422 -5.523 1 98.88 69 TRP B N 1
ATOM 3165 C CA . TRP B 1 69 ? 7.945 -28.156 -4.582 1 98.88 69 TRP B CA 1
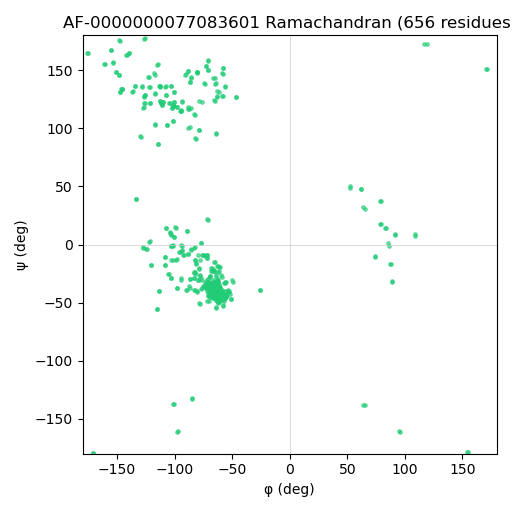ATOM 3166 C C . TRP B 1 69 ? 7.305 -26.797 -4.852 1 98.88 69 TRP B C 1
ATOM 3168 O O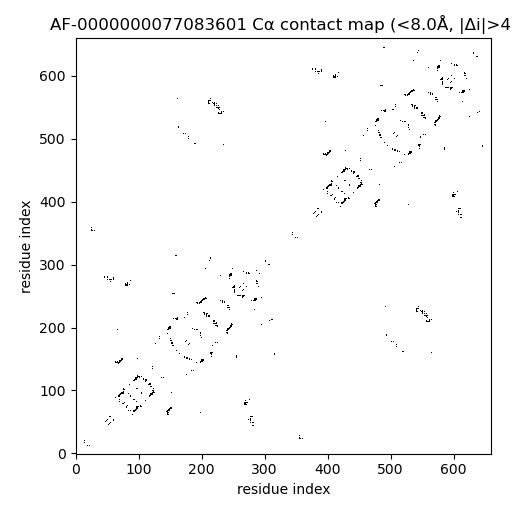 . TRP B 1 69 ? 8 -25.844 -5.195 1 98.88 69 TRP B O 1
ATOM 3178 N N . ALA B 1 70 ? 6.012 -26.719 -4.668 1 98.94 70 ALA B N 1
ATOM 3179 C CA . ALA B 1 70 ? 5.262 -25.469 -4.582 1 98.94 70 ALA B CA 1
ATOM 3180 C C . ALA B 1 70 ? 4.797 -25.203 -3.15 1 98.94 70 ALA B C 1
ATOM 3182 O O . ALA B 1 70 ? 4.379 -26.125 -2.447 1 98.94 70 ALA B O 1
ATOM 3183 N N . VAL B 1 71 ? 4.945 -24.016 -2.713 1 98.94 71 VAL B N 1
ATOM 3184 C CA . VAL B 1 71 ? 4.41 -23.578 -1.43 1 98.94 71 VAL B CA 1
ATOM 3185 C C . VAL B 1 71 ? 3.246 -22.609 -1.659 1 98.94 71 VAL B C 1
ATOM 3187 O O . VAL B 1 71 ? 3.402 -21.594 -2.334 1 98.94 71 VAL B O 1
ATOM 3190 N N . VAL B 1 72 ? 2.084 -22.953 -1.12 1 98.94 72 VAL B N 1
ATOM 3191 C CA . VAL B 1 72 ? 0.89 -22.141 -1.342 1 98.94 72 VAL B CA 1
ATOM 3192 C C . VAL B 1 72 ? 0.258 -21.766 -0.001 1 98.94 72 VAL B C 1
ATOM 3194 O O . VAL B 1 72 ? -0.15 -22.641 0.762 1 98.94 72 VAL B O 1
ATOM 3197 N N . THR B 1 73 ? 0.188 -20.484 0.303 1 98.75 73 THR B N 1
ATOM 3198 C CA . THR B 1 73 ? -0.495 -20.016 1.505 1 98.75 73 THR B CA 1
ATOM 3199 C C . THR B 1 73 ? -1.977 -19.781 1.229 1 98.75 73 THR B C 1
ATOM 3201 O O . THR B 1 73 ? -2.352 -19.406 0.116 1 98.75 73 THR B O 1
ATOM 3204 N N . GLY B 1 74 ? -2.822 -19.969 2.258 1 97.44 74 GLY B N 1
ATOM 3205 C CA . GLY B 1 74 ? -4.258 -19.844 2.051 1 97.44 74 GLY B CA 1
ATOM 3206 C C . GLY B 1 74 ? -4.801 -20.859 1.058 1 97.44 74 GLY B C 1
ATOM 3207 O O . GLY B 1 74 ? -5.559 -20.5 0.154 1 97.44 74 GLY B O 1
ATOM 3208 N N . ALA B 1 75 ? -4.441 -22.094 1.202 1 97.88 75 ALA B N 1
ATOM 3209 C CA . ALA B 1 75 ? -4.66 -23.094 0.155 1 97.88 75 ALA B CA 1
ATOM 3210 C C . ALA B 1 75 ? -5.879 -23.953 0.464 1 97.88 75 ALA B C 1
ATOM 3212 O O . ALA B 1 75 ? -6.145 -24.938 -0.235 1 97.88 75 ALA B O 1
ATOM 3213 N N . SER B 1 76 ? -6.641 -23.656 1.487 1 95.38 76 SER B N 1
ATOM 3214 C CA . SER B 1 76 ? -7.727 -24.516 1.921 1 95.38 76 SER B CA 1
ATOM 3215 C C . SER B 1 76 ? -8.922 -24.422 0.981 1 95.38 76 SER B C 1
ATOM 3217 O O . SER B 1 76 ? -9.688 -25.375 0.831 1 95.38 76 SER B O 1
ATOM 3219 N N . GLU B 1 77 ? -9.172 -23.25 0.46 1 93.44 77 GLU B N 1
ATOM 3220 C CA . GLU B 1 77 ? -10.273 -23.016 -0.468 1 93.44 77 GLU B CA 1
ATOM 3221 C C . GLU B 1 77 ? -9.922 -21.922 -1.479 1 93.44 77 GLU B C 1
ATOM 3223 O O . GLU B 1 77 ? -8.766 -21.484 -1.545 1 93.44 77 GLU B O 1
ATOM 3228 N N . GLY B 1 78 ? -10.766 -21.703 -2.363 1 93.75 78 GLY B N 1
ATOM 3229 C CA . GLY B 1 78 ? -10.695 -20.562 -3.25 1 93.75 78 GLY B CA 1
ATOM 3230 C C . GLY B 1 78 ? -9.477 -20.578 -4.152 1 93.75 78 GLY B C 1
ATOM 3231 O O . GLY B 1 78 ? -9.141 -21.609 -4.734 1 93.75 78 GLY B O 1
ATOM 3232 N N . ILE B 1 79 ? -8.875 -19.422 -4.297 1 96.06 79 ILE B N 1
ATOM 3233 C CA . ILE B 1 79 ? -7.781 -19.203 -5.242 1 96.06 79 ILE B CA 1
ATOM 3234 C C . ILE B 1 79 ? -6.578 -20.062 -4.852 1 96.06 79 ILE B C 1
ATOM 3236 O O . ILE B 1 79 ? -5.961 -20.703 -5.707 1 96.06 79 ILE B O 1
ATOM 3240 N N . GLY B 1 80 ? -6.25 -20.125 -3.574 1 97.94 80 GLY B N 1
ATOM 3241 C CA . GLY B 1 80 ? -5.125 -20.906 -3.109 1 97.94 80 GLY B CA 1
ATOM 3242 C C . GLY B 1 80 ? -5.262 -22.391 -3.434 1 97.94 80 GLY B C 1
ATOM 3243 O O . GLY B 1 80 ? -4.305 -23.016 -3.881 1 97.94 80 GLY B O 1
ATOM 3244 N N . ARG B 1 81 ? -6.414 -22.891 -3.203 1 97.75 81 ARG B N 1
ATOM 3245 C CA . ARG B 1 81 ? -6.688 -24.266 -3.564 1 97.75 81 ARG B CA 1
ATOM 3246 C C . ARG B 1 81 ? -6.527 -24.484 -5.066 1 97.75 81 ARG B C 1
ATOM 3248 O O . ARG B 1 81 ? -5.941 -25.484 -5.496 1 97.75 81 ARG B O 1
ATOM 3255 N N . GLY B 1 82 ? -7.062 -23.562 -5.855 1 97.56 82 GLY B N 1
ATOM 3256 C CA . GLY B 1 82 ? -6.914 -23.641 -7.301 1 97.56 82 GLY B CA 1
ATOM 3257 C C . GLY B 1 82 ? -5.465 -23.688 -7.746 1 97.56 82 GLY B C 1
ATOM 3258 O O . GLY B 1 82 ? -5.102 -24.5 -8.609 1 97.56 82 GLY B O 1
ATOM 3259 N N . TYR B 1 83 ? -4.633 -22.875 -7.18 1 98.44 83 TYR B N 1
ATOM 3260 C CA . TYR B 1 83 ? -3.207 -22.875 -7.484 1 98.44 83 TYR B CA 1
ATOM 3261 C C . TYR B 1 83 ? -2.566 -24.203 -7.094 1 98.44 83 TYR B C 1
ATOM 3263 O O . TYR B 1 83 ? -1.793 -24.781 -7.863 1 98.44 83 TYR B O 1
ATOM 3271 N N . ALA B 1 84 ? -2.887 -24.641 -5.863 1 98.75 84 ALA B N 1
ATOM 3272 C CA . ALA B 1 84 ? -2.301 -25.891 -5.375 1 98.75 84 ALA B CA 1
ATOM 3273 C C . ALA B 1 84 ? -2.617 -27.047 -6.312 1 98.75 84 ALA B C 1
ATOM 3275 O O . ALA B 1 84 ? -1.726 -27.812 -6.68 1 98.75 84 ALA B O 1
ATOM 3276 N N . LEU B 1 85 ? -3.828 -27.141 -6.738 1 98.56 85 LEU B N 1
ATOM 3277 C CA . LEU B 1 85 ? -4.258 -28.219 -7.629 1 98.56 85 LEU B CA 1
ATOM 3278 C C . LEU B 1 85 ? -3.568 -28.109 -8.984 1 98.56 85 LEU B C 1
ATOM 3280 O O . LEU B 1 85 ? -3.072 -29.109 -9.516 1 98.56 85 LEU B O 1
ATOM 3284 N N . GLU B 1 86 ? -3.504 -26.922 -9.516 1 97.88 86 GLU B N 1
ATOM 3285 C CA . GLU B 1 86 ? -2.904 -26.719 -10.836 1 97.88 86 GLU B CA 1
ATOM 3286 C C . GLU B 1 86 ? -1.409 -27.031 -10.805 1 97.88 86 GLU B C 1
ATOM 3288 O O . GLU B 1 86 ? -0.883 -27.656 -11.727 1 97.88 86 GLU B O 1
ATOM 3293 N N . LEU B 1 87 ? -0.714 -26.609 -9.773 1 98.69 87 LEU B N 1
ATOM 3294 C CA . LEU B 1 87 ? 0.723 -26.844 -9.672 1 98.69 87 LEU B CA 1
ATOM 3295 C C . LEU B 1 87 ? 1.025 -28.328 -9.477 1 98.69 87 LEU B C 1
ATOM 3297 O O . LEU B 1 87 ? 2.004 -28.828 -10.023 1 98.69 87 LEU B O 1
ATOM 3301 N N . ALA B 1 88 ? 0.184 -29.016 -8.742 1 98.69 88 ALA B N 1
ATOM 3302 C CA . ALA B 1 88 ? 0.298 -30.453 -8.625 1 98.69 88 ALA B CA 1
ATOM 3303 C C . ALA B 1 88 ? 0.074 -31.141 -9.977 1 98.69 88 ALA B C 1
ATOM 3305 O O . ALA B 1 88 ? 0.806 -32.062 -10.344 1 98.69 88 ALA B O 1
ATOM 3306 N N . ARG B 1 89 ? -0.936 -30.672 -10.656 1 97.69 89 ARG B N 1
ATOM 3307 C CA . ARG B 1 89 ? -1.234 -31.219 -11.984 1 97.69 89 ARG B CA 1
ATOM 3308 C C . ARG B 1 89 ? -0.028 -31.094 -12.906 1 97.69 89 ARG B C 1
ATOM 3310 O O . ARG B 1 89 ? 0.201 -31.969 -13.75 1 97.69 89 ARG B O 1
ATOM 3317 N N . GLN B 1 90 ? 0.737 -30.062 -12.734 1 96.5 90 GLN B N 1
ATOM 3318 C CA . GLN B 1 90 ? 1.912 -29.812 -13.562 1 96.5 90 GLN B CA 1
ATOM 3319 C C . GLN B 1 90 ? 3.113 -30.609 -13.062 1 96.5 90 GLN B C 1
ATOM 3321 O O . GLN B 1 90 ? 4.215 -30.5 -13.609 1 96.5 90 GLN B O 1
ATOM 3326 N N . GLY B 1 91 ? 2.951 -31.344 -11.977 1 97.88 91 GLY B N 1
ATOM 3327 C CA . GLY B 1 91 ? 3.957 -32.312 -11.594 1 97.88 91 GLY B CA 1
ATOM 3328 C C . GLY B 1 91 ? 4.75 -31.906 -10.367 1 97.88 91 GLY B C 1
ATOM 3329 O O . GLY B 1 91 ? 5.746 -32.531 -10.023 1 97.88 91 GLY B O 1
ATOM 3330 N N . LEU B 1 92 ? 4.379 -30.844 -9.703 1 98.75 92 LEU B N 1
ATOM 3331 C CA . LEU B 1 92 ? 5.078 -30.422 -8.5 1 98.75 92 LEU B CA 1
ATOM 3332 C C . LEU B 1 92 ? 4.473 -31.062 -7.258 1 98.75 92 LEU B C 1
ATOM 3334 O O . LEU B 1 92 ? 3.266 -31.297 -7.203 1 98.75 92 LEU B O 1
ATOM 3338 N N . ASN B 1 93 ? 5.301 -31.359 -6.242 1 98.88 93 ASN B N 1
ATOM 3339 C CA . ASN B 1 93 ? 4.789 -31.547 -4.891 1 98.88 93 ASN B CA 1
ATOM 3340 C C . ASN B 1 93 ? 4.34 -30.219 -4.277 1 98.88 93 ASN B C 1
ATOM 3342 O O . ASN B 1 93 ? 4.77 -29.156 -4.711 1 98.88 93 ASN B O 1
ATOM 3346 N N . VAL B 1 94 ? 3.438 -30.359 -3.252 1 98.88 94 VAL B N 1
ATOM 3347 C CA . VAL B 1 94 ? 2.885 -29.078 -2.799 1 98.88 94 VAL B CA 1
ATOM 3348 C C . VAL B 1 94 ? 2.85 -29.047 -1.272 1 98.88 94 VAL B C 1
ATOM 3350 O O . VAL B 1 94 ? 2.504 -30.047 -0.63 1 98.88 94 VAL B O 1
ATOM 3353 N N . ALA B 1 95 ? 3.336 -27.969 -0.698 1 98.94 95 ALA B N 1
ATOM 3354 C CA . ALA B 1 95 ? 3.113 -27.625 0.703 1 98.94 95 ALA B CA 1
ATOM 3355 C C . ALA B 1 95 ? 1.977 -26.609 0.844 1 98.94 95 ALA B C 1
ATOM 3357 O O . ALA B 1 95 ? 2.049 -25.5 0.305 1 98.94 95 ALA B O 1
ATOM 3358 N N . ILE B 1 96 ? 0.914 -27.016 1.54 1 98.88 96 ILE B N 1
ATOM 3359 C CA . ILE B 1 96 ? -0.279 -26.172 1.631 1 98.88 96 ILE B CA 1
ATOM 3360 C C . ILE B 1 96 ? -0.463 -25.688 3.068 1 98.88 96 ILE B C 1
ATOM 3362 O O . ILE B 1 96 ? -0.252 -26.453 4.016 1 98.88 96 ILE B O 1
ATOM 3366 N N . MET B 1 97 ? -0.795 -24.375 3.172 1 98.56 97 MET B N 1
ATOM 3367 C CA . MET B 1 97 ? -0.896 -23.734 4.484 1 98.56 97 MET B CA 1
ATOM 3368 C C . MET B 1 97 ? -2.23 -23.016 4.637 1 98.56 97 MET B C 1
ATOM 3370 O O . MET B 1 97 ? -2.689 -22.344 3.711 1 98.56 97 MET B O 1
ATOM 3374 N N . SER B 1 98 ? -2.861 -23.141 5.715 1 97.38 98 SER B N 1
ATOM 3375 C CA . SER B 1 98 ? -4.051 -22.422 6.156 1 97.38 98 SER B CA 1
ATOM 3376 C C . SER B 1 98 ? -4.367 -22.719 7.617 1 97.38 98 SER B C 1
ATOM 3378 O O . SER B 1 98 ? -3.67 -23.5 8.258 1 97.38 98 SER B O 1
ATOM 3380 N N . ARG B 1 99 ? -5.379 -22.172 8.141 1 95.12 99 ARG B N 1
ATOM 3381 C CA . ARG B 1 99 ? -5.699 -22.297 9.555 1 95.12 99 ARG B CA 1
ATOM 3382 C C . ARG B 1 99 ? -6.309 -23.672 9.852 1 95.12 99 ARG B C 1
ATOM 3384 O O . ARG B 1 99 ? -6.008 -24.281 10.883 1 95.12 99 ARG B O 1
ATOM 3391 N N . SER B 1 100 ? -7.156 -24.203 8.945 1 95.81 100 SER B N 1
ATOM 3392 C CA . SER B 1 100 ? -7.934 -25.406 9.203 1 95.81 100 SER B CA 1
ATOM 3393 C C . SER B 1 100 ? -7.223 -26.656 8.672 1 95.81 100 SER B C 1
ATOM 3395 O O . SER B 1 100 ? -7.152 -26.859 7.457 1 95.81 100 SER B O 1
ATOM 3397 N N . ARG B 1 101 ? -6.844 -27.5 9.578 1 97.31 101 ARG B N 1
ATOM 3398 C CA . ARG B 1 101 ? -6.199 -28.75 9.172 1 97.31 101 ARG B CA 1
ATOM 3399 C C . ARG B 1 101 ? -7.156 -29.625 8.375 1 97.31 101 ARG B C 1
ATOM 3401 O O . ARG B 1 101 ? -6.77 -30.219 7.363 1 97.31 101 ARG B O 1
ATOM 3408 N N . GLU B 1 102 ? -8.359 -29.641 8.797 1 97.94 102 GLU B N 1
ATOM 3409 C CA . GLU B 1 102 ? -9.367 -30.484 8.156 1 97.94 102 GLU B CA 1
ATOM 3410 C C . GLU B 1 102 ? -9.562 -30.094 6.695 1 97.94 102 GLU B C 1
ATOM 3412 O O . GLU B 1 102 ? -9.609 -30.953 5.816 1 97.94 102 GLU B O 1
ATOM 3417 N N . LYS B 1 103 ? -9.648 -28.812 6.445 1 97.25 103 LYS B N 1
ATOM 3418 C CA . LYS B 1 103 ? -9.836 -28.344 5.082 1 97.25 103 LYS B CA 1
ATOM 3419 C C . LYS B 1 103 ? -8.602 -28.609 4.23 1 97.25 103 LYS B C 1
ATOM 3421 O O . LYS B 1 103 ? -8.711 -28.969 3.053 1 97.25 103 LYS B O 1
ATOM 3426 N N . LEU B 1 104 ? -7.477 -28.516 4.828 1 98.56 104 LEU B N 1
ATOM 3427 C CA . LEU B 1 104 ? -6.23 -28.781 4.117 1 98.56 104 LEU B CA 1
ATOM 3428 C C . LEU B 1 104 ? -6.113 -30.266 3.766 1 98.56 104 LEU B C 1
ATOM 3430 O O . LEU B 1 104 ? -5.641 -30.609 2.682 1 98.56 104 LEU B O 1
ATOM 3434 N N . GLU B 1 105 ? -6.508 -31.094 4.629 1 98.56 105 GLU B N 1
ATOM 3435 C CA . GLU B 1 105 ? -6.434 -32.531 4.391 1 98.56 105 GLU B CA 1
ATOM 3436 C C . GLU B 1 105 ? -7.344 -32.938 3.24 1 98.56 105 GLU B C 1
ATOM 3438 O O . GLU B 1 105 ? -7.02 -33.875 2.49 1 98.56 105 GLU B O 1
ATOM 3443 N N . LYS B 1 106 ? -8.445 -32.25 3.121 1 98.31 106 LYS B N 1
ATOM 3444 C CA . LYS B 1 106 ? -9.305 -32.5 1.968 1 98.31 106 LYS B CA 1
ATOM 3445 C C . LYS B 1 106 ? -8.586 -32.188 0.664 1 98.31 106 LYS B C 1
ATOM 3447 O O . LYS B 1 106 ? -8.688 -32.906 -0.316 1 98.31 106 LYS B O 1
ATOM 3452 N N . VAL B 1 107 ? -7.887 -31.062 0.656 1 98.5 107 VAL B N 1
ATOM 3453 C CA . VAL B 1 107 ? -7.113 -30.656 -0.515 1 98.5 107 VAL B CA 1
ATOM 3454 C C . VAL B 1 107 ? -5.996 -31.672 -0.76 1 98.5 107 VAL B C 1
ATOM 3456 O O . VAL B 1 107 ? -5.73 -32.062 -1.903 1 98.5 107 VAL B O 1
ATOM 3459 N N . GLU B 1 108 ? -5.367 -32.125 0.302 1 98.81 108 GLU B N 1
ATOM 3460 C CA . GLU B 1 108 ? -4.324 -33.156 0.209 1 98.81 108 GLU B CA 1
ATOM 3461 C C . GLU B 1 108 ? -4.852 -34.406 -0.458 1 98.81 108 GLU B C 1
ATOM 3463 O O . GLU B 1 108 ? -4.215 -34.969 -1.365 1 98.81 108 GLU B O 1
ATOM 3468 N N . GLU B 1 109 ? -5.938 -34.844 -0.029 1 98.62 109 GLU B N 1
ATOM 3469 C CA . GLU B 1 109 ? -6.543 -36.062 -0.581 1 98.62 109 GLU B CA 1
ATOM 3470 C C . GLU B 1 109 ? -6.832 -35.906 -2.07 1 98.62 109 GLU B C 1
ATOM 3472 O O . GLU B 1 109 ? -6.594 -36.812 -2.855 1 98.62 109 GLU B O 1
ATOM 3477 N N . GLU B 1 110 ? -7.344 -34.75 -2.367 1 98.25 110 GLU B N 1
ATOM 3478 C CA . GLU B 1 110 ? -7.652 -34.469 -3.766 1 98.25 110 GLU B CA 1
ATOM 3479 C C . GLU B 1 110 ? -6.391 -34.5 -4.625 1 98.25 110 GLU B C 1
ATOM 3481 O O . GLU B 1 110 ? -6.379 -35.094 -5.703 1 98.25 110 GLU B O 1
ATOM 3486 N N . ILE B 1 111 ? -5.332 -33.938 -4.18 1 98.56 111 ILE B N 1
ATOM 3487 C CA . ILE B 1 111 ? -4.082 -33.875 -4.926 1 98.56 111 ILE B CA 1
ATOM 3488 C C . ILE B 1 111 ? -3.457 -35.25 -5.043 1 98.56 111 ILE B C 1
ATOM 3490 O O . ILE B 1 111 ? -3.01 -35.656 -6.121 1 98.56 111 ILE B O 1
ATOM 3494 N N . ARG B 1 112 ? -3.424 -35.969 -3.994 1 98.31 112 ARG B N 1
ATOM 3495 C CA . ARG B 1 112 ? -2.844 -37.312 -4 1 98.31 112 ARG B CA 1
ATOM 3496 C C . ARG B 1 112 ? -3.623 -38.25 -4.926 1 98.31 112 ARG B C 1
ATOM 3498 O O . ARG B 1 112 ? -3.029 -39 -5.691 1 98.31 112 ARG B O 1
ATOM 3505 N N . SER B 1 113 ? -4.906 -38.156 -4.871 1 98.19 113 SER B N 1
ATOM 3506 C CA . SER B 1 113 ? -5.754 -39.062 -5.66 1 98.19 113 SER B CA 1
ATOM 3507 C C . SER B 1 113 ? -5.691 -38.719 -7.141 1 98.19 113 SER B C 1
ATOM 3509 O O . SER B 1 113 ? -5.598 -39.594 -7.988 1 98.19 113 SER B O 1
ATOM 3511 N N . LYS B 1 114 ? -5.68 -37.469 -7.484 1 97.69 114 LYS B N 1
ATOM 3512 C CA . LYS B 1 114 ? -5.797 -37.031 -8.875 1 97.69 114 LYS B CA 1
ATOM 3513 C C . LYS B 1 114 ? -4.43 -37 -9.555 1 97.69 114 LYS B C 1
ATOM 3515 O O . LYS B 1 114 ? -4.316 -37.281 -10.742 1 97.69 114 LYS B O 1
ATOM 3520 N N . TYR B 1 115 ? -3.43 -36.594 -8.781 1 98 115 TYR B N 1
ATOM 3521 C CA . TYR B 1 115 ? -2.188 -36.281 -9.469 1 98 115 TYR B CA 1
ATOM 3522 C C . TYR B 1 115 ? -1.022 -37.094 -8.898 1 98 115 TYR B C 1
ATOM 3524 O O . TYR B 1 115 ? 0.098 -37 -9.414 1 98 115 TYR B O 1
ATOM 3532 N N . ASN B 1 116 ? -1.171 -37.875 -7.879 1 98 116 ASN B N 1
ATOM 3533 C CA . ASN B 1 116 ? -0.149 -38.719 -7.281 1 98 116 ASN B CA 1
ATOM 3534 C C . ASN B 1 116 ? 1.11 -37.938 -6.938 1 98 116 ASN B C 1
ATOM 3536 O O . ASN B 1 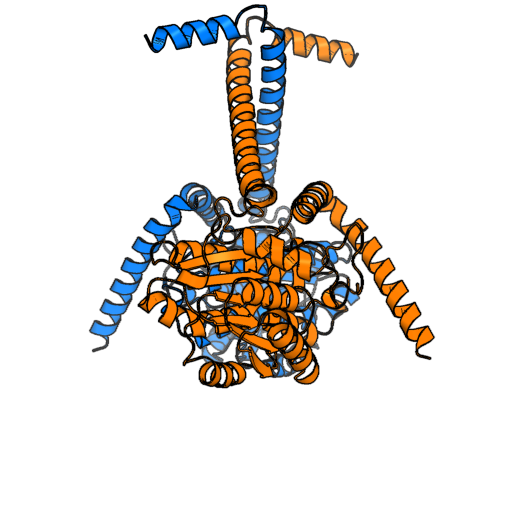116 ? 2.211 -38.312 -7.352 1 98 116 ASN B O 1
ATOM 3540 N N . ARG B 1 117 ? 0.91 -36.781 -6.246 1 98.38 117 ARG B N 1
ATOM 3541 C CA . ARG B 1 117 ? 1.999 -35.938 -5.789 1 98.38 117 ARG B CA 1
ATOM 3542 C C . ARG B 1 117 ? 2.053 -35.906 -4.266 1 98.38 117 ARG B C 1
ATOM 3544 O O . ARG B 1 117 ? 1.041 -36.125 -3.596 1 98.38 117 ARG B O 1
ATOM 3551 N N . ASP B 1 118 ? 3.217 -35.625 -3.699 1 98.56 118 ASP B N 1
ATOM 3552 C CA . ASP B 1 118 ? 3.367 -35.438 -2.258 1 98.56 118 ASP B CA 1
ATOM 3553 C C . ASP B 1 118 ? 2.787 -34.125 -1.794 1 98.56 118 ASP B C 1
ATOM 3555 O O . ASP B 1 118 ? 2.916 -33.094 -2.484 1 98.56 118 ASP B O 1
ATOM 3559 N N . VAL B 1 119 ? 2.123 -34.188 -0.689 1 98.81 119 VAL B N 1
ATOM 3560 C CA . VAL B 1 119 ? 1.545 -32.969 -0.105 1 98.81 119 VAL B CA 1
ATOM 3561 C C . VAL B 1 119 ? 2.01 -32.844 1.342 1 98.81 119 VAL B C 1
ATOM 3563 O O . VAL B 1 119 ? 1.966 -33.781 2.115 1 98.81 119 VAL B O 1
ATOM 3566 N N . ARG B 1 120 ? 2.533 -31.75 1.683 1 98.69 120 ARG B N 1
ATOM 3567 C CA . ARG B 1 120 ? 2.816 -31.406 3.07 1 98.69 120 ARG B CA 1
ATOM 3568 C C . ARG B 1 120 ? 1.771 -30.438 3.613 1 98.69 120 ARG B C 1
ATOM 3570 O O . ARG B 1 120 ? 1.6 -29.328 3.08 1 98.69 120 ARG B O 1
ATOM 3577 N N . VAL B 1 121 ? 1.063 -30.891 4.613 1 98.69 121 VAL B N 1
ATOM 3578 C CA . VAL B 1 121 ? 0.001 -30.094 5.227 1 98.69 121 VAL B CA 1
ATOM 3579 C C . VAL B 1 121 ? 0.552 -29.328 6.426 1 98.69 121 VAL B C 1
ATOM 3581 O O . VAL B 1 121 ? 1.047 -29.938 7.383 1 98.69 121 VAL B O 1
ATOM 3584 N N . ILE B 1 122 ? 0.426 -27.984 6.43 1 98.38 122 ILE B N 1
ATOM 3585 C CA . ILE B 1 122 ? 0.987 -27.156 7.488 1 98.38 122 ILE B CA 1
ATOM 3586 C C . ILE B 1 122 ? -0.083 -26.203 8.023 1 98.38 122 ILE B C 1
ATOM 3588 O O . ILE B 1 122 ? -0.272 -25.109 7.488 1 98.38 122 ILE B O 1
ATOM 3592 N N . PRO B 1 123 ? -0.798 -26.594 9.07 1 97.56 123 PRO B N 1
ATOM 3593 C CA . PRO B 1 123 ? -1.763 -25.672 9.672 1 97.56 123 PRO B CA 1
ATOM 3594 C C . PRO B 1 123 ? -1.097 -24.438 10.289 1 97.56 123 PRO B C 1
ATOM 3596 O O . PRO B 1 123 ? -0.199 -24.578 11.125 1 97.56 123 PRO B O 1
ATOM 3599 N N . VAL B 1 124 ? -1.502 -23.25 9.859 1 96.81 124 VAL B N 1
ATOM 3600 C CA . VAL B 1 124 ? -0.888 -22 10.32 1 96.81 124 VAL B CA 1
ATOM 3601 C C . VAL B 1 124 ? -1.942 -20.906 10.391 1 96.81 124 VAL B C 1
ATOM 3603 O O . VAL B 1 124 ? -2.791 -20.781 9.5 1 96.81 124 VAL B O 1
ATOM 3606 N N . ASP B 1 125 ? -1.933 -20.203 11.453 1 96.12 125 ASP B N 1
ATOM 3607 C CA . ASP B 1 125 ? -2.654 -18.938 11.531 1 96.12 125 ASP B CA 1
ATOM 3608 C C . ASP B 1 125 ? -1.708 -17.75 11.367 1 96.12 125 ASP B C 1
ATOM 3610 O O . ASP B 1 125 ? -1.013 -17.359 12.305 1 96.12 125 ASP B O 1
ATOM 3614 N N . PHE B 1 126 ? -1.782 -17.125 10.211 1 95.81 126 PHE B N 1
ATOM 3615 C CA . PHE B 1 126 ? -0.839 -16.078 9.836 1 95.81 126 PHE B CA 1
ATOM 3616 C C . PHE B 1 126 ? -1.093 -14.812 10.641 1 95.81 126 PHE B C 1
ATOM 3618 O O . PHE B 1 126 ? -0.297 -13.867 10.586 1 95.81 126 PHE B O 1
ATOM 3625 N N . SER B 1 127 ? -2.191 -14.781 11.391 1 92.12 127 SER B N 1
ATOM 3626 C CA . SER B 1 127 ? -2.512 -13.594 12.172 1 92.12 127 SER B CA 1
ATOM 3627 C C . SER B 1 127 ? -1.818 -13.625 13.531 1 92.12 127 SER B C 1
ATOM 3629 O O . SER B 1 127 ? -1.901 -12.664 14.297 1 92.12 127 SER B O 1
ATOM 3631 N N . GLU B 1 128 ? -1.107 -14.734 13.859 1 89.38 128 GLU B N 1
ATOM 3632 C CA . GLU B 1 128 ? -0.591 -14.945 15.211 1 89.38 128 GLU B CA 1
ATOM 3633 C C . GLU B 1 128 ? 0.799 -14.336 15.375 1 89.38 128 GLU B C 1
ATOM 3635 O O . GLU B 1 128 ? 1.479 -14.578 16.375 1 89.38 128 GLU B O 1
ATOM 3640 N N . GLY B 1 129 ? 1.29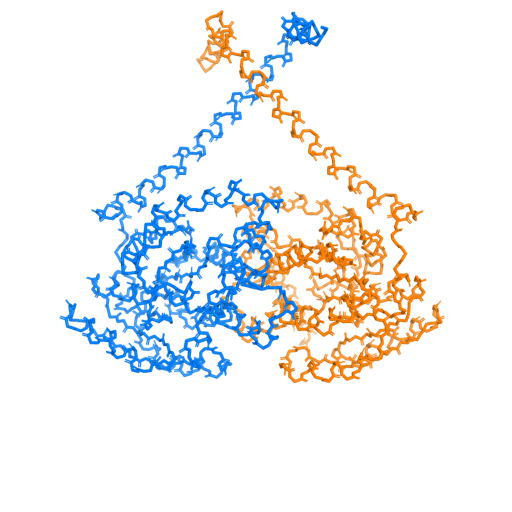1 -13.562 14.516 1 83.62 129 GLY B N 1
ATOM 3641 C CA . GLY B 1 129 ? 2.5 -12.781 14.727 1 83.62 129 GLY B CA 1
ATOM 3642 C C . GLY B 1 129 ? 3.748 -13.453 14.195 1 83.62 129 GLY B C 1
ATOM 3643 O O . GLY B 1 129 ? 3.658 -14.391 13.398 1 83.62 129 GLY B O 1
ATOM 3644 N N . GLN B 1 130 ? 4.922 -13.047 14.656 1 85.88 130 GLN B N 1
ATOM 3645 C CA . GLN B 1 130 ? 6.223 -13.375 14.078 1 85.88 130 GLN B CA 1
ATOM 3646 C C . GLN B 1 130 ? 6.582 -14.836 14.344 1 85.88 130 GLN B C 1
ATOM 3648 O O . GLN B 1 130 ? 7.234 -15.477 13.516 1 85.88 130 GLN B O 1
ATOM 3653 N N . SER B 1 131 ? 6.215 -15.398 15.43 1 89.75 131 SER B N 1
ATOM 3654 C CA . SER B 1 131 ? 6.629 -16.734 15.82 1 89.75 131 SER B CA 1
ATOM 3655 C C . SER B 1 131 ? 6.133 -17.781 14.82 1 89.75 131 SER B C 1
ATOM 3657 O O . SER B 1 131 ? 6.727 -18.859 14.695 1 89.75 131 SER B O 1
ATOM 3659 N N . VAL B 1 132 ? 5.121 -17.484 14.117 1 94.19 132 VAL B N 1
ATOM 3660 C CA . VAL B 1 132 ? 4.523 -18.391 13.148 1 94.19 132 VAL B CA 1
ATOM 3661 C C . VAL B 1 132 ? 5.535 -18.703 12.047 1 94.19 132 VAL B C 1
ATOM 3663 O O . VAL B 1 132 ? 5.594 -19.828 11.555 1 94.19 132 VAL B O 1
ATOM 3666 N N . TYR B 1 133 ? 6.383 -17.812 11.719 1 96.44 133 TYR B N 1
ATOM 3667 C CA . TYR B 1 133 ? 7.266 -17.953 10.57 1 96.44 133 TYR B CA 1
ATOM 3668 C C . TYR B 1 133 ? 8.492 -18.781 10.914 1 96.44 133 TYR B C 1
ATOM 3670 O O . TYR B 1 133 ? 9.078 -19.422 10.039 1 96.44 133 TYR B O 1
ATOM 3678 N N . ASP B 1 134 ? 8.828 -18.828 12.195 1 94.88 134 ASP B N 1
ATOM 3679 C CA . ASP B 1 134 ? 9.867 -19.766 12.625 1 94.88 134 ASP B CA 1
ATOM 3680 C C . ASP B 1 134 ? 9.422 -21.203 12.43 1 94.88 134 ASP B C 1
ATOM 3682 O O . ASP B 1 134 ? 10.195 -22.047 11.961 1 94.88 134 ASP B O 1
ATOM 3686 N N . ASP B 1 135 ? 8.234 -21.422 12.766 1 95.69 135 ASP B N 1
ATOM 3687 C CA . ASP B 1 135 ? 7.66 -22.766 12.594 1 95.69 135 ASP B CA 1
ATOM 3688 C C . ASP B 1 135 ? 7.562 -23.141 11.117 1 95.69 135 ASP B C 1
ATOM 3690 O O . ASP B 1 135 ? 7.859 -24.281 10.742 1 95.69 135 ASP B O 1
ATOM 3694 N N . ILE B 1 136 ? 7.16 -22.219 10.32 1 98.06 136 ILE B N 1
ATOM 3695 C CA . ILE B 1 136 ? 7.035 -22.469 8.883 1 98.06 136 ILE B CA 1
ATOM 3696 C C . ILE B 1 136 ? 8.406 -22.766 8.289 1 98.06 136 ILE B C 1
ATOM 3698 O O . ILE B 1 136 ? 8.555 -23.703 7.496 1 98.06 136 ILE B O 1
ATOM 3702 N N . GLN B 1 137 ? 9.344 -21.969 8.695 1 97.38 137 GLN B N 1
ATOM 3703 C CA . GLN B 1 137 ? 10.695 -22.188 8.203 1 97.38 137 GLN B CA 1
ATOM 3704 C C . GLN B 1 137 ? 11.172 -23.609 8.477 1 97.38 137 GLN B C 1
ATOM 3706 O O . GLN B 1 137 ? 11.758 -24.25 7.605 1 97.38 137 GLN B O 1
ATOM 3711 N N . ALA B 1 138 ? 10.93 -24.078 9.641 1 96.5 138 ALA B N 1
ATOM 3712 C CA . ALA B 1 138 ? 11.336 -25.438 10.016 1 96.5 138 ALA B CA 1
ATOM 3713 C C . ALA B 1 138 ? 10.648 -26.484 9.141 1 96.5 138 ALA B C 1
ATOM 3715 O O . ALA B 1 138 ? 11.227 -27.531 8.852 1 96.5 138 ALA B O 1
ATOM 3716 N N . GLU B 1 139 ? 9.492 -26.172 8.695 1 97.38 139 GLU B N 1
ATOM 3717 C CA . GLU B 1 139 ? 8.688 -27.125 7.926 1 97.38 139 GLU B CA 1
ATOM 3718 C C . GLU B 1 139 ? 9.102 -27.125 6.457 1 97.38 139 GLU B C 1
ATOM 3720 O O . GLU B 1 139 ? 8.938 -28.141 5.766 1 97.38 139 GLU B O 1
ATOM 3725 N N . ILE B 1 140 ? 9.695 -26.016 5.93 1 98.19 140 ILE B N 1
ATOM 3726 C CA . ILE B 1 140 ? 9.859 -25.969 4.48 1 98.19 140 ILE B CA 1
ATOM 3727 C C . ILE B 1 140 ? 11.336 -25.812 4.129 1 98.19 140 ILE B C 1
ATOM 3729 O O . ILE B 1 140 ? 11.695 -25.75 2.951 1 98.19 140 ILE B O 1
ATOM 3733 N N . SER B 1 141 ? 12.227 -25.797 5.066 1 96.5 141 SER B N 1
ATOM 3734 C CA . SER B 1 141 ? 13.641 -25.516 4.84 1 96.5 141 SER B CA 1
ATOM 3735 C C . SER B 1 141 ? 14.281 -26.625 3.998 1 96.5 141 SER B C 1
ATOM 3737 O O . SER B 1 141 ? 15.273 -26.375 3.305 1 96.5 141 SER B O 1
ATOM 3739 N N . ASP B 1 142 ? 13.734 -27.781 3.984 1 97.31 142 ASP B N 1
ATOM 3740 C CA . ASP B 1 142 ? 14.336 -28.922 3.275 1 97.31 142 ASP B CA 1
ATOM 3741 C C . ASP B 1 142 ? 13.773 -29.031 1.86 1 97.31 142 ASP B C 1
ATOM 3743 O O . ASP B 1 142 ? 14.234 -29.859 1.07 1 97.31 142 ASP B O 1
ATOM 3747 N N . LEU B 1 143 ? 12.836 -28.234 1.573 1 98.5 143 LEU B N 1
ATOM 3748 C CA . LEU B 1 143 ? 12.156 -28.375 0.292 1 98.5 143 LEU B CA 1
ATOM 3749 C C . LEU B 1 143 ? 12.891 -27.609 -0.803 1 98.5 143 LEU B C 1
ATOM 3751 O O . LEU B 1 143 ? 13.398 -26.516 -0.564 1 98.5 143 LEU B O 1
ATOM 3755 N N . ASP B 1 144 ? 12.977 -28.172 -1.938 1 98.56 144 ASP B N 1
ATOM 3756 C CA . ASP B 1 144 ? 13.398 -27.469 -3.146 1 98.56 144 ASP B CA 1
ATOM 3757 C C . ASP B 1 144 ? 12.234 -26.703 -3.764 1 98.56 144 ASP B C 1
ATOM 3759 O O . ASP B 1 144 ? 11.555 -27.203 -4.664 1 98.56 144 ASP B O 1
ATOM 3763 N N . ILE B 1 145 ? 12.117 -25.5 -3.381 1 98.88 145 ILE B N 1
ATOM 3764 C CA . ILE B 1 145 ? 10.922 -24.734 -3.688 1 98.88 145 ILE B CA 1
ATOM 3765 C C . ILE B 1 145 ? 11.07 -24.047 -5.047 1 98.88 145 ILE B C 1
ATOM 3767 O O . ILE B 1 145 ? 11.945 -23.203 -5.23 1 98.88 145 ILE B O 1
ATOM 3771 N N . ALA B 1 146 ? 10.195 -24.469 -5.934 1 98.81 146 ALA B N 1
ATOM 3772 C CA . ALA B 1 146 ? 10.141 -23.859 -7.262 1 98.81 146 ALA B CA 1
ATOM 3773 C C . ALA B 1 146 ? 9.352 -22.547 -7.227 1 98.81 146 ALA B C 1
ATOM 3775 O O . ALA B 1 146 ? 9.766 -21.547 -7.832 1 98.81 146 ALA B O 1
ATOM 3776 N N . ILE B 1 147 ? 8.266 -22.578 -6.465 1 98.94 147 ILE B N 1
ATOM 3777 C CA . ILE B 1 147 ? 7.328 -21.469 -6.543 1 98.94 147 ILE B CA 1
ATOM 3778 C C . ILE B 1 147 ? 6.672 -21.25 -5.18 1 98.94 147 ILE B C 1
ATOM 3780 O O . ILE B 1 147 ? 6.305 -22.219 -4.5 1 98.94 147 ILE B O 1
ATOM 3784 N N . LEU B 1 148 ? 6.652 -20.031 -4.727 1 98.94 148 LEU B N 1
ATOM 3785 C CA . LEU B 1 148 ? 5.859 -19.562 -3.59 1 98.94 148 LEU B CA 1
ATOM 3786 C C . LEU B 1 148 ? 4.648 -18.766 -4.062 1 98.94 148 LEU B C 1
ATOM 3788 O O . LEU B 1 148 ? 4.789 -17.797 -4.816 1 98.94 148 LEU B O 1
ATOM 3792 N N . VAL B 1 149 ? 3.453 -19.203 -3.688 1 98.94 149 VAL B N 1
ATOM 3793 C CA . VAL B 1 149 ? 2.227 -18.453 -3.949 1 98.94 149 VAL B CA 1
ATOM 3794 C C . VAL B 1 149 ? 1.716 -17.828 -2.652 1 98.94 149 VAL B C 1
ATOM 3796 O O . VAL B 1 149 ? 1.146 -18.531 -1.805 1 98.94 149 VAL B O 1
ATOM 3799 N N . ASN B 1 150 ? 1.964 -16.547 -2.541 1 98.88 150 ASN B N 1
ATOM 3800 C CA . ASN B 1 150 ? 1.401 -15.781 -1.438 1 98.88 150 ASN B CA 1
ATOM 3801 C C . ASN B 1 150 ? -0.06 -15.422 -1.692 1 98.88 150 ASN B C 1
ATOM 3803 O O . ASN B 1 150 ? -0.355 -14.406 -2.33 1 98.88 150 ASN B O 1
ATOM 3807 N N . ASN B 1 151 ? -0.932 -16.203 -1.102 1 98.31 151 ASN B N 1
ATOM 3808 C CA . ASN B 1 151 ? -2.352 -16.078 -1.406 1 98.31 151 ASN B CA 1
ATOM 3809 C C . ASN B 1 151 ? -3.164 -15.742 -0.158 1 98.31 151 ASN B C 1
ATOM 3811 O O . ASN B 1 151 ? -4.309 -15.289 -0.257 1 98.31 151 ASN B O 1
ATOM 3815 N N . VAL B 1 152 ? -2.594 -15.961 1 1 96.56 152 VAL B N 1
ATOM 3816 C CA . VAL B 1 152 ? -3.342 -15.672 2.219 1 96.56 152 VAL B CA 1
ATOM 3817 C C . VAL B 1 152 ? -3.793 -14.219 2.219 1 96.56 152 VAL B C 1
ATOM 3819 O O . VAL B 1 152 ? -3.033 -13.32 1.834 1 96.56 152 VAL B O 1
ATOM 3822 N N . GLY B 1 153 ? -4.969 -13.992 2.584 1 94.31 153 GLY B N 1
ATOM 3823 C CA . GLY B 1 153 ? -5.535 -12.656 2.646 1 94.31 153 GLY B CA 1
ATOM 3824 C C . GLY B 1 153 ? -6.945 -12.633 3.207 1 94.31 153 GLY B C 1
ATOM 3825 O O . GLY B 1 153 ? -7.586 -13.672 3.338 1 94.31 153 GLY B O 1
ATOM 3826 N N . THR B 1 154 ? -7.359 -11.461 3.572 1 93.06 154 THR B N 1
ATOM 3827 C CA . THR B 1 154 ? -8.711 -11.273 4.082 1 93.06 154 THR B CA 1
ATOM 3828 C C . THR B 1 154 ? -9.211 -9.859 3.777 1 93.06 154 THR B C 1
ATOM 3830 O O . THR B 1 154 ? -8.414 -8.953 3.533 1 93.06 154 THR B O 1
ATOM 3833 N N . GLY B 1 155 ? -10.461 -9.75 3.586 1 90.44 155 GLY B N 1
ATOM 3834 C CA . GLY B 1 155 ? -11.117 -8.453 3.521 1 90.44 155 GLY B CA 1
ATOM 3835 C C . GLY B 1 155 ? -11.766 -8.047 4.832 1 90.44 155 GLY B C 1
ATOM 3836 O O . GLY B 1 155 ? -11.352 -8.508 5.902 1 90.44 155 GLY B O 1
ATOM 3837 N N . ILE B 1 156 ? -12.703 -7.09 4.773 1 80.38 156 ILE B N 1
ATOM 3838 C CA . ILE B 1 156 ? -13.383 -6.641 5.984 1 80.38 156 ILE B CA 1
ATOM 3839 C C . ILE B 1 156 ? -14.781 -7.246 6.047 1 80.38 156 ILE B C 1
ATOM 3841 O O . ILE B 1 156 ? -15.531 -7.004 7 1 80.38 156 ILE B O 1
ATOM 3845 N N . GLY B 1 157 ? -15.07 -8.109 5.223 1 72.38 157 GLY B N 1
ATOM 3846 C CA . GLY B 1 157 ? -16.359 -8.781 5.25 1 72.38 157 GLY B CA 1
ATOM 3847 C C . GLY B 1 157 ? -17.484 -7.938 4.664 1 72.38 157 GLY B C 1
ATOM 3848 O O . GLY B 1 157 ? -18.594 -7.906 5.203 1 72.38 157 GLY B O 1
ATOM 3849 N N . GLY B 1 158 ? -17.25 -7.199 3.635 1 74.88 158 GLY B N 1
ATOM 3850 C CA . GLY B 1 158 ? -18.234 -6.348 2.992 1 74.88 158 GLY B CA 1
ATOM 3851 C C . GLY B 1 158 ? -17.859 -4.879 3.012 1 74.88 158 GLY B C 1
ATOM 3852 O O . GLY B 1 158 ? -16.891 -4.488 3.666 1 74.88 158 GLY B O 1
ATOM 3853 N N . GLU B 1 159 ? -18.688 -4.148 2.289 1 78.12 159 GLU B N 1
ATOM 3854 C CA . GLU B 1 159 ? -18.438 -2.709 2.221 1 78.12 159 GLU B CA 1
ATOM 3855 C C . GLU B 1 159 ? -18.938 -2.006 3.484 1 78.12 159 GLU B C 1
ATOM 3857 O O . GLU B 1 159 ? -20.062 -2.232 3.93 1 78.12 159 GLU B O 1
ATOM 3862 N N . SER B 1 160 ? -18.047 -1.328 4.105 1 87.81 160 SER B N 1
ATOM 3863 C CA . SER B 1 160 ? -18.359 -0.612 5.34 1 87.81 160 SER B CA 1
ATOM 3864 C C . SER B 1 160 ? -17.516 0.65 5.473 1 87.81 160 SER B C 1
ATOM 3866 O O . SER B 1 160 ? -16.375 0.689 5.012 1 87.81 160 SER B O 1
ATOM 3868 N N . TYR B 1 161 ? -18.156 1.663 6.074 1 91.69 161 TYR B N 1
ATOM 3869 C CA . TYR B 1 161 ? -17.359 2.826 6.434 1 91.69 161 TYR B CA 1
ATOM 3870 C C . TYR B 1 161 ? -16.219 2.436 7.367 1 91.69 161 TYR B C 1
ATOM 3872 O O . TYR B 1 161 ? -16.359 1.523 8.188 1 91.69 161 TYR B O 1
ATOM 3880 N N . PHE B 1 162 ? -15.125 3.117 7.227 1 96.12 162 PHE B N 1
ATOM 3881 C CA . PHE B 1 162 ? -13.922 2.816 8 1 96.12 162 PHE B CA 1
ATOM 3882 C C . PHE B 1 162 ? -14.242 2.764 9.492 1 96.12 162 PHE B C 1
ATOM 3884 O O . PHE B 1 162 ? -13.82 1.833 10.188 1 96.12 162 PHE B O 1
ATOM 3891 N N . SER B 1 163 ? -15.047 3.709 9.938 1 95.06 163 SER B N 1
ATOM 3892 C CA . SER B 1 163 ? -15.328 3.852 11.359 1 95.06 163 SER B CA 1
ATOM 3893 C C . SER B 1 163 ? -16.25 2.746 11.852 1 95.06 163 SER B C 1
ATOM 3895 O O . SER B 1 163 ? -16.406 2.545 13.062 1 95.06 163 SER B O 1
ATOM 3897 N N . GLN B 1 164 ? -16.812 1.96 10.969 1 92.81 164 GLN B N 1
ATOM 3898 C CA . GLN B 1 164 ? -17.781 0.935 11.336 1 92.81 164 GLN B CA 1
ATOM 3899 C C . GLN B 1 164 ? -17.125 -0.448 11.367 1 92.81 164 GLN B C 1
ATOM 3901 O O . GLN B 1 164 ? -17.797 -1.445 11.648 1 92.81 164 GLN B O 1
ATOM 3906 N N . VAL B 1 165 ? -15.93 -0.487 11.07 1 94.25 165 VAL B N 1
ATOM 3907 C CA . VAL B 1 165 ? -15.18 -1.735 11.109 1 94.25 165 VAL B CA 1
ATOM 3908 C C . VAL B 1 165 ? -14.312 -1.782 12.359 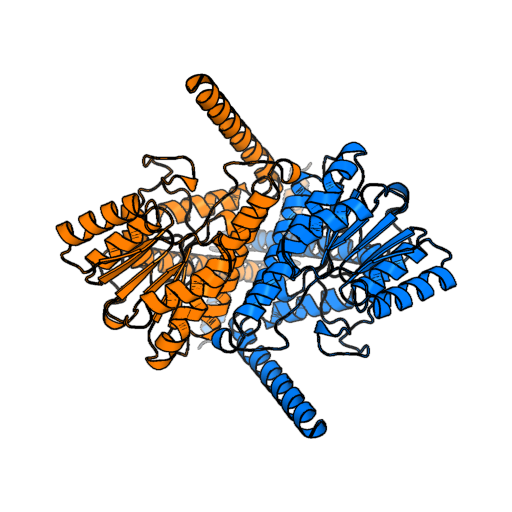1 94.25 165 VAL B C 1
ATOM 3910 O O . VAL B 1 165 ? -13.656 -0.795 12.711 1 94.25 165 VAL B O 1
ATOM 3913 N N . ASP B 1 166 ? -14.297 -2.918 13.016 1 94.38 166 ASP B N 1
ATOM 3914 C CA . ASP B 1 166 ? -13.453 -3.125 14.188 1 94.38 166 ASP B CA 1
ATOM 3915 C C . ASP B 1 166 ? -11.977 -2.898 13.852 1 94.38 166 ASP B C 1
ATOM 3917 O O . ASP B 1 166 ? -11.461 -3.473 12.891 1 94.38 166 ASP B O 1
ATOM 3921 N N . PRO B 1 167 ? -11.328 -2.02 14.68 1 94.56 167 PRO B N 1
ATOM 3922 C CA . PRO B 1 167 ? -9.906 -1.763 14.414 1 94.56 167 PRO B CA 1
ATOM 3923 C C . PRO B 1 167 ? -9.07 -3.039 14.391 1 94.56 167 PRO B C 1
ATOM 3925 O O . PRO B 1 167 ? -8.078 -3.121 13.656 1 94.56 167 PRO B O 1
ATOM 3928 N N . LEU B 1 168 ? -9.422 -4.004 15.164 1 94.12 168 LEU B N 1
ATOM 3929 C CA . LEU B 1 168 ? -8.695 -5.266 15.18 1 94.12 168 LEU B CA 1
ATOM 3930 C C . LEU B 1 168 ? -8.859 -6 13.852 1 94.12 168 LEU B C 1
ATOM 3932 O O . LEU B 1 168 ? -7.961 -6.719 13.414 1 94.12 168 LEU B O 1
ATOM 3936 N N . ARG B 1 169 ? -9.992 -5.836 13.219 1 94.5 169 ARG B N 1
ATOM 3937 C CA . ARG B 1 169 ? -10.188 -6.406 11.891 1 94.5 169 ARG B CA 1
ATOM 3938 C C . ARG B 1 169 ? -9.289 -5.734 10.859 1 94.5 169 ARG B C 1
ATOM 3940 O O . ARG B 1 169 ? -8.703 -6.406 10.008 1 94.5 169 ARG B O 1
ATOM 3947 N N . HIS B 1 170 ? -9.211 -4.438 10.984 1 95.81 170 HIS B N 1
ATOM 3948 C CA . HIS B 1 170 ? -8.289 -3.729 10.102 1 95.81 170 HIS B CA 1
ATOM 3949 C C . HIS B 1 170 ? -6.855 -4.215 10.297 1 95.81 170 HIS B C 1
ATOM 3951 O O . HIS B 1 170 ? -6.117 -4.379 9.328 1 95.81 170 HIS B O 1
ATOM 3957 N N . ARG B 1 171 ? -6.477 -4.41 11.547 1 94.56 171 ARG B N 1
ATOM 3958 C CA . ARG B 1 171 ? -5.145 -4.922 11.844 1 94.56 171 ARG B CA 1
ATOM 3959 C C . ARG B 1 171 ? -4.918 -6.277 11.18 1 94.56 171 ARG B C 1
ATOM 3961 O O . ARG B 1 171 ? -3.854 -6.531 10.617 1 94.56 171 ARG B O 1
ATOM 3968 N N . LYS B 1 172 ? -5.883 -7.082 11.266 1 94.94 172 LYS B N 1
ATOM 3969 C CA . LYS B 1 172 ? -5.801 -8.422 10.688 1 94.94 172 LYS B CA 1
ATOM 3970 C C . LYS B 1 172 ? -5.605 -8.359 9.172 1 94.94 172 LYS B C 1
ATOM 3972 O O . LYS B 1 172 ? -4.891 -9.188 8.602 1 94.94 172 LYS B O 1
ATOM 3977 N N . VAL B 1 173 ? -6.234 -7.43 8.531 1 96.62 173 VAL B N 1
ATOM 3978 C CA . VAL B 1 173 ? -6.094 -7.266 7.086 1 96.62 173 VAL B CA 1
ATOM 3979 C C . VAL B 1 173 ? -4.629 -7.008 6.734 1 96.62 173 VAL B C 1
ATOM 3981 O O . VAL B 1 173 ? -4.086 -7.613 5.809 1 96.62 173 VAL B O 1
ATOM 3984 N N . ILE B 1 174 ? -3.971 -6.172 7.469 1 96.25 174 ILE B N 1
ATOM 3985 C CA . ILE B 1 174 ? -2.574 -5.84 7.211 1 96.25 174 ILE B CA 1
ATOM 3986 C C . ILE B 1 174 ? -1.694 -7.055 7.492 1 96.25 174 ILE B C 1
ATOM 3988 O O . ILE B 1 174 ? -0.765 -7.344 6.734 1 96.25 174 ILE B O 1
ATOM 3992 N N . GLU B 1 175 ? -1.977 -7.711 8.547 1 95.81 175 GLU B N 1
ATOM 3993 C CA . GLU B 1 175 ? -1.191 -8.883 8.93 1 95.81 175 GLU B CA 1
ATOM 3994 C C . GLU B 1 175 ? -1.27 -9.969 7.867 1 95.81 175 GLU B C 1
ATOM 3996 O O . GLU B 1 175 ? -0.246 -10.531 7.465 1 95.81 175 GLU B O 1
ATOM 4001 N N . LEU B 1 176 ? -2.428 -10.211 7.391 1 97.06 176 LEU B N 1
ATOM 4002 C CA . LEU B 1 176 ? -2.643 -11.32 6.473 1 97.06 176 LEU B CA 1
ATOM 4003 C C . LEU B 1 176 ? -2.273 -10.93 5.047 1 97.06 176 LEU B C 1
ATOM 4005 O O . LEU B 1 176 ? -1.671 -11.719 4.316 1 97.06 176 LEU B O 1
ATOM 4009 N N . ASN B 1 177 ? -2.594 -9.703 4.66 1 97.81 177 ASN B N 1
ATOM 4010 C CA . ASN B 1 177 ? -2.443 -9.312 3.264 1 97.81 177 ASN B CA 1
ATOM 4011 C C . ASN B 1 177 ? -1.033 -8.805 2.971 1 97.81 177 ASN B C 1
ATOM 4013 O O . ASN B 1 177 ? -0.562 -8.891 1.835 1 97.81 177 ASN B O 1
ATOM 4017 N N . CYS B 1 178 ? -0.363 -8.219 3.949 1 98.06 178 CYS B N 1
ATOM 4018 C CA . CYS B 1 178 ? 0.923 -7.586 3.691 1 98.06 178 CYS B CA 1
ATOM 4019 C C . CYS B 1 178 ? 2.045 -8.297 4.438 1 98.06 178 CYS B C 1
ATOM 4021 O O . CYS B 1 178 ? 2.957 -8.844 3.82 1 98.06 178 CYS B O 1
ATOM 4023 N N . GLN B 1 179 ? 1.911 -8.43 5.742 1 97.12 179 GLN B N 1
ATOM 4024 C CA . GLN B 1 179 ? 2.982 -8.977 6.57 1 97.12 179 GLN B CA 1
ATOM 4025 C C . GLN B 1 179 ? 3.287 -10.422 6.188 1 97.12 179 GLN B C 1
ATOM 4027 O O . GLN B 1 179 ? 4.453 -10.828 6.129 1 97.12 179 GLN B O 1
ATOM 4032 N N . SER B 1 180 ? 2.271 -11.195 5.988 1 98.06 180 SER B N 1
ATOM 4033 C CA . SER B 1 180 ? 2.467 -12.602 5.641 1 98.06 180 SER B CA 1
ATOM 4034 C C . SER B 1 180 ? 3.287 -12.742 4.359 1 98.06 180 SER B C 1
ATOM 4036 O O . SER B 1 180 ? 4.211 -13.555 4.297 1 98.06 180 SER B O 1
ATOM 4038 N N . MET B 1 181 ? 2.977 -11.961 3.332 1 98.44 181 MET B N 1
ATOM 4039 C CA . MET B 1 181 ? 3.676 -11.984 2.051 1 98.44 181 MET B CA 1
ATOM 4040 C C . MET B 1 181 ? 5.148 -11.625 2.229 1 98.44 181 MET B C 1
ATOM 4042 O O . MET B 1 181 ? 6.023 -12.297 1.687 1 98.44 181 MET B O 1
ATOM 4046 N N . ILE B 1 182 ? 5.41 -10.594 3.002 1 98.38 182 ILE B N 1
ATOM 4047 C CA . ILE B 1 182 ? 6.773 -10.133 3.246 1 98.38 182 ILE B CA 1
ATOM 4048 C C . ILE B 1 182 ? 7.578 -11.234 3.924 1 98.38 182 ILE B C 1
ATOM 4050 O O . ILE B 1 182 ? 8.664 -11.594 3.463 1 98.38 182 ILE B O 1
ATOM 4054 N N . GLN B 1 183 ? 7.035 -11.789 4.961 1 98.12 183 GLN B N 1
ATOM 4055 C CA . GLN B 1 183 ? 7.758 -12.766 5.77 1 98.12 183 GLN B CA 1
ATOM 4056 C C . GLN B 1 183 ? 7.957 -14.07 5.004 1 98.12 183 GLN B C 1
ATOM 4058 O O . GLN B 1 183 ? 9.039 -14.656 5.035 1 98.12 183 GLN B O 1
ATOM 4063 N N . MET B 1 184 ? 6.938 -14.523 4.305 1 98.56 184 MET B N 1
ATOM 4064 C CA . MET B 1 184 ? 7.059 -15.742 3.512 1 98.56 184 MET B CA 1
ATOM 4065 C C . MET B 1 184 ? 8.109 -15.578 2.414 1 98.56 184 MET B C 1
ATOM 4067 O O . MET B 1 184 ? 8.875 -16.5 2.139 1 98.56 184 MET B O 1
ATOM 4071 N N . THR B 1 185 ? 8.094 -14.43 1.773 1 98.75 185 THR B N 1
ATOM 4072 C CA . THR B 1 185 ? 9.078 -14.148 0.733 1 98.75 185 THR B CA 1
ATOM 4073 C C . THR B 1 185 ? 10.492 -14.203 1.298 1 98.75 185 THR B C 1
ATOM 4075 O O . THR B 1 185 ? 11.391 -14.773 0.677 1 98.75 185 THR B O 1
ATOM 4078 N N . HIS B 1 186 ? 10.68 -13.656 2.488 1 97.69 186 HIS B N 1
ATOM 4079 C CA . HIS B 1 186 ? 11.977 -13.703 3.15 1 97.69 186 HIS B CA 1
ATOM 4080 C C . HIS B 1 186 ? 12.422 -15.133 3.396 1 97.69 186 HIS B C 1
ATOM 4082 O O . HIS B 1 186 ? 13.617 -15.438 3.35 1 97.69 186 HIS B O 1
ATOM 4088 N N . LEU B 1 187 ? 11.531 -15.992 3.705 1 97.88 187 LEU B N 1
ATOM 4089 C CA . LEU B 1 187 ? 11.852 -17.375 4.055 1 97.88 187 LEU B CA 1
ATOM 4090 C C . LEU B 1 187 ? 12.367 -18.125 2.84 1 97.88 187 LEU B C 1
ATOM 4092 O O . LEU B 1 187 ? 13.273 -18.953 2.961 1 97.88 187 LEU B O 1
ATOM 4096 N N . VAL B 1 188 ? 11.859 -17.797 1.626 1 98.5 188 VAL B N 1
ATOM 4097 C CA . VAL B 1 188 ? 12.109 -18.688 0.494 1 98.5 188 VAL B CA 1
ATOM 4098 C C . VAL B 1 188 ? 13.156 -18.062 -0.425 1 98.5 188 VAL B C 1
ATOM 4100 O O . VAL B 1 188 ? 13.867 -18.781 -1.14 1 98.5 188 VAL B O 1
ATOM 4103 N N . LEU B 1 189 ? 13.297 -16.781 -0.422 1 98.5 189 LEU B N 1
ATOM 4104 C CA . LEU B 1 189 ? 14.055 -16.031 -1.416 1 98.5 189 LEU B CA 1
ATOM 4105 C C . LEU B 1 189 ? 15.539 -16.406 -1.354 1 98.5 189 LEU B C 1
ATOM 4107 O O . LEU B 1 189 ? 16.172 -16.578 -2.393 1 98.5 189 LEU B O 1
ATOM 4111 N N . PRO B 1 190 ? 16.141 -16.578 -0.146 1 97.56 190 PRO B N 1
ATOM 4112 C CA . PRO B 1 190 ? 17.562 -16.859 -0.088 1 97.56 190 PRO B CA 1
ATOM 4113 C C . PRO B 1 190 ? 17.953 -18.125 -0.846 1 97.56 190 PRO B C 1
ATOM 4115 O O . PRO B 1 190 ? 18.906 -18.125 -1.626 1 97.56 190 PRO B O 1
ATOM 4118 N N . LYS B 1 191 ? 17.234 -19.172 -0.71 1 97.94 191 LYS B N 1
ATOM 4119 C CA . LYS B 1 191 ? 17.531 -20.422 -1.413 1 97.94 191 LYS B CA 1
ATOM 4120 C C . LYS B 1 191 ? 17.281 -20.281 -2.912 1 97.94 191 LYS B C 1
ATOM 4122 O O . LYS B 1 191 ? 18 -20.875 -3.725 1 97.94 191 LYS B O 1
ATOM 4127 N N . MET B 1 192 ? 16.281 -19.531 -3.266 1 98.62 192 MET B N 1
ATOM 4128 C CA . MET B 1 192 ? 16.031 -19.266 -4.676 1 98.62 192 MET B CA 1
ATOM 4129 C C . MET B 1 192 ? 17.203 -18.516 -5.301 1 98.62 192 MET B C 1
ATOM 4131 O O . MET B 1 192 ? 17.594 -18.812 -6.43 1 98.62 192 MET B O 1
ATOM 4135 N N . LEU B 1 193 ? 17.703 -17.594 -4.551 1 98.12 193 LEU B N 1
ATOM 4136 C CA . LEU B 1 193 ? 18.828 -16.797 -5.035 1 98.12 193 LEU B CA 1
ATOM 4137 C C . LEU B 1 193 ? 20.078 -17.656 -5.188 1 98.12 193 LEU B C 1
ATOM 4139 O O . LEU B 1 193 ? 20.844 -17.484 -6.133 1 98.12 193 LEU B O 1
ATOM 4143 N N . GLU B 1 194 ? 20.25 -18.562 -4.293 1 97.62 194 GLU B N 1
ATOM 4144 C CA . GLU B 1 194 ? 21.391 -19.469 -4.34 1 97.62 194 GLU B CA 1
ATOM 4145 C C . GLU B 1 194 ? 21.391 -20.297 -5.621 1 97.62 194 GLU B C 1
ATOM 4147 O O . GLU B 1 194 ? 22.422 -20.453 -6.266 1 97.62 194 GLU B O 1
ATOM 4152 N N . LYS B 1 195 ? 20.297 -20.766 -6.035 1 96.88 195 LYS B N 1
ATOM 4153 C CA . LYS B 1 195 ? 20.234 -21.594 -7.23 1 96.88 195 LYS B CA 1
ATOM 4154 C C . LYS B 1 195 ? 19.891 -20.766 -8.469 1 96.88 195 LYS B C 1
ATOM 4156 O O . LYS B 1 195 ? 19.781 -21.312 -9.57 1 96.88 195 LYS B O 1
ATOM 4161 N N . LYS B 1 196 ? 19.562 -19.469 -8.289 1 97.88 196 LYS B N 1
ATOM 4162 C CA . LYS B 1 196 ? 19.281 -18.5 -9.344 1 97.88 196 LYS B CA 1
ATOM 4163 C C . LYS B 1 196 ? 18.047 -18.891 -10.133 1 97.88 196 LYS B C 1
ATOM 4165 O O . LYS B 1 196 ? 18 -18.75 -11.359 1 97.88 196 LYS B O 1
ATOM 4170 N N . LYS B 1 197 ? 17.156 -19.516 -9.406 1 97.69 197 LYS B N 1
ATOM 4171 C CA . LYS B 1 197 ? 15.859 -19.922 -9.938 1 97.69 197 LYS B CA 1
ATOM 4172 C C . LYS B 1 197 ? 14.773 -19.828 -8.867 1 97.69 197 LYS B C 1
ATOM 4174 O O . LYS B 1 197 ? 14.977 -20.281 -7.738 1 97.69 197 LYS B O 1
ATOM 4179 N N . GLY B 1 198 ? 13.695 -19.281 -9.219 1 98.56 198 GLY B N 1
ATOM 4180 C CA . GLY B 1 198 ? 12.57 -19.234 -8.297 1 98.56 198 GLY B CA 1
ATOM 4181 C C . GLY B 1 198 ? 11.438 -18.344 -8.781 1 98.56 198 GLY B C 1
ATOM 4182 O O . GLY B 1 198 ? 11.664 -17.422 -9.562 1 98.56 198 GLY B O 1
ATOM 4183 N N . ILE B 1 199 ? 10.242 -18.703 -8.367 1 98.81 199 ILE B N 1
ATOM 4184 C CA . ILE B 1 199 ? 9.047 -17.969 -8.758 1 98.81 199 ILE B CA 1
ATOM 4185 C C . ILE B 1 199 ? 8.258 -17.547 -7.516 1 98.81 199 ILE B C 1
ATOM 4187 O O . ILE B 1 199 ? 8.047 -18.359 -6.609 1 98.81 199 ILE B O 1
ATOM 4191 N N . ILE B 1 200 ? 7.941 -16.344 -7.434 1 98.88 200 ILE B N 1
ATOM 4192 C CA . ILE B 1 200 ? 7.086 -15.836 -6.371 1 98.88 200 ILE B CA 1
ATOM 4193 C C . ILE B 1 200 ? 5.848 -15.18 -6.98 1 98.88 200 ILE B C 1
ATOM 4195 O O . ILE B 1 200 ? 5.957 -14.281 -7.816 1 98.88 200 ILE B O 1
ATOM 4199 N N . VAL B 1 201 ? 4.691 -15.664 -6.609 1 98.88 201 VAL B N 1
ATOM 4200 C CA . VAL B 1 201 ? 3.418 -15.102 -7.043 1 98.88 201 VAL B CA 1
ATOM 4201 C C . VAL B 1 201 ? 2.701 -14.461 -5.855 1 98.88 201 VAL B C 1
ATOM 4203 O O . VAL B 1 201 ? 2.498 -15.109 -4.824 1 98.88 201 VAL B O 1
ATOM 4206 N N . ASN B 1 202 ? 2.404 -13.219 -5.938 1 98.88 202 ASN B N 1
ATOM 4207 C CA . ASN B 1 202 ? 1.642 -12.484 -4.93 1 98.88 202 ASN B CA 1
ATOM 4208 C C . ASN B 1 202 ? 0.234 -12.164 -5.422 1 98.88 202 ASN B C 1
ATOM 4210 O O . ASN B 1 202 ? 0.064 -11.602 -6.504 1 98.88 202 ASN B O 1
ATOM 4214 N N . ILE B 1 203 ? -0.765 -12.5 -4.637 1 98.44 203 ILE B N 1
ATOM 4215 C CA . ILE B 1 203 ? -2.15 -12.305 -5.051 1 98.44 203 ILE B CA 1
ATOM 4216 C C . ILE B 1 203 ? -2.664 -10.969 -4.523 1 98.44 203 ILE B C 1
ATOM 4218 O O . ILE B 1 203 ? -2.779 -10.773 -3.309 1 98.44 203 ILE B O 1
ATOM 4222 N N . ALA B 1 204 ? -2.955 -10.078 -5.391 1 97.62 204 ALA B N 1
ATOM 4223 C CA . ALA B 1 204 ? -3.574 -8.797 -5.078 1 97.62 204 ALA B CA 1
ATOM 4224 C C . ALA B 1 204 ? -5.066 -8.82 -5.383 1 97.62 204 ALA B C 1
ATOM 4226 O O . ALA B 1 204 ? -5.789 -9.711 -4.93 1 97.62 204 ALA B O 1
ATOM 4227 N N . SER B 1 205 ? -5.59 -7.82 -5.953 1 93.88 205 SER B N 1
ATOM 4228 C CA . SER B 1 205 ? -6.98 -7.645 -6.367 1 93.88 205 SER B CA 1
ATOM 4229 C C . SER B 1 205 ? -7.109 -6.539 -7.41 1 93.88 205 SER B C 1
ATOM 4231 O O . SER B 1 205 ? -6.25 -5.66 -7.5 1 93.88 205 SER B O 1
ATOM 4233 N N . ILE B 1 206 ? -8.141 -6.602 -8.211 1 90.5 206 ILE B N 1
ATOM 4234 C CA . ILE B 1 206 ? -8.391 -5.504 -9.141 1 90.5 206 ILE B CA 1
ATOM 4235 C C . ILE B 1 206 ? -8.672 -4.223 -8.359 1 90.5 206 ILE B C 1
ATOM 4237 O O . ILE B 1 206 ? -8.547 -3.121 -8.906 1 90.5 206 ILE B O 1
ATOM 4241 N N . LEU B 1 207 ? -9.008 -4.324 -7.141 1 87.81 207 LEU B N 1
ATOM 4242 C CA . LEU B 1 207 ? -9.312 -3.17 -6.297 1 87.81 207 LEU B CA 1
ATOM 4243 C C . LEU B 1 207 ? -8.031 -2.465 -5.863 1 87.81 207 LEU B C 1
ATOM 4245 O O . LEU B 1 207 ? -8.086 -1.455 -5.156 1 87.81 207 LEU B O 1
ATOM 4249 N N . CYS B 1 208 ? -6.871 -2.922 -6.297 1 90.75 208 CYS B N 1
ATOM 4250 C CA . CYS B 1 208 ? -5.609 -2.279 -5.945 1 90.75 208 CYS B CA 1
ATOM 4251 C C . CYS B 1 208 ? -5.34 -1.083 -6.852 1 90.75 208 CYS B C 1
ATOM 4253 O O . CYS B 1 208 ? -4.488 -0.248 -6.543 1 90.75 208 CYS B O 1
ATOM 4255 N N . LEU B 1 209 ? -6.012 -0.917 -7.898 1 82.5 209 LEU B N 1
ATOM 4256 C CA . LEU B 1 209 ? -5.645 0.033 -8.945 1 82.5 209 LEU B CA 1
ATOM 4257 C C . LEU B 1 209 ? -6.098 1.443 -8.578 1 82.5 209 LEU B C 1
ATOM 4259 O O . LEU B 1 209 ? -5.617 2.422 -9.156 1 82.5 209 LEU B O 1
ATOM 4263 N N . PHE B 1 210 ? -6.973 1.551 -7.633 1 84.06 210 PHE B N 1
ATOM 4264 C CA . PHE B 1 210 ? -7.445 2.859 -7.195 1 84.06 210 PHE B CA 1
ATOM 4265 C C . PHE B 1 210 ? -7.914 2.809 -5.746 1 84.06 210 PHE B C 1
ATOM 4267 O O . PHE B 1 210 ? -8.242 1.738 -5.234 1 84.06 210 PHE B O 1
ATOM 4274 N N . PRO B 1 211 ? -7.887 3.984 -5.156 1 87.38 211 PRO B N 1
ATOM 4275 C CA . PRO B 1 211 ? -8.461 4.023 -3.809 1 87.38 211 PRO B CA 1
ATOM 4276 C C . PRO B 1 211 ? -9.953 3.699 -3.795 1 87.38 211 PRO B C 1
ATOM 4278 O O . PRO B 1 211 ? -10.727 4.293 -4.547 1 87.38 211 PRO B O 1
ATOM 4281 N N . VAL B 1 212 ? -10.344 2.744 -2.959 1 87 212 VAL B N 1
ATOM 4282 C CA . VAL B 1 212 ? -11.734 2.293 -2.951 1 87 212 VAL B CA 1
ATOM 4283 C C . VAL B 1 212 ? -12.359 2.586 -1.593 1 87 212 VAL B C 1
ATOM 4285 O O . VAL B 1 212 ? -12.156 1.841 -0.631 1 87 212 VAL B O 1
ATOM 4288 N N . PRO B 1 213 ? -13.195 3.641 -1.511 1 89.25 213 PRO B N 1
ATOM 4289 C CA . PRO B 1 213 ? -13.93 3.871 -0.266 1 89.25 213 PRO B CA 1
ATOM 4290 C C . PRO B 1 213 ? -14.805 2.682 0.131 1 89.25 213 PRO B C 1
ATOM 4292 O O . PRO B 1 213 ? -15.188 1.877 -0.723 1 89.25 213 PRO B O 1
ATOM 4295 N N . LEU B 1 214 ? -15.07 2.488 1.455 1 88.56 214 LEU B N 1
ATOM 4296 C CA . LEU B 1 214 ? -15.852 1.404 2.037 1 88.56 214 LEU B CA 1
ATOM 4297 C C . LEU B 1 214 ? -15.07 0.093 2.008 1 88.56 214 LEU B C 1
ATOM 4299 O O . LEU B 1 214 ? -15.531 -0.917 2.545 1 88.56 214 LEU B O 1
ATOM 4303 N N . SER B 1 215 ? -13.992 0.047 1.337 1 91 215 SER B N 1
ATOM 4304 C CA . SER B 1 215 ? -12.984 -1.006 1.374 1 91 215 SER B CA 1
ATOM 4305 C C . SER B 1 215 ? -11.578 -0.422 1.485 1 91 215 SER B C 1
ATOM 4307 O O . SER B 1 215 ? -10.648 -0.896 0.829 1 91 215 SER B O 1
ATOM 4309 N N . THR B 1 216 ? -11.547 0.592 2.275 1 94.06 216 THR B N 1
ATOM 4310 C CA . THR B 1 216 ? -10.398 1.491 2.338 1 94.06 216 THR B CA 1
ATOM 4311 C C . THR B 1 216 ? -9.133 0.727 2.707 1 94.06 216 THR B C 1
ATOM 4313 O O . THR B 1 216 ? -8.133 0.773 1.979 1 94.06 216 THR B O 1
ATOM 4316 N N . VAL B 1 217 ? -9.172 -0.046 3.805 1 97.19 217 VAL B N 1
ATOM 4317 C CA . VAL B 1 217 ? -7.973 -0.727 4.285 1 97.19 217 VAL B CA 1
ATOM 4318 C C . VAL B 1 217 ? -7.637 -1.893 3.357 1 97.19 217 VAL B C 1
ATOM 4320 O O . VAL B 1 217 ? -6.465 -2.125 3.045 1 97.19 217 VAL B O 1
ATOM 4323 N N . TYR B 1 218 ? -8.617 -2.58 2.861 1 94.81 218 TYR B N 1
ATOM 4324 C CA . TYR B 1 218 ? -8.406 -3.713 1.966 1 94.81 218 TYR B CA 1
ATOM 4325 C C . TYR B 1 218 ? -7.75 -3.264 0.665 1 94.81 218 TYR B C 1
ATOM 4327 O O . TYR B 1 218 ? -6.707 -3.793 0.273 1 94.81 218 TYR B O 1
ATOM 4335 N N . SER B 1 219 ? -8.367 -2.287 0.013 1 93.31 219 SER B N 1
ATOM 4336 C CA . SER B 1 219 ? -7.824 -1.812 -1.255 1 93.31 219 SER B CA 1
ATOM 4337 C C . SER B 1 219 ? -6.414 -1.255 -1.079 1 93.31 219 SER B C 1
ATOM 4339 O O . SER B 1 219 ? -5.555 -1.447 -1.94 1 93.31 219 SER B O 1
ATOM 4341 N N . SER B 1 220 ? -6.191 -0.564 0.049 1 97.56 220 SER B N 1
ATOM 4342 C CA . SER B 1 220 ? -4.859 -0.044 0.336 1 97.56 220 SER B CA 1
ATOM 4343 C C . SER B 1 220 ? -3.852 -1.175 0.513 1 97.56 220 SER B C 1
ATOM 4345 O O . SER B 1 220 ? -2.707 -1.067 0.069 1 97.56 220 SER B O 1
ATOM 4347 N N . SER B 1 221 ? -4.242 -2.25 1.14 1 98.06 221 SER B N 1
ATOM 4348 C CA . SER B 1 221 ? -3.355 -3.395 1.315 1 98.06 221 SER B CA 1
ATOM 4349 C C . SER B 1 221 ? -3.027 -4.051 -0.022 1 98.06 221 SER B C 1
ATOM 4351 O O . SER B 1 221 ? -1.917 -4.551 -0.218 1 98.06 221 SER B O 1
ATOM 4353 N N . LYS B 1 222 ? -3.943 -4.02 -0.91 1 97 222 LYS B N 1
ATOM 4354 C CA . LYS B 1 222 ? -3.734 -4.719 -2.174 1 97 222 LYS B CA 1
ATOM 4355 C C . LYS B 1 222 ? -2.865 -3.898 -3.121 1 97 222 LYS B C 1
ATOM 4357 O O . LYS B 1 222 ? -2.092 -4.457 -3.904 1 97 222 LYS B O 1
ATOM 4362 N N . ILE B 1 223 ? -2.938 -2.592 -3.029 1 96.69 223 ILE B N 1
ATOM 4363 C CA . ILE B 1 223 ? -1.978 -1.82 -3.812 1 96.69 223 ILE B CA 1
ATOM 4364 C C . ILE B 1 223 ? -0.577 -1.994 -3.23 1 96.69 223 ILE B C 1
ATOM 4366 O O . ILE B 1 223 ? 0.413 -1.997 -3.965 1 96.69 223 ILE B O 1
ATOM 4370 N N . PHE B 1 224 ? -0.492 -2.107 -1.93 1 98.5 224 PHE B N 1
ATOM 4371 C CA . PHE B 1 224 ? 0.775 -2.467 -1.305 1 98.5 224 PHE B CA 1
ATOM 4372 C C . PHE B 1 224 ? 1.368 -3.709 -1.958 1 98.5 224 PHE B C 1
ATOM 4374 O O . PHE B 1 224 ? 2.547 -3.725 -2.32 1 98.5 224 PHE B O 1
ATOM 4381 N N . VAL B 1 225 ? 0.567 -4.719 -2.16 1 98.69 225 VAL B N 1
ATOM 4382 C CA . VAL B 1 225 ? 0.982 -5.992 -2.742 1 98.69 225 VAL B CA 1
ATOM 4383 C C . VAL B 1 225 ? 1.503 -5.766 -4.16 1 98.69 225 VAL B C 1
ATOM 4385 O O . VAL B 1 225 ? 2.545 -6.305 -4.539 1 98.69 225 VAL B O 1
ATOM 4388 N N . LEU B 1 226 ? 0.774 -5.004 -4.891 1 97.5 226 LEU B N 1
ATOM 4389 C CA . LEU B 1 226 ? 1.172 -4.727 -6.266 1 97.5 226 LEU B CA 1
ATOM 4390 C C . LEU B 1 226 ? 2.518 -4.016 -6.312 1 97.5 226 LEU B C 1
ATOM 4392 O O . LEU B 1 226 ? 3.418 -4.422 -7.051 1 97.5 226 LEU B O 1
ATOM 4396 N N . HIS B 1 227 ? 2.686 -2.936 -5.516 1 96.25 227 HIS B N 1
ATOM 4397 C CA . HIS B 1 227 ? 3.932 -2.178 -5.504 1 96.25 227 HIS B CA 1
ATOM 4398 C C . HIS B 1 227 ? 5.098 -3.041 -5.031 1 96.25 227 HIS B C 1
ATOM 4400 O O . HIS B 1 227 ? 6.176 -3.012 -5.625 1 96.25 227 HIS B O 1
ATOM 4406 N N . PHE B 1 228 ? 4.871 -3.836 -3.951 1 98.25 228 PHE B N 1
ATOM 4407 C CA . PHE B 1 228 ? 5.875 -4.754 -3.428 1 98.25 228 PHE B CA 1
ATOM 4408 C C . PHE B 1 228 ? 6.344 -5.723 -4.508 1 98.25 228 PHE B C 1
ATOM 4410 O O . PHE B 1 228 ? 7.547 -5.883 -4.727 1 98.25 228 PHE B O 1
ATOM 4417 N N . SER B 1 229 ? 5.383 -6.281 -5.254 1 98.31 229 SER B N 1
ATOM 4418 C CA . SER B 1 229 ? 5.676 -7.281 -6.273 1 98.31 229 SER B CA 1
ATOM 4419 C C . SER B 1 229 ? 6.484 -6.676 -7.422 1 98.31 229 SER B C 1
ATOM 4421 O O . SER B 1 229 ? 7.465 -7.27 -7.875 1 98.31 229 SER B O 1
ATOM 4423 N N . THR B 1 230 ? 6.039 -5.52 -7.824 1 95.06 230 THR B N 1
ATOM 4424 C CA . THR B 1 230 ? 6.688 -4.859 -8.953 1 95.06 230 THR B CA 1
ATOM 4425 C C . THR B 1 230 ? 8.117 -4.461 -8.594 1 95.06 230 THR B C 1
ATOM 4427 O O . THR B 1 230 ? 9.047 -4.688 -9.375 1 95.06 230 THR B O 1
ATOM 4430 N N . ALA B 1 231 ? 8.289 -3.869 -7.422 1 93.56 231 ALA B N 1
ATOM 4431 C CA . ALA B 1 231 ? 9.617 -3.482 -6.973 1 93.56 231 ALA B CA 1
ATOM 4432 C C . ALA B 1 231 ? 10.516 -4.707 -6.793 1 93.56 231 ALA B C 1
ATOM 4434 O O . ALA B 1 231 ? 11.688 -4.691 -7.184 1 93.56 231 ALA B O 1
ATOM 4435 N N . LEU B 1 232 ? 9.961 -5.742 -6.25 1 96.5 232 LEU B N 1
ATOM 4436 C CA . LEU B 1 232 ? 10.711 -6.973 -6.027 1 96.5 232 LEU B CA 1
ATOM 4437 C C . LEU B 1 232 ? 11.148 -7.59 -7.352 1 96.5 232 LEU B C 1
ATOM 4439 O O . LEU B 1 232 ? 12.273 -8.078 -7.473 1 96.5 232 LEU B O 1
ATOM 4443 N N . GLN B 1 233 ? 10.242 -7.641 -8.312 1 95.56 233 GLN B N 1
ATOM 4444 C CA . GLN B 1 233 ? 10.578 -8.133 -9.641 1 95.56 233 GLN B CA 1
ATOM 4445 C C . GLN B 1 233 ? 11.75 -7.359 -10.242 1 95.56 233 GLN B C 1
ATOM 4447 O O . GLN B 1 233 ? 12.664 -7.957 -10.812 1 95.56 233 GLN B O 1
ATOM 4452 N N . THR B 1 234 ? 11.68 -6.109 -10.07 1 91.56 234 THR B N 1
ATOM 4453 C CA . THR B 1 234 ? 12.742 -5.258 -10.594 1 91.56 234 THR B CA 1
ATOM 4454 C C . THR B 1 234 ? 14.07 -5.566 -9.906 1 91.56 234 THR B C 1
ATOM 4456 O O . THR B 1 234 ? 15.117 -5.609 -10.562 1 91.56 234 THR B O 1
ATOM 4459 N N . GLU B 1 235 ? 14.086 -5.875 -8.648 1 91.25 235 GLU B N 1
ATOM 4460 C CA . GLU B 1 235 ? 15.289 -6.137 -7.871 1 91.25 235 GLU B CA 1
ATOM 4461 C C . GLU B 1 235 ? 15.938 -7.461 -8.273 1 91.25 235 GLU B C 1
ATOM 4463 O O . GLU B 1 235 ? 17.156 -7.59 -8.273 1 91.25 235 GLU B O 1
ATOM 4468 N N . TYR B 1 236 ? 15.086 -8.367 -8.711 1 95.06 236 TYR B N 1
ATOM 4469 C CA . TYR B 1 236 ? 15.656 -9.711 -8.711 1 95.06 236 TYR B CA 1
ATOM 4470 C C . TYR B 1 236 ? 15.5 -10.359 -10.086 1 95.06 236 TYR B C 1
ATOM 4472 O O . TYR B 1 236 ? 15.969 -11.484 -10.297 1 95.06 236 TYR B O 1
ATOM 4480 N N . LYS B 1 237 ? 14.875 -9.68 -10.984 1 92.81 237 LYS B N 1
ATOM 4481 C CA . LYS B 1 237 ? 14.703 -10.242 -12.32 1 92.81 237 LYS B CA 1
ATOM 4482 C C . LYS B 1 237 ? 16.031 -10.688 -12.906 1 92.81 237 LYS B C 1
ATOM 4484 O O . LYS B 1 237 ? 16.141 -11.773 -13.484 1 92.81 237 LYS B O 1
ATOM 4489 N N . SER B 1 238 ? 17.047 -9.922 -12.688 1 93.19 238 SER B N 1
ATOM 4490 C CA . SER B 1 238 ? 18.359 -10.219 -13.258 1 93.19 238 SER B CA 1
ATOM 4491 C C . SER B 1 238 ? 19.031 -11.359 -12.508 1 93.19 238 SER B C 1
ATOM 4493 O O . SER B 1 238 ? 20.062 -11.883 -12.961 1 93.19 238 SER B O 1
ATOM 4495 N N . LYS B 1 239 ? 18.484 -11.773 -11.414 1 95.94 239 LYS B N 1
ATOM 4496 C CA . LYS B 1 239 ? 19.094 -12.82 -10.594 1 95.94 239 LYS B CA 1
ATOM 4497 C C . LYS B 1 239 ? 18.375 -14.148 -10.766 1 95.94 239 LYS B C 1
ATOM 4499 O O . LYS B 1 239 ? 18.516 -15.055 -9.945 1 95.94 239 LYS B O 1
ATOM 4504 N N . GLY B 1 240 ? 17.5 -14.211 -11.734 1 96.81 240 GLY B N 1
ATOM 4505 C CA . GLY B 1 240 ? 16.844 -15.461 -12.078 1 96.81 240 GLY B CA 1
ATOM 4506 C C . GLY B 1 240 ? 15.531 -15.68 -11.344 1 96.81 240 GLY B C 1
ATOM 4507 O O . GLY B 1 240 ? 14.969 -16.781 -11.375 1 96.81 240 GLY B O 1
ATOM 4508 N N . ILE B 1 241 ? 15.078 -14.695 -10.664 1 98.31 241 ILE B N 1
ATOM 4509 C CA . ILE B 1 241 ? 13.836 -14.812 -9.906 1 98.31 241 ILE B CA 1
ATOM 4510 C C . ILE B 1 241 ? 12.695 -14.156 -10.672 1 98.31 241 ILE B C 1
ATOM 4512 O O . ILE B 1 241 ? 12.852 -13.055 -11.203 1 98.31 241 ILE B O 1
ATOM 4516 N N . ILE B 1 242 ? 11.594 -14.844 -10.812 1 98.19 242 ILE B N 1
ATOM 4517 C CA . ILE B 1 242 ? 10.375 -14.297 -11.406 1 98.19 242 ILE B CA 1
ATOM 4518 C C . ILE B 1 242 ? 9.391 -13.906 -10.305 1 98.19 242 ILE B C 1
ATOM 4520 O O . ILE B 1 242 ? 9.023 -14.742 -9.469 1 98.19 242 ILE B O 1
ATOM 4524 N N . VAL B 1 243 ? 9.047 -12.664 -10.25 1 98.56 243 VAL B N 1
ATOM 4525 C CA . VAL B 1 243 ? 8.008 -12.211 -9.336 1 98.56 243 VAL B CA 1
ATOM 4526 C C . VAL B 1 243 ? 6.793 -11.734 -10.125 1 98.56 243 VAL B C 1
ATOM 4528 O O . VAL B 1 243 ? 6.914 -10.883 -11.008 1 98.56 243 VAL B O 1
ATOM 4531 N N . GLN B 1 244 ? 5.648 -12.305 -9.852 1 97.81 244 GLN B N 1
ATOM 4532 C CA . GLN B 1 244 ? 4.41 -11.945 -10.539 1 97.81 244 GLN B CA 1
ATOM 4533 C C . GLN B 1 244 ? 3.354 -11.477 -9.539 1 97.81 244 GLN B C 1
ATOM 4535 O O . GLN B 1 244 ? 3.201 -12.062 -8.469 1 97.81 244 GLN B O 1
ATOM 4540 N N . CYS B 1 245 ? 2.703 -10.414 -9.875 1 98.25 245 CYS B N 1
ATOM 4541 C CA . CYS B 1 245 ? 1.514 -9.984 -9.148 1 98.25 245 CYS B CA 1
ATOM 4542 C C . CYS B 1 245 ? 0.245 -10.367 -9.898 1 98.25 245 CYS B C 1
ATOM 4544 O O . CYS B 1 245 ? 0.076 -10 -11.07 1 98.25 245 CYS B O 1
ATOM 4546 N N . ASN B 1 246 ? -0.556 -11.133 -9.289 1 97.38 246 ASN B N 1
ATOM 4547 C CA . ASN B 1 246 ? -1.867 -11.469 -9.828 1 97.38 246 ASN B CA 1
ATOM 4548 C C . ASN B 1 246 ? -2.975 -10.648 -9.172 1 97.38 246 ASN B C 1
ATOM 4550 O O . ASN B 1 246 ? -3.092 -10.633 -7.945 1 97.38 246 ASN B O 1
ATOM 4554 N N . SER B 1 247 ? -3.732 -9.922 -9.961 1 96.19 247 SER B N 1
ATOM 4555 C CA . SER B 1 247 ? -4.824 -9.094 -9.469 1 96.19 247 SER B CA 1
ATOM 4556 C C . SER B 1 247 ? -6.176 -9.609 -9.961 1 96.19 247 SER B C 1
ATOM 4558 O O . SER B 1 247 ? -6.742 -9.062 -10.914 1 96.19 247 SER B O 1
ATOM 4560 N N . PRO B 1 248 ? -6.715 -10.531 -9.227 1 95.19 248 PRO B N 1
ATOM 4561 C CA . PRO B 1 248 ? -7.988 -11.109 -9.656 1 95.19 248 PRO B CA 1
ATOM 4562 C C . PRO B 1 248 ? -9.164 -10.156 -9.477 1 95.19 248 PRO B C 1
ATOM 4564 O O . PRO B 1 248 ? -9.094 -9.227 -8.664 1 95.19 248 PRO B O 1
ATOM 4567 N N . GLY B 1 249 ? -10.195 -10.344 -10.297 1 91.94 249 GLY B N 1
ATOM 4568 C CA . GLY B 1 249 ? -11.516 -9.805 -10.031 1 91.94 249 GLY B CA 1
ATOM 4569 C C . GLY B 1 249 ? -12.352 -10.695 -9.133 1 91.94 249 GLY B C 1
ATOM 4570 O O . GLY B 1 249 ? -11.875 -11.164 -8.094 1 91.94 249 GLY B O 1
ATOM 4571 N N . TYR B 1 250 ? -13.539 -10.922 -9.516 1 84.81 250 TYR B N 1
ATOM 4572 C CA . TYR B 1 250 ? -14.438 -11.734 -8.703 1 84.81 250 TYR B CA 1
ATOM 4573 C C . TYR B 1 250 ? -14.211 -13.219 -8.953 1 84.81 250 TYR B C 1
ATOM 4575 O O . TYR B 1 250 ? -14.367 -13.695 -10.078 1 84.81 250 TYR B O 1
ATOM 4583 N N . VAL B 1 251 ? -13.719 -13.867 -7.965 1 82.31 251 VAL B N 1
ATOM 4584 C CA . VAL B 1 251 ? -13.602 -15.32 -7.949 1 82.31 251 VAL B CA 1
ATOM 4585 C C . VAL B 1 251 ? -14.523 -15.906 -6.883 1 82.31 251 VAL B C 1
ATOM 4587 O O . VAL B 1 251 ? -14.664 -15.336 -5.797 1 82.31 251 VAL B O 1
ATOM 4590 N N . ALA B 1 252 ? -15.188 -16.922 -7.219 1 80.38 252 ALA B N 1
ATOM 4591 C CA . ALA B 1 252 ? -16.109 -17.516 -6.258 1 80.38 252 ALA B CA 1
ATOM 4592 C C . ALA B 1 252 ? -15.359 -18.062 -5.047 1 80.38 252 ALA B C 1
ATOM 4594 O O . ALA B 1 252 ? -14.812 -19.172 -5.102 1 80.38 252 ALA B O 1
ATOM 4595 N N . THR B 1 253 ? -15.266 -17.312 -4.012 1 80 253 THR B N 1
ATOM 4596 C CA . THR B 1 253 ? -14.57 -17.625 -2.768 1 80 253 THR B CA 1
ATOM 4597 C C . THR B 1 253 ? -15.352 -17.094 -1.565 1 80 253 THR B C 1
ATOM 4599 O O . THR B 1 253 ? -16.312 -16.344 -1.725 1 80 253 THR B O 1
ATOM 4602 N N . GLN B 1 254 ? -14.984 -17.625 -0.438 1 70.25 254 GLN B N 1
ATOM 4603 C CA . GLN B 1 254 ? -15.578 -17.125 0.796 1 70.25 254 GLN B CA 1
ATOM 4604 C C . GLN B 1 254 ? -15.297 -15.641 0.979 1 70.25 254 GLN B C 1
ATOM 4606 O O . GLN B 1 254 ? -16.125 -14.906 1.521 1 70.25 254 GLN B O 1
ATOM 4611 N N . LEU B 1 255 ? -14.281 -15.203 0.441 1 71.5 255 LEU B N 1
ATOM 4612 C CA . LEU B 1 255 ? -13.883 -13.812 0.577 1 71.5 255 LEU B CA 1
ATOM 4613 C C . LEU B 1 255 ? -14.898 -12.883 -0.08 1 71.5 255 LEU B C 1
ATOM 4615 O O . LEU B 1 255 ? -15.219 -11.828 0.464 1 71.5 255 LEU B O 1
ATOM 4619 N N . VAL B 1 256 ? -15.375 -13.281 -1.21 1 69.44 256 VAL B N 1
ATOM 4620 C CA . VAL B 1 256 ? -16.328 -12.43 -1.92 1 69.44 256 VAL B CA 1
ATOM 4621 C C . VAL B 1 256 ? -17.75 -12.844 -1.561 1 69.44 256 VAL B C 1
ATOM 4623 O O . VAL B 1 256 ? -18.719 -12.289 -2.086 1 69.44 256 VAL B O 1
ATOM 4626 N N . GLY B 1 257 ? -17.953 -13.867 -0.703 1 69.88 257 GLY B N 1
ATOM 4627 C CA . GLY B 1 257 ? -19.25 -14.305 -0.234 1 69.88 257 GLY B CA 1
ATOM 4628 C C . GLY B 1 257 ? -20 -15.156 -1.245 1 69.88 257 GLY B C 1
ATOM 4629 O O . GLY B 1 257 ? -21.219 -15.195 -1.253 1 69.88 257 GLY B O 1
ATOM 4630 N N . LEU B 1 258 ? -19.219 -15.703 -2.266 1 68.75 258 LEU B N 1
ATOM 4631 C CA . LEU B 1 258 ? -19.828 -16.531 -3.293 1 68.75 258 LEU B CA 1
ATOM 4632 C C . LEU B 1 258 ? -19.266 -17.953 -3.246 1 68.75 258 LEU B C 1
ATOM 4634 O O . LEU B 1 258 ? -18.062 -18.141 -3.188 1 68.75 258 LEU B O 1
ATOM 4638 N N . LYS B 1 259 ? -20.172 -18.875 -3.219 1 72.25 259 LYS B N 1
ATOM 4639 C CA . LYS B 1 259 ? -19.734 -20.281 -3.16 1 72.25 259 LYS B CA 1
ATOM 4640 C C . LYS B 1 259 ? -19.672 -20.891 -4.555 1 72.25 259 LYS B C 1
ATOM 4642 O O . LYS B 1 259 ? -18.875 -21.797 -4.801 1 72.25 259 LYS B O 1
ATOM 4647 N N . LYS B 1 260 ? -20.531 -20.344 -5.418 1 79.44 260 LYS B N 1
ATOM 4648 C CA . LYS B 1 260 ? -20.594 -20.922 -6.754 1 79.44 260 LYS B CA 1
ATOM 4649 C C . LYS B 1 260 ? -20.203 -19.906 -7.82 1 79.44 260 LYS B C 1
ATOM 4651 O O . LYS B 1 260 ? -20.484 -18.719 -7.676 1 79.44 260 LYS B O 1
ATOM 4656 N N . ALA B 1 261 ? -19.625 -20.469 -8.805 1 82.62 261 ALA B N 1
ATOM 4657 C CA . ALA B 1 261 ? -19.203 -19.625 -9.922 1 82.62 261 ALA B CA 1
ATOM 4658 C C . ALA B 1 261 ? -20.422 -19.047 -10.648 1 82.62 261 ALA B C 1
ATOM 4660 O O . ALA B 1 261 ? -21.484 -19.688 -10.711 1 82.62 261 ALA B O 1
ATOM 4661 N N . THR B 1 262 ? -20.344 -17.859 -11.094 1 78.5 262 THR B N 1
ATOM 4662 C CA . THR B 1 262 ? -21.328 -17.172 -11.922 1 78.5 262 THR B CA 1
ATOM 4663 C C . THR B 1 262 ? -20.672 -16.625 -13.188 1 78.5 262 THR B C 1
ATOM 4665 O O . THR B 1 262 ? -19.5 -16.891 -13.453 1 78.5 262 THR B O 1
ATOM 4668 N N . TRP B 1 263 ? -21.516 -16.047 -13.992 1 74.06 263 TRP B N 1
ATOM 4669 C CA . TRP B 1 263 ? -20.953 -15.453 -15.203 1 74.06 263 TRP B CA 1
ATOM 4670 C C . TRP B 1 263 ? -19.953 -14.352 -14.859 1 74.06 263 TRP B C 1
ATOM 4672 O O . TRP B 1 263 ? -19.047 -14.062 -15.641 1 74.06 263 TRP B O 1
ATOM 4682 N N . TRP B 1 264 ? -20.016 -13.844 -13.68 1 78.56 264 TRP B N 1
ATOM 4683 C CA . TRP B 1 264 ? -19.203 -12.719 -13.242 1 78.56 264 TRP B CA 1
ATOM 4684 C C . TRP B 1 264 ? -18.047 -13.188 -12.344 1 78.56 264 TRP B C 1
ATOM 4686 O O . TRP B 1 264 ? -16.969 -12.609 -12.359 1 78.56 264 TRP B O 1
ATOM 4696 N N . ALA B 1 265 ? -18.297 -14.32 -11.641 1 85.19 265 ALA B N 1
ATOM 4697 C CA . ALA B 1 265 ? -17.297 -14.867 -10.719 1 85.19 265 ALA B CA 1
ATOM 4698 C C . ALA B 1 265 ? -16.734 -16.172 -11.242 1 85.19 265 ALA B C 1
ATOM 4700 O O . ALA B 1 265 ? -17.469 -17.156 -11.406 1 85.19 265 ALA B O 1
ATOM 4701 N N . VAL B 1 266 ? -15.445 -16.25 -11.469 1 88.25 266 VAL B N 1
ATOM 4702 C CA . VAL B 1 266 ? -14.781 -17.391 -12.078 1 88.25 266 VAL B CA 1
ATOM 4703 C C . VAL B 1 266 ? -14.562 -18.484 -11.031 1 88.25 266 VAL B C 1
ATOM 4705 O O . VAL B 1 266 ? -14.422 -18.188 -9.844 1 88.25 266 VAL B O 1
ATOM 4708 N N . ASP B 1 267 ? -14.609 -19.703 -11.492 1 91.31 267 ASP B N 1
ATOM 4709 C CA . ASP B 1 267 ? -14.289 -20.844 -10.641 1 91.31 267 ASP B CA 1
ATOM 4710 C C . ASP B 1 267 ? -12.828 -20.812 -10.195 1 91.31 267 ASP B C 1
ATOM 4712 O O . ASP B 1 267 ? -11.938 -20.547 -11 1 91.31 267 ASP B O 1
ATOM 4716 N N . PRO B 1 268 ? -12.586 -21.141 -8.953 1 93.56 268 PRO B N 1
ATOM 4717 C CA . PRO B 1 268 ? -11.227 -21.047 -8.414 1 93.56 268 PRO B CA 1
ATOM 4718 C C . PRO B 1 268 ? -10.242 -21.953 -9.141 1 93.56 268 PRO B C 1
ATOM 4720 O O . PRO B 1 268 ? -9.094 -21.578 -9.375 1 93.56 268 PRO B O 1
ATOM 4723 N N . VAL B 1 269 ? -10.656 -23.172 -9.477 1 93.25 269 VAL B N 1
ATOM 4724 C CA . VAL B 1 269 ? -9.773 -24.125 -10.141 1 93.25 269 VAL B CA 1
ATOM 4725 C C . VAL B 1 269 ? -9.461 -23.641 -11.555 1 93.25 269 VAL B C 1
ATOM 4727 O O . VAL B 1 269 ? -8.305 -23.656 -11.992 1 93.25 269 VAL B O 1
ATOM 4730 N N . ALA B 1 270 ? -10.5 -23.172 -12.219 1 91.56 270 ALA B N 1
ATOM 4731 C CA . ALA B 1 270 ? -10.297 -22.609 -13.547 1 91.56 270 ALA B CA 1
ATOM 4732 C C . ALA B 1 270 ? -9.383 -21.375 -13.492 1 91.56 270 ALA B C 1
ATOM 4734 O O . ALA B 1 270 ? -8.523 -21.203 -14.359 1 91.56 270 ALA B O 1
ATOM 4735 N N . TYR B 1 271 ? -9.594 -20.594 -12.508 1 93.5 271 TYR B N 1
ATOM 4736 C CA . TYR B 1 271 ? -8.75 -19.422 -12.336 1 93.5 271 TYR B CA 1
ATOM 4737 C C . TYR B 1 271 ? -7.301 -19.812 -12.094 1 93.5 271 TYR B C 1
ATOM 4739 O O . TYR B 1 271 ? -6.383 -19.219 -12.664 1 93.5 271 TYR B O 1
ATOM 4747 N N . GLY B 1 272 ? -7.07 -20.812 -11.234 1 94.31 272 GLY B N 1
ATOM 4748 C CA . GLY B 1 272 ? -5.723 -21.312 -10.984 1 94.31 272 GLY B CA 1
ATOM 4749 C C . GLY B 1 272 ? -5.012 -21.75 -12.25 1 94.31 272 GLY B C 1
ATOM 4750 O O . GLY B 1 272 ? -3.846 -21.406 -12.469 1 94.31 272 GLY B O 1
ATOM 4751 N N . ARG B 1 273 ? -5.719 -22.453 -13.07 1 92.88 273 ARG B N 1
ATOM 4752 C CA . ARG B 1 273 ? -5.148 -22.953 -14.32 1 92.88 273 ARG B CA 1
ATOM 4753 C C . ARG B 1 273 ? -4.734 -21.812 -15.234 1 92.88 273 ARG B C 1
ATOM 4755 O O . ARG B 1 273 ? -3.609 -21.781 -15.734 1 92.88 273 ARG B O 1
ATOM 4762 N N . SER B 1 274 ? -5.652 -20.891 -15.383 1 91.19 274 SER B N 1
ATOM 4763 C CA . SER B 1 274 ? -5.391 -19.766 -16.266 1 91.19 274 SER B CA 1
ATOM 4764 C C . SER B 1 274 ? -4.281 -18.875 -15.719 1 91.19 274 SER B C 1
ATOM 4766 O O . SER B 1 274 ? -3.428 -18.406 -16.469 1 91.19 274 SER B O 1
ATOM 4768 N N . SER B 1 275 ? -4.316 -18.609 -14.453 1 94.25 275 SER B N 1
ATOM 4769 C CA . SER B 1 275 ? -3.342 -17.734 -13.82 1 94.25 275 SER B CA 1
ATOM 4770 C C . SER B 1 275 ? -1.939 -18.328 -13.875 1 94.25 275 SER B C 1
ATOM 4772 O O . SER B 1 275 ? -0.97 -17.625 -14.164 1 94.25 275 SER B O 1
ATOM 4774 N N . VAL B 1 276 ? -1.806 -19.641 -13.602 1 95.75 276 VAL B N 1
ATOM 4775 C CA . VAL B 1 276 ? -0.507 -20.297 -13.617 1 95.75 276 VAL B CA 1
ATOM 4776 C C . VAL B 1 276 ? 0.089 -20.234 -15.023 1 95.75 276 VAL B C 1
ATOM 4778 O O . VAL B 1 276 ? 1.305 -20.109 -15.188 1 95.75 276 VAL B O 1
ATOM 4781 N N . ALA B 1 277 ? -0.751 -20.25 -16.031 1 92.75 277 ALA B N 1
ATOM 4782 C CA . ALA B 1 277 ? -0.297 -20.219 -17.406 1 92.75 277 ALA B CA 1
ATOM 4783 C C . ALA B 1 277 ? 0.35 -18.875 -17.75 1 92.75 277 ALA B C 1
ATOM 4785 O O . ALA B 1 277 ? 1.1 -18.766 -18.719 1 92.75 277 ALA B O 1
ATOM 4786 N N . THR B 1 278 ? 0.058 -17.844 -16.984 1 92.94 278 THR B N 1
ATOM 4787 C CA . THR B 1 278 ? 0.567 -16.516 -17.297 1 92.94 278 THR B CA 1
ATOM 4788 C C . THR B 1 278 ? 1.936 -16.297 -16.656 1 92.94 278 THR B C 1
ATOM 4790 O O . THR B 1 278 ? 2.611 -15.312 -16.953 1 92.94 278 THR B O 1
ATOM 4793 N N . ILE B 1 279 ? 2.371 -17.203 -15.812 1 94.81 279 ILE B N 1
ATOM 4794 C CA . ILE B 1 279 ? 3.629 -17.047 -15.094 1 94.81 279 ILE B CA 1
ATOM 4795 C C . ILE B 1 279 ? 4.789 -16.969 -16.078 1 94.81 279 ILE B C 1
ATOM 4797 O O . ILE B 1 279 ? 4.879 -17.781 -17 1 94.81 279 ILE B O 1
ATOM 4801 N N . GLY B 1 280 ? 5.648 -15.969 -15.891 1 91.5 280 GLY B N 1
ATOM 4802 C CA . GLY B 1 280 ? 6.789 -15.789 -16.781 1 91.5 280 GLY B CA 1
ATOM 4803 C C . GLY B 1 280 ? 6.473 -14.945 -18 1 91.5 280 GLY B C 1
ATOM 4804 O O . GLY B 1 280 ? 7.383 -14.477 -18.688 1 91.5 280 GLY B O 1
ATOM 4805 N N . LEU B 1 281 ? 5.18 -14.781 -18.281 1 88.88 281 LEU B N 1
ATOM 4806 C CA . LEU B 1 281 ? 4.762 -14.023 -19.453 1 88.88 281 LEU B CA 1
ATOM 4807 C C . LEU B 1 281 ? 4.406 -12.586 -19.078 1 88.88 281 LEU B C 1
ATOM 4809 O O . LEU B 1 281 ? 4.68 -11.656 -19.844 1 88.88 281 LEU B O 1
ATOM 4813 N N . GLN B 1 282 ? 3.809 -12.477 -17.922 1 89.5 282 GLN B N 1
ATOM 4814 C CA . GLN B 1 282 ? 3.428 -11.156 -17.422 1 89.5 282 GLN B CA 1
ATOM 4815 C C . GLN B 1 282 ? 3.814 -11 -15.945 1 89.5 282 GLN B C 1
ATOM 4817 O O . GLN B 1 282 ? 3.617 -11.906 -15.141 1 89.5 282 GLN B O 1
ATOM 4822 N N . HIS B 1 283 ? 4.355 -9.859 -15.648 1 91.75 283 HIS B N 1
ATOM 4823 C CA . HIS B 1 283 ? 4.734 -9.602 -14.266 1 91.75 283 HIS B CA 1
ATOM 4824 C C . HIS B 1 283 ? 3.541 -9.125 -13.453 1 91.75 283 HIS B C 1
ATOM 4826 O O . HIS B 1 283 ? 3.539 -9.227 -12.219 1 91.75 283 HIS B O 1
ATOM 4832 N N . HIS B 1 284 ? 2.635 -8.492 -14.062 1 93.5 284 HIS B N 1
ATOM 4833 C CA . HIS B 1 284 ? 1.337 -8.141 -13.5 1 93.5 284 HIS B CA 1
ATOM 4834 C C . HIS B 1 284 ? 0.198 -8.641 -14.383 1 93.5 284 HIS B C 1
ATOM 4836 O O . HIS B 1 284 ? 0.123 -8.297 -15.562 1 93.5 284 HIS B O 1
ATOM 4842 N N . THR B 1 285 ? -0.688 -9.469 -13.812 1 93.25 285 THR B N 1
ATOM 4843 C CA . THR B 1 285 ? -1.753 -10.086 -14.594 1 93.25 285 THR B CA 1
ATOM 4844 C C . THR B 1 285 ? -3.059 -10.109 -13.805 1 93.25 285 THR B C 1
ATOM 4846 O O . THR B 1 285 ? -3.062 -9.891 -12.586 1 93.25 285 THR B O 1
ATOM 4849 N N . ASN B 1 286 ? -4.117 -10.352 -14.547 1 93.38 286 ASN B N 1
ATOM 4850 C CA . ASN B 1 286 ? -5.406 -10.562 -13.891 1 93.38 286 ASN B CA 1
ATOM 4851 C C . ASN B 1 286 ? -5.777 -12.039 -13.852 1 93.38 286 ASN B C 1
ATOM 4853 O O . ASN B 1 286 ? -6.82 -12.406 -13.312 1 93.38 286 ASN B O 1
ATOM 4857 N N . GLY B 1 287 ? -4.945 -12.828 -14.406 1 91.31 287 GLY B N 1
ATOM 4858 C CA . GLY B 1 287 ? -5.062 -14.273 -14.289 1 91.31 287 GLY B CA 1
ATOM 4859 C C . GLY B 1 287 ? -5.93 -14.891 -15.367 1 91.31 287 GLY B C 1
ATOM 4860 O O . GLY B 1 287 ? -5.723 -16.047 -15.75 1 91.31 287 GLY B O 1
ATOM 4861 N N . CYS B 1 288 ? -6.973 -14.133 -15.844 1 87.75 288 CYS B N 1
ATOM 4862 C CA . CYS B 1 288 ? -7.848 -14.641 -16.906 1 87.75 288 CYS B CA 1
ATOM 4863 C C . CYS B 1 288 ? -8.484 -13.492 -17.672 1 87.75 288 CYS B C 1
ATOM 4865 O O . CYS B 1 288 ? -8.477 -12.344 -17.219 1 87.75 288 CYS B O 1
ATOM 4867 N N . LEU B 1 289 ? -9.078 -13.812 -18.781 1 83.5 289 LEU B N 1
ATOM 4868 C CA . LEU B 1 289 ? -9.617 -12.812 -19.688 1 83.5 289 LEU B CA 1
ATOM 4869 C C . LEU B 1 289 ? -10.828 -12.109 -19.062 1 83.5 289 LEU B C 1
ATOM 4871 O O . LEU B 1 289 ? -11 -10.906 -19.234 1 83.5 289 LEU B O 1
ATOM 4875 N N . THR B 1 290 ? -11.625 -12.891 -18.438 1 83.62 290 THR B N 1
ATOM 4876 C CA . THR B 1 290 ? -12.797 -12.32 -17.781 1 83.62 290 THR B CA 1
ATOM 4877 C C . THR B 1 290 ? -12.398 -11.211 -16.812 1 83.62 290 THR B C 1
ATOM 4879 O O . THR B 1 290 ? -13.055 -10.172 -16.75 1 83.62 290 THR B O 1
ATOM 4882 N N . HIS B 1 291 ? -11.367 -11.406 -16.125 1 89.75 291 HIS B N 1
ATOM 4883 C CA . HIS B 1 291 ? -10.938 -10.445 -15.117 1 89.75 291 HIS B CA 1
ATOM 4884 C C . HIS B 1 291 ? -10.25 -9.242 -15.758 1 89.75 291 HIS B C 1
ATOM 4886 O O . HIS B 1 291 ? -10.242 -8.148 -15.195 1 89.75 291 HIS B O 1
ATOM 4892 N N . VAL B 1 292 ? -9.648 -9.422 -16.922 1 86.38 292 VAL B N 1
ATOM 4893 C CA . VAL B 1 292 ? -9.156 -8.273 -17.688 1 86.38 292 VAL B CA 1
ATOM 4894 C C . VAL B 1 292 ? -10.312 -7.348 -18.031 1 86.38 292 VAL B C 1
ATOM 4896 O O . VAL B 1 292 ? -10.195 -6.129 -17.906 1 86.38 292 VAL B O 1
ATOM 4899 N N . PHE B 1 293 ? -11.383 -7.996 -18.469 1 82.81 293 PHE B N 1
ATOM 4900 C CA . PHE B 1 293 ? -12.578 -7.238 -18.812 1 82.81 293 PHE B CA 1
ATOM 4901 C C . PHE B 1 293 ? -13.133 -6.52 -17.578 1 82.81 293 PHE B C 1
ATOM 4903 O O . PHE B 1 293 ? -13.5 -5.344 -17.656 1 82.81 293 PHE B O 1
ATOM 4910 N N . GLN B 1 294 ? -13.258 -7.23 -16.5 1 84.56 294 GLN B N 1
ATOM 4911 C CA . GLN B 1 294 ? -13.75 -6.629 -15.266 1 84.56 294 GLN B CA 1
ATOM 4912 C C . GLN B 1 294 ? -12.898 -5.43 -14.859 1 84.56 294 GLN B C 1
ATOM 4914 O O . GLN B 1 294 ? -13.43 -4.406 -14.422 1 84.56 294 GLN B O 1
ATOM 4919 N N . LYS B 1 295 ? -11.617 -5.594 -14.93 1 86.19 295 LYS B N 1
ATOM 4920 C CA . LYS B 1 295 ? -10.711 -4.5 -14.602 1 86.19 295 LYS B CA 1
ATOM 4921 C C . LYS B 1 295 ? -11 -3.27 -15.461 1 86.19 295 LYS B C 1
ATOM 4923 O O . LYS B 1 295 ? -11.07 -2.15 -14.945 1 86.19 295 LYS B O 1
ATOM 4928 N N . LYS B 1 296 ? -11.172 -3.469 -16.719 1 78.81 296 LYS B N 1
ATOM 4929 C CA . LYS B 1 296 ? -11.445 -2.365 -17.641 1 78.81 296 LYS B CA 1
ATOM 4930 C C . LYS B 1 296 ? -12.766 -1.682 -17.281 1 78.81 296 LYS B C 1
ATOM 4932 O O . LYS B 1 296 ? -12.883 -0.459 -17.391 1 78.81 296 LYS B O 1
ATOM 4937 N N . MET B 1 297 ? -13.711 -2.461 -16.938 1 76.5 297 MET B N 1
ATOM 4938 C CA . MET B 1 297 ? -15.008 -1.917 -16.531 1 76.5 297 MET B CA 1
ATOM 4939 C C . MET B 1 297 ? -14.875 -1.054 -15.281 1 76.5 297 MET B C 1
ATOM 4941 O O . MET B 1 297 ? -15.43 0.042 -15.219 1 76.5 297 MET B O 1
ATOM 4945 N N . VAL B 1 298 ? -14.133 -1.576 -14.375 1 76.31 298 VAL B N 1
ATOM 4946 C CA . VAL B 1 298 ? -13.922 -0.838 -13.133 1 76.31 298 VAL B CA 1
ATOM 4947 C C . VAL B 1 298 ? -13.164 0.455 -13.414 1 76.31 298 VAL B C 1
ATOM 4949 O O . VAL B 1 298 ? -13.492 1.511 -12.875 1 76.31 298 VAL B O 1
ATOM 4952 N N . GLU B 1 299 ? -12.164 0.373 -14.25 1 74.88 299 GLU B N 1
ATOM 4953 C CA . GLU B 1 299 ? -11.375 1.544 -14.625 1 74.88 299 GLU B CA 1
ATOM 4954 C C . GLU B 1 299 ? -12.234 2.6 -15.305 1 74.88 299 GLU B C 1
ATOM 4956 O O . GLU B 1 299 ? -12.031 3.799 -15.109 1 74.88 299 GLU B O 1
ATOM 4961 N N . MET B 1 300 ? -13.102 2.152 -16.078 1 68.56 300 MET B N 1
ATOM 4962 C CA . MET B 1 300 ? -13.977 3.059 -16.812 1 68.56 300 MET B CA 1
ATOM 4963 C C . MET B 1 300 ? -14.984 3.721 -15.875 1 68.56 300 MET B C 1
ATOM 4965 O O . MET B 1 300 ? -15.305 4.902 -16.031 1 68.56 300 MET B O 1
ATOM 4969 N N . LEU B 1 301 ? -15.5 2.91 -15.055 1 65.56 301 LEU B N 1
ATOM 4970 C CA . LEU B 1 301 ? -16.562 3.381 -14.164 1 65.56 301 LEU B CA 1
ATOM 4971 C C . LEU B 1 301 ? -15.977 4.172 -13 1 65.56 301 LEU B C 1
ATOM 4973 O O . LEU B 1 301 ? -16.609 5.102 -12.5 1 65.56 301 LEU B O 1
ATOM 4977 N N . LEU B 1 302 ? -14.977 3.529 -12.359 1 60.22 302 LEU B N 1
ATOM 4978 C CA . LEU B 1 302 ? -14.516 4.031 -11.07 1 60.22 302 LEU B CA 1
ATOM 4979 C C . LEU B 1 302 ? -13.75 5.336 -11.234 1 60.22 302 LEU B C 1
ATOM 4981 O O . LEU B 1 302 ? -13.086 5.793 -10.305 1 60.22 302 LEU B O 1
ATOM 4985 N N . GLY B 1 303 ? -13.984 6.031 -12.367 1 56.5 303 GLY B N 1
ATOM 4986 C CA . GLY B 1 303 ? -13.602 7.395 -12.039 1 56.5 303 GLY B CA 1
ATOM 4987 C C . GLY B 1 303 ? -14.164 7.867 -10.703 1 56.5 303 GLY B C 1
ATOM 4988 O O . GLY B 1 303 ? -15.148 7.312 -10.211 1 56.5 303 GLY B O 1
ATOM 4989 N N . GLN B 1 304 ? -13.312 8.406 -9.711 1 55 304 GLN B N 1
ATOM 4990 C CA . GLN B 1 304 ? -13.578 8.758 -8.32 1 55 304 GLN B CA 1
ATOM 4991 C C . GLN B 1 304 ? -15.047 9.094 -8.102 1 55 304 GLN B C 1
ATOM 4993 O O . GLN B 1 304 ? -15.664 8.633 -7.141 1 55 304 GLN B O 1
ATOM 4998 N N . LYS B 1 305 ? -15.609 9.719 -8.977 1 56.81 305 LYS B N 1
ATOM 4999 C CA . LYS B 1 305 ? -16.953 10.281 -8.766 1 56.81 305 LYS B CA 1
ATOM 5000 C C . LYS B 1 305 ? -18.016 9.203 -8.906 1 56.81 305 LYS B C 1
ATOM 5002 O O . LYS B 1 305 ? -19.062 9.281 -8.258 1 56.81 305 LYS B O 1
ATOM 5007 N N . THR B 1 306 ? -17.688 8.125 -9.547 1 57.84 306 THR B N 1
ATOM 5008 C CA . THR B 1 306 ? -18.719 7.133 -9.812 1 57.84 306 THR B CA 1
ATOM 5009 C C . THR B 1 306 ? -18.594 5.953 -8.852 1 57.84 306 THR B C 1
ATOM 5011 O O . THR B 1 306 ? -19.547 5.188 -8.672 1 57.84 306 THR B O 1
ATOM 5014 N N . ALA B 1 307 ? -17.547 5.883 -8.211 1 60.41 307 ALA B N 1
ATOM 5015 C CA . ALA B 1 307 ? -17.266 4.703 -7.395 1 60.41 307 ALA B CA 1
ATOM 5016 C C . ALA B 1 307 ? -18.125 4.691 -6.133 1 60.41 307 ALA B C 1
ATOM 5018 O O . ALA B 1 307 ? -18.656 3.652 -5.746 1 60.41 307 ALA B O 1
ATOM 5019 N N . ILE B 1 308 ? -18.391 5.879 -5.656 1 62.94 308 ILE B N 1
ATOM 5020 C CA . ILE B 1 308 ? -19.031 5.941 -4.344 1 62.94 308 ILE B CA 1
ATOM 5021 C C . ILE B 1 308 ? -20.469 5.445 -4.441 1 62.94 308 ILE B C 1
ATOM 5023 O O . ILE B 1 308 ? -20.875 4.555 -3.691 1 62.94 308 ILE B O 1
ATOM 5027 N N . PRO B 1 309 ? -21.156 5.941 -5.379 1 64.19 309 PRO B N 1
ATOM 5028 C CA . PRO B 1 309 ? -22.531 5.453 -5.453 1 64.19 309 PRO B CA 1
ATOM 5029 C C . PRO B 1 309 ? -22.625 3.953 -5.723 1 64.19 309 PRO B C 1
ATOM 5031 O O . PRO B 1 309 ? -23.484 3.27 -5.172 1 64.19 309 PRO B O 1
ATOM 5034 N N . MET B 1 310 ? -21.75 3.467 -6.488 1 66.81 310 MET B N 1
ATOM 5035 C CA . MET B 1 310 ? -21.75 2.045 -6.82 1 66.81 310 MET B CA 1
ATOM 5036 C C . MET B 1 310 ? -21.406 1.199 -5.598 1 66.81 310 MET B C 1
ATOM 5038 O O . MET B 1 310 ? -22.031 0.174 -5.344 1 66.81 310 MET B O 1
ATOM 5042 N N . LEU B 1 311 ? -20.5 1.69 -4.926 1 69.62 311 LEU B N 1
ATOM 5043 C CA . LEU B 1 311 ? -20.062 0.949 -3.748 1 69.62 311 LEU B CA 1
ATOM 5044 C C . LEU B 1 311 ? -21.125 0.993 -2.652 1 69.62 311 LEU B C 1
ATOM 5046 O O . LEU B 1 311 ? -21.312 0.016 -1.922 1 69.62 311 LEU B O 1
ATOM 5050 N N . ASN B 1 312 ? -21.797 2.125 -2.656 1 68.06 312 ASN B N 1
ATOM 5051 C CA . ASN B 1 312 ? -22.891 2.24 -1.695 1 68.06 312 ASN B CA 1
ATOM 5052 C C . ASN B 1 312 ? -24.031 1.268 -2.014 1 68.06 312 ASN B C 1
ATOM 5054 O O . ASN B 1 312 ? -24.641 0.713 -1.106 1 68.06 312 ASN B O 1
ATOM 5058 N N . ILE B 1 313 ? -24.234 1.144 -3.279 1 65.75 313 ILE B N 1
ATOM 5059 C CA . ILE B 1 313 ? -25.25 0.187 -3.699 1 65.75 313 ILE B CA 1
ATOM 5060 C C . ILE B 1 313 ? -24.828 -1.224 -3.295 1 65.75 313 ILE B C 1
ATOM 5062 O O . ILE B 1 313 ? -25.641 -1.987 -2.758 1 65.75 313 ILE B O 1
ATOM 5066 N N . ARG B 1 314 ? -23.625 -1.506 -3.5 1 66.81 314 ARG B N 1
ATOM 5067 C CA . ARG B 1 314 ? -23.109 -2.822 -3.133 1 66.81 314 ARG B CA 1
ATOM 5068 C C . ARG B 1 314 ? -23.172 -3.031 -1.623 1 66.81 314 ARG B C 1
ATOM 5070 O O . ARG B 1 314 ? -23.484 -4.125 -1.156 1 66.81 314 ARG B O 1
ATOM 5077 N N . ARG B 1 315 ? -22.891 -2.021 -0.952 1 69.19 315 ARG B N 1
ATOM 5078 C CA . ARG B 1 315 ? -22.953 -2.072 0.505 1 69.19 315 ARG B CA 1
ATOM 5079 C C . ARG B 1 315 ? -24.375 -2.395 0.982 1 69.19 315 ARG B C 1
ATOM 5081 O O . ARG B 1 315 ? -24.562 -3.236 1.863 1 69.19 315 ARG B O 1
ATOM 5088 N N . LYS B 1 316 ? -25.266 -1.72 0.422 1 69.94 316 LYS B N 1
ATOM 5089 C CA . LYS B 1 316 ? -26.656 -1.957 0.779 1 69.94 316 LYS B CA 1
ATOM 5090 C C . LYS B 1 316 ? -27.062 -3.404 0.507 1 69.94 316 LYS B C 1
ATOM 5092 O O . LYS B 1 316 ? -27.766 -4.02 1.306 1 69.94 316 LYS B O 1
ATOM 5097 N N . TYR B 1 317 ? -26.547 -3.834 -0.583 1 65 317 TYR B N 1
ATOM 5098 C CA . TYR B 1 317 ? -26.828 -5.219 -0.938 1 65 317 TYR B CA 1
ATOM 5099 C C . TYR B 1 317 ? -26.219 -6.176 0.084 1 65 317 TYR B C 1
ATOM 5101 O O . TYR B 1 317 ? -26.875 -7.125 0.516 1 65 317 TYR B O 1
ATOM 5109 N N . PHE B 1 318 ? -25.078 -5.938 0.469 1 65.56 318 PHE B N 1
ATOM 5110 C CA . PHE B 1 318 ? -24.391 -6.789 1.431 1 65.56 318 PHE B CA 1
ATOM 5111 C C . PHE B 1 318 ? -25.094 -6.754 2.785 1 65.56 318 PHE B C 1
ATOM 5113 O O . PHE B 1 318 ? -25.266 -7.789 3.426 1 65.56 318 PHE B O 1
ATOM 5120 N N . LEU B 1 319 ? -25.438 -5.582 3.205 1 70.44 319 LEU B N 1
ATOM 5121 C CA . LEU B 1 319 ? -26.125 -5.434 4.488 1 70.44 319 LEU B CA 1
ATOM 5122 C C . LEU B 1 319 ? -27.469 -6.148 4.473 1 70.44 319 LEU B C 1
ATOM 5124 O O . LEU B 1 319 ? -27.859 -6.758 5.473 1 70.44 319 LEU B O 1
ATOM 5128 N N . LYS B 1 320 ? -28.062 -6.047 3.396 1 69.44 320 LYS B N 1
ATOM 5129 C CA . LYS B 1 320 ? -29.344 -6.738 3.252 1 69.44 320 LYS B CA 1
ATOM 5130 C C . LYS B 1 320 ? -29.156 -8.25 3.342 1 69.44 320 LYS B C 1
ATOM 5132 O O . LYS B 1 320 ? -29.922 -8.93 4.023 1 69.44 320 LYS B O 1
ATOM 5137 N N . ARG B 1 321 ? -28.125 -8.68 2.752 1 64.81 321 ARG B N 1
ATOM 5138 C CA . ARG B 1 321 ? -27.859 -10.109 2.756 1 64.81 321 ARG B CA 1
ATOM 5139 C C . ARG B 1 321 ? -27.469 -10.594 4.148 1 64.81 321 ARG B C 1
ATOM 5141 O O . ARG B 1 321 ? -27.859 -11.688 4.566 1 64.81 321 ARG B O 1
ATOM 5148 N N . GLN B 1 322 ? -26.703 -9.82 4.832 1 66.88 322 GLN B N 1
ATOM 5149 C CA . GLN B 1 322 ? -26.297 -10.156 6.191 1 66.88 322 GLN B CA 1
ATOM 5150 C C . GLN B 1 322 ? -27.5 -10.195 7.129 1 66.88 322 GLN B C 1
ATOM 5152 O O . GLN B 1 322 ? -27.594 -11.055 8.008 1 66.88 322 GLN B O 1
ATOM 5157 N N . SER B 1 323 ? -28.359 -9.195 6.926 1 69.12 323 SER B N 1
ATOM 5158 C CA . SER B 1 323 ? -29.578 -9.148 7.727 1 69.12 323 SER B CA 1
ATOM 5159 C C . SER B 1 323 ? -30.469 -10.367 7.461 1 69.12 323 SER B C 1
ATOM 5161 O O . SER B 1 323 ? -31.062 -10.914 8.391 1 69.12 323 SER B O 1
ATOM 5163 N N . GLU B 1 324 ? -30.484 -10.766 6.273 1 67.31 324 GLU B N 1
ATOM 5164 C CA . GLU B 1 324 ? -31.281 -11.93 5.898 1 67.31 324 GLU B CA 1
ATOM 5165 C C . GLU B 1 324 ? -30.703 -13.211 6.488 1 67.31 324 GLU B C 1
ATOM 5167 O O . GLU B 1 324 ? -31.438 -14.094 6.93 1 67.31 324 GLU B O 1
ATOM 5172 N N . LYS B 1 325 ? -29.438 -13.305 6.535 1 64.12 325 LYS B N 1
ATOM 5173 C CA . LYS B 1 325 ? -28.766 -14.469 7.113 1 64.12 325 LYS B CA 1
ATOM 5174 C C . LYS B 1 325 ? -28.984 -14.539 8.625 1 64.12 325 LYS B C 1
ATOM 5176 O O . LYS B 1 325 ? -29.188 -15.617 9.18 1 64.12 325 LYS B O 1
ATOM 5181 N N . GLN B 1 326 ? -28.891 -13.406 9.266 1 63.59 326 GLN B N 1
ATOM 5182 C CA . GLN B 1 326 ? -29.125 -13.328 10.703 1 63.59 326 GLN B CA 1
ATOM 5183 C C . GLN B 1 326 ? -30.547 -13.711 11.047 1 63.59 326 GLN B C 1
ATOM 5185 O O . GLN B 1 326 ? -30.797 -14.352 12.078 1 63.59 326 GLN B O 1
ATOM 5190 N N . LYS B 1 327 ? -31.453 -13.312 10.32 1 64.31 327 LYS B N 1
ATOM 5191 C CA . LYS B 1 327 ? -32.844 -13.68 10.539 1 64.31 327 LYS B CA 1
ATOM 5192 C C . LYS B 1 327 ? -33.062 -15.18 10.375 1 64.31 327 LYS B C 1
ATOM 5194 O O . LYS B 1 327 ? -33.844 -15.789 11.102 1 64.31 327 LYS B O 1
ATOM 5199 N N . LYS B 1 328 ? -32.281 -15.742 9.484 1 62.44 328 LYS B N 1
ATOM 5200 C CA . LYS B 1 328 ? -32.438 -17.172 9.242 1 62.44 328 LYS B CA 1
ATOM 5201 C C . LYS B 1 328 ? -31.797 -18 10.352 1 62.44 328 LYS B C 1
ATOM 5203 O O . LYS B 1 328 ? -32.094 -19.188 10.5 1 62.44 328 LYS B O 1
ATOM 5208 N N . GLU B 1 329 ? -30.828 -17.469 10.875 1 59.94 329 GLU B N 1
ATOM 5209 C CA . GLU B 1 329 ? -30.172 -18.156 11.977 1 59.94 329 GLU B CA 1
ATOM 5210 C C . GLU B 1 329 ? -30.953 -18 13.273 1 59.94 329 GLU B C 1
ATOM 5212 O O . GLU B 1 329 ? -30.672 -18.688 14.258 1 59.94 329 GLU B O 1
ATOM 5217 N N . HIS B 1 330 ? -31.875 -17.141 13.344 1 51.41 330 HIS B N 1
ATOM 5218 C CA . HIS B 1 330 ? -32.812 -17.094 14.469 1 51.41 330 HIS B CA 1
ATOM 5219 C C . HIS B 1 330 ? -34.156 -17.703 14.094 1 51.41 330 HIS B C 1
ATOM 5221 O O . HIS B 1 330 ? -34.656 -17.469 12.992 1 51.41 330 HIS B O 1
#

Solvent-accessible surface area (backbone atoms only — not comparable to full-atom values): 32545 Å² total; per-residue (Å²): 109,72,63,54,52,50,52,46,51,48,46,52,53,64,28,76,86,29,40,61,59,39,50,51,29,19,50,51,18,45,51,49,50,47,51,49,49,48,53,49,48,51,50,46,48,54,46,41,41,35,63,61,36,11,76,69,59,43,84,43,66,67,64,65,79,34,28,51,27,32,38,27,31,35,22,51,48,34,58,22,28,10,38,51,50,40,45,30,67,72,68,24,24,37,35,38,23,27,65,51,54,70,46,36,49,54,50,41,51,51,40,36,71,74,49,70,39,59,63,47,82,44,66,43,59,66,74,71,52,73,69,51,55,58,56,48,44,70,72,50,70,84,55,52,54,12,32,40,36,40,45,41,60,55,66,83,81,61,56,41,54,74,88,75,48,58,66,67,55,56,49,45,27,45,32,26,40,43,49,42,43,54,52,52,46,60,69,50,45,61,64,20,55,73,69,39,26,25,35,38,37,38,60,41,30,50,52,27,80,47,62,33,50,37,39,27,69,48,21,16,39,22,31,21,44,44,27,33,29,54,8,48,22,67,66,29,44,89,52,41,32,47,34,26,25,36,26,39,55,54,44,21,16,77,82,72,73,28,86,61,59,48,98,75,20,43,44,23,54,61,43,18,47,40,30,60,31,24,44,92,68,42,55,68,40,32,34,43,64,69,26,48,51,50,42,52,51,45,63,67,49,44,44,77,81,48,38,53,64,52,45,50,51,50,22,52,51,48,52,50,52,53,53,50,50,55,50,70,74,95,110,72,62,56,53,51,52,47,50,50,46,51,53,64,28,75,86,29,40,62,58,38,51,52,29,19,50,52,18,44,51,49,51,47,50,50,48,49,52,50,48,50,52,45,48,53,46,41,41,36,62,60,36,12,75,70,62,45,84,43,65,67,64,65,80,33,29,53,24,32,37,26,31,35,22,50,48,37,59,22,28,10,37,51,49,40,46,29,67,72,68,23,25,36,36,39,22,29,65,52,56,69,46,37,51,52,47,41,51,49,39,35,72,75,50,71,41,59,63,44,82,44,66,42,57,67,74,70,52,76,70,51,54,58,56,50,45,72,72,49,69,85,56,51,52,12,32,38,35,40,45,42,60,53,64,82,81,61,58,40,55,72,89,76,47,58,66,68,53,56,50,46,28,45,32,27,39,42,49,42,45,55,53,53,46,61,70,51,46,62,64,20,54,73,71,38,26,25,34,38,37,39,60,41,31,50,51,25,81,47,61,33,52,35,38,27,70,46,19,17,37,20,29,22,40,45,27,33,30,53,7,48,22,68,67,29,44,88,49,41,33,48,36,26,24,33,25,38,55,56,45,23,16,77,81,72,73,29,88,60,59,48,99,76,18,42,44,23,53,62,43,18,47,40,30,60,30,24,44,91,70,42,53,67,41,32,36,42,66,69,27,48,52,50,43,51,50,45,62,67,49,43,45,76,82,45,36,54,63,52,45,49,52,49,21,52,51,47,52,50,51,51,52,51,51,53,53,68,74,94

InterPro domains:
  IPR002347 Short-chain dehydrogenase/reductase SDR [PF00106] (69-257)
  IPR002347 Short-chain dehydrogenase/reductase SDR [PR00080] (143-154)
  IPR002347 Short-chain dehydrogenase/reductase SDR [PR00080] (198-206)
  IPR002347 Short-chain dehydrogenase/reductase SDR [PR00080] (218-237)
  IPR002347 Short-chain dehydrogenase/reductase SDR [PR00081] (69-86)
  IPR002347 Short-chain dehydrogenase/reductase SDR [PR00081] (143-154)
  IPR002347 Short-chain dehydrogenase/reductase SDR [PR00081] (192-208)
  IPR002347 Short-chain dehydrogenase/reductase SDR [PR00081] (218-237)
  IPR002347 Short-chain dehydrogenase/reductase SDR [PR00081] (239-256)
  IPR020904 Short-chain dehydrogenase/reductase, conserved site [PS00061] (205-233)
  IPR036291 NAD(P)-binding domain superfamily [SSF51735] (66-260)
  IPR051019 VLCFA Elongation and Steroid Dehydrogenase [PTHR43899] (26-326)

Nearest PDB structures (foldseek):
  2ztv-assembly1_D  TM=8.404E-01  e=1.063E-15  Pseudomonas fragi
  5ojg-assembly1_A  TM=9.000E-01  e=4.017E-13  Caenorhabditis elegans
  3u4c-assembly1_A-2  TM=7.956E-01  e=6.499E-14  Bacillus subtilis
  3lf2-assembly1_A  TM=8.398E-01  e=5.082E-13  Pseudomonas aeruginosa PAO1
  3u49-assembly1_A  TM=7.814E-01  e=2.082E-12  Bacillus subtilis

Organism: Amphimedon queenslandica (NCBI:txid400682)

Foldseek 3Di:
DVVVVVVVVVCVCVDPVVVVVNVVVVVVVVVVVVVVVVVVVVVVVLVCCQAPVLLVVPPFDLLVVQFQEEEFEPCLDFQRVLQQQQVLQSRHEYEYEEQDQVSQVVSQVVSCVPRVHHYHYDHADLQPDDVRLVVVLVVPVPGSYSEYELDFAAFQQAQAAPVPGDVVSLVSRCSGLPVSLVSVCVSPVVVSLVVLHHEYEHEAALLCPDQAHSRRSRNVSRVVRVVVQVVVCVVCVVSHYQGAYAHEYAAQDVRVPHPDADPLHHYSNVLSSSQSSCGPSHRYYNSHDSRVVVSVVCVVQPPVVRNVVVSVVRRVVSVVVVVVVVVVVD/DVVVVVVVVVCVCVDPVVVVVNVVVVVVVVVVVVVVVVVVVVVVVLVCCLAPVLLVVPPFDLLVVQFQEEEFEPCLDFQRVLQQQQVLQSRHEYEYEEQDQVSQVVSQVVSCVPRVHHYHYYHADLQPDDVRLVVVLVVPVPGSYSEYELDFAAFQQAQAAPVPGDVVSLVSRCSGLPVSLVSVCVSPVVVSLVVLHHEYEHEAALLCPDQAHSRRSRNVSRVVRVVVQVVVCVVCVVSHYQGAYAHEYAAQDVRVPHPDADPLHHYSNVLSSSQSSCGPSHRYYNSHDSRVVVSVVCVVQPPVVRRVVVSVVRRVVSVVVVVVVVVVVD

Sequence (660 aa):
MCSSYWNQAVDIFMSDRFCLYRNIAAVIGTAYVLRFLLKKLWALSGGFCAYFLAPWGISRINIKKYGSWAVVTGASEGIGRGYALELARQGLNVAIMSRSREKLEKVEEEIRSKYNRDVRVIPVDFSEGQSVYDDIQAEISDLDIAILVNNVGTGIGGESYFSQVDPLRHRKVIELNCQSMIQMTHLVLPKMLEKKKGIIVNIASILCLFPVPLSTVYSSSKIFVLHFSTALQTEYKSKGIIVQCNSPGYVATQLVGLKKATWWAVDPVAYGRSSVATIGLQHHTNGCLTHVFQKKMVEMLLGQKTAIPMLNIRRKYFLKRQSEKQKKEHMCSSYWNQAVDIFMSDRFCLYRNIAAVIGTAYVLRFLLKKLWALSGGFCAYFLAPWGISRINIKKYGSWAVVTGASEGIGRGYALELARQGLNVAIMSRSREKLEKVEEEIRSKYNRDVRVIPVDFSEGQSVYDDIQAEISDLDIAILVNNVGTGIGGESYFSQVDPLRHRKVIELNCQSMIQMTHLVLPKMLEKKKGIIVNIASILCLFPVPLSTVYSSSKIFVLHFSTALQTEYKSKGIIVQCNSPGYVATQLVGLKKATWWAVDPVAYGRSSVATIGLQHHTNGCLTHVFQKKMVEMLLGQKTAIPMLNIRRKYFLKRQSEKQKKEH

Radius of gyration: 27.24 Å; Cα contacts (8 Å, |Δi|>4): 1198; chains: 2; bounding box: 69×74×78 Å

pLDDT: mean 86.04, std 14.2, range [39.69, 98.94]